Protein AF-A0A8T5LTY6-F1 (afdb_monomer_lite)

Sequence (521 aa):
MKFFPTKNRQTIFWMAFFCLLFFLTGCIKMNVLEQVNTSGLSNVTVTMDLSGLSDMSEMPDGTNSIPIPDLDPDQLCDDILNPNPTPEMSMTISMPGVQELSNVDCQATEEGVVTITGTYQYPKEAITSQEDFLGTTYSFDPTLGSLIEFPKSDTPPLELGESFASVAALKAAGFEMTYQVELPGMITNAQNGIIQNNKAEFDMVALAISSQTPLVQSTNYNLTTIGLIAGSGIVALISIIFLVRRKRKSKEHYYNAPPNKESKKSTIAREASSSLHYDPRNGPPRSGQQRTPRRLKRFERKGETSPQKEYFNDPYAELYTERDASSFGTVLHDLKKESRHGKDHATNELDTLAQNITDQTTREQKKQKELEELKTKLGRLSGEGNEETGYSSRKHGRFRDRYKKEEIIENPKPAESSDSQAQLDKLKQMEFKELLGEKKEGTEDSELGEIEELEKIEKGETPSKKEETQKCPNCQKETDQILYCHECGTGFCSSCASSFKKQDSQTYYTCPTCQTKVKEQ

Structure (mmCIF, N/CA/C/O backbone):
data_AF-A0A8T5LTY6-F1
#
_entry.id   AF-A0A8T5LTY6-F1
#
loop_
_atom_site.group_PDB
_atom_site.id
_atom_site.type_symbol
_atom_site.label_atom_id
_atom_site.label_alt_id
_atom_site.label_comp_id
_atom_site.label_asym_id
_atom_site.label_entity_id
_atom_site.label_seq_id
_atom_site.pdbx_PDB_ins_code
_atom_site.Cartn_x
_atom_site.Cartn_y
_atom_site.Cartn_z
_atom_site.occupancy
_atom_site.B_iso_or_equiv
_atom_site.auth_seq_id
_atom_site.auth_comp_id
_atom_site.auth_asym_id
_atom_site.auth_atom_id
_atom_site.pdbx_PDB_model_num
ATOM 1 N N . MET A 1 1 ? 9.529 -17.073 -60.792 1.00 44.94 1 MET A N 1
ATOM 2 C CA . MET A 1 1 ? 8.918 -16.901 -59.457 1.00 44.94 1 MET A CA 1
ATOM 3 C C . MET A 1 1 ? 8.386 -18.251 -58.995 1.00 44.94 1 MET A C 1
ATOM 5 O O . MET A 1 1 ? 7.444 -18.752 -59.593 1.00 44.94 1 MET A O 1
ATOM 9 N N . LYS A 1 2 ? 9.051 -18.901 -58.033 1.00 47.78 2 LYS A N 1
ATOM 10 C CA . LYS A 1 2 ? 8.592 -20.176 -57.457 1.00 47.78 2 LYS A CA 1
ATOM 11 C C . LYS A 1 2 ? 7.644 -19.850 -56.300 1.00 47.78 2 LYS A C 1
ATOM 13 O O . LYS A 1 2 ? 8.059 -19.199 -55.349 1.00 47.78 2 LYS A O 1
ATOM 18 N N . PHE A 1 3 ? 6.382 -20.256 -56.418 1.00 50.94 3 PHE A N 1
ATOM 19 C CA . PHE A 1 3 ? 5.380 -20.131 -55.361 1.00 50.94 3 PHE A CA 1
ATOM 20 C C . PHE A 1 3 ? 5.782 -21.016 -54.175 1.00 50.94 3 PHE A C 1
ATOM 22 O O . PHE A 1 3 ? 5.933 -22.228 -54.330 1.00 50.94 3 PHE A O 1
ATOM 29 N N . PHE A 1 4 ? 5.976 -20.412 -53.002 1.00 48.81 4 PHE A N 1
ATOM 30 C CA . PHE A 1 4 ? 6.184 -21.157 -51.764 1.00 48.81 4 PHE A CA 1
ATOM 31 C C . PHE A 1 4 ? 4.922 -21.981 -51.436 1.00 48.81 4 PHE A C 1
ATOM 33 O O . PHE A 1 4 ? 3.808 -21.465 -51.562 1.00 48.81 4 PHE A O 1
ATOM 40 N N . PRO A 1 5 ? 5.061 -23.258 -51.037 1.00 60.03 5 PRO A N 1
ATOM 41 C CA . PRO A 1 5 ? 3.928 -24.136 -50.761 1.00 60.03 5 PRO A CA 1
ATOM 42 C C . PRO A 1 5 ? 3.087 -23.617 -49.584 1.00 60.03 5 PRO A C 1
ATOM 44 O O . PRO A 1 5 ? 3.596 -23.300 -48.510 1.00 60.03 5 PRO A O 1
ATOM 47 N N . THR A 1 6 ? 1.768 -23.589 -49.776 1.00 61.88 6 THR A N 1
ATOM 48 C CA . THR A 1 6 ? 0.746 -23.055 -48.855 1.00 61.88 6 THR A CA 1
ATOM 49 C C . THR A 1 6 ? 0.679 -23.741 -47.486 1.00 61.88 6 THR A C 1
ATOM 51 O O . THR A 1 6 ? 0.058 -23.205 -46.572 1.00 61.88 6 THR A O 1
ATOM 54 N N . LYS A 1 7 ? 1.364 -24.878 -47.296 1.00 64.50 7 LYS A N 1
ATOM 55 C CA . LYS A 1 7 ? 1.431 -25.595 -46.011 1.00 64.50 7 LYS A CA 1
ATOM 56 C C . LYS A 1 7 ? 2.168 -24.822 -44.905 1.00 64.50 7 LYS A C 1
ATOM 58 O O . LYS A 1 7 ? 1.882 -25.061 -43.740 1.00 64.50 7 LYS A O 1
ATOM 63 N N . ASN A 1 8 ? 3.032 -23.861 -45.251 1.00 66.25 8 ASN A N 1
ATOM 64 C CA . ASN A 1 8 ? 3.746 -23.033 -44.265 1.00 66.25 8 ASN A CA 1
ATOM 65 C C . ASN A 1 8 ? 2.950 -21.822 -43.751 1.00 66.25 8 ASN A C 1
ATOM 67 O O . ASN A 1 8 ? 3.370 -21.187 -42.792 1.00 66.25 8 ASN A O 1
ATOM 71 N N . ARG A 1 9 ? 1.797 -21.470 -44.339 1.00 75.25 9 ARG A N 1
ATOM 72 C CA . ARG A 1 9 ? 1.042 -20.286 -43.879 1.00 75.25 9 ARG A CA 1
ATOM 73 C C . ARG A 1 9 ? 0.427 -20.475 -42.493 1.00 75.25 9 ARG A C 1
ATOM 75 O O . ARG A 1 9 ? 0.362 -19.523 -41.727 1.00 75.25 9 ARG A O 1
ATOM 82 N N . GLN A 1 10 ? -0.002 -21.693 -42.169 1.00 81.81 10 GLN A N 1
ATOM 83 C CA . GLN A 1 10 ? -0.642 -21.979 -40.887 1.00 81.81 10 GLN A CA 1
ATOM 84 C C . GLN A 1 10 ? 0.377 -22.006 -39.741 1.00 81.81 10 GLN A C 1
ATOM 86 O O . GLN A 1 10 ? 0.096 -21.479 -38.672 1.00 81.81 10 GLN A O 1
ATOM 91 N N . THR A 1 11 ? 1.579 -22.544 -39.970 1.00 83.31 11 THR A N 1
ATOM 92 C CA . THR A 1 11 ? 2.665 -22.521 -38.976 1.00 83.31 11 THR A CA 1
ATOM 93 C C . THR A 1 11 ? 3.183 -21.108 -38.733 1.00 83.31 11 THR A C 1
ATOM 95 O O . THR A 1 11 ? 3.408 -20.752 -37.584 1.00 83.31 11 THR A O 1
ATOM 98 N N . ILE A 1 12 ? 3.289 -20.280 -39.780 1.00 84.38 12 ILE A N 1
ATOM 99 C CA . ILE A 1 12 ? 3.654 -18.861 -39.642 1.00 84.38 12 ILE A CA 1
ATOM 100 C C . ILE A 1 12 ? 2.589 -18.098 -38.843 1.00 84.38 12 ILE A C 1
ATOM 102 O O . ILE A 1 12 ? 2.945 -17.308 -37.981 1.00 84.38 12 ILE A O 1
ATOM 106 N N . PHE A 1 13 ? 1.295 -18.354 -39.075 1.00 87.19 13 PHE A N 1
ATOM 107 C CA . PHE A 1 13 ? 0.223 -17.700 -38.317 1.00 87.19 13 PHE A CA 1
ATOM 108 C C . PHE A 1 13 ? 0.236 -18.091 -36.834 1.00 87.19 13 PHE A C 1
ATOM 110 O O . PHE A 1 13 ? 0.132 -17.217 -35.983 1.00 87.19 13 PHE A O 1
ATOM 117 N N . TRP A 1 14 ? 0.413 -19.377 -36.512 1.00 88.44 14 TRP A N 1
ATOM 118 C CA . TRP A 1 14 ? 0.519 -19.818 -35.118 1.00 88.44 14 TRP A CA 1
ATOM 119 C C . TRP A 1 14 ? 1.785 -19.298 -34.441 1.00 88.44 14 TRP A C 1
ATOM 121 O O . TRP A 1 14 ? 1.689 -18.835 -33.314 1.00 88.44 14 TRP A O 1
ATOM 131 N N . MET A 1 15 ? 2.943 -19.302 -35.112 1.00 83.12 15 MET A N 1
ATOM 132 C CA . MET A 1 15 ? 4.149 -18.667 -34.567 1.00 83.12 15 MET A CA 1
ATOM 133 C C . MET A 1 15 ? 3.938 -17.173 -34.333 1.00 83.12 15 MET A C 1
ATOM 135 O O . MET A 1 15 ? 4.253 -16.698 -33.255 1.00 83.12 15 MET A O 1
ATOM 139 N N . ALA A 1 16 ? 3.366 -16.444 -35.295 1.00 83.88 16 ALA A N 1
ATOM 140 C CA . ALA A 1 16 ? 3.084 -15.021 -35.132 1.00 83.88 16 ALA A CA 1
ATOM 141 C C . ALA A 1 16 ? 2.096 -14.768 -33.985 1.00 83.88 16 ALA A C 1
ATOM 143 O O . ALA A 1 16 ? 2.292 -13.836 -33.220 1.00 83.88 16 ALA A O 1
ATOM 144 N N . PHE A 1 17 ? 1.075 -15.616 -33.826 1.00 84.12 17 PHE A N 1
ATOM 145 C CA . PHE A 1 17 ? 0.115 -15.533 -32.727 1.00 84.12 17 PHE A CA 1
ATOM 146 C C . PHE A 1 17 ? 0.747 -15.859 -31.369 1.00 84.12 17 PHE A C 1
ATOM 148 O O . PHE A 1 17 ? 0.475 -15.153 -30.408 1.00 84.12 17 PHE A O 1
ATOM 155 N N . PHE A 1 18 ? 1.608 -16.879 -31.281 1.00 80.56 18 PHE A N 1
ATOM 156 C CA . PHE A 1 18 ? 2.333 -17.214 -30.051 1.00 80.56 18 PHE A CA 1
ATOM 157 C C . PHE A 1 18 ? 3.386 -16.166 -29.698 1.00 80.56 18 PHE A C 1
ATOM 159 O O . PHE A 1 18 ? 3.465 -15.787 -28.539 1.00 80.56 18 PHE A O 1
ATOM 166 N N . CYS A 1 19 ? 4.136 -15.654 -30.677 1.00 75.12 19 CYS A N 1
ATOM 167 C CA . CYS A 1 19 ? 5.020 -14.510 -30.479 1.00 75.12 19 CYS A CA 1
ATOM 168 C C . CYS A 1 19 ? 4.218 -13.306 -29.991 1.00 75.12 19 CYS A C 1
ATOM 170 O O . CYS A 1 19 ? 4.592 -12.708 -28.997 1.00 75.12 19 CYS A O 1
ATOM 172 N N . LEU A 1 20 ? 3.082 -12.989 -30.621 1.00 76.00 20 LEU A N 1
ATOM 173 C CA . LEU A 1 20 ? 2.225 -11.882 -30.198 1.00 76.00 20 LEU A CA 1
ATOM 174 C C . LEU A 1 20 ? 1.647 -12.111 -28.792 1.00 76.00 20 LEU A C 1
ATOM 176 O O . LEU A 1 20 ? 1.615 -11.175 -28.012 1.00 76.00 20 LEU A O 1
ATOM 180 N N . LEU A 1 21 ? 1.268 -13.339 -28.423 1.00 70.75 21 LEU A N 1
ATOM 181 C CA . LEU A 1 21 ? 0.858 -13.689 -27.055 1.00 70.75 21 LEU A CA 1
ATOM 182 C C . LEU A 1 21 ? 1.992 -13.521 -26.037 1.00 70.75 21 LEU A C 1
ATOM 184 O O . LEU A 1 21 ? 1.736 -13.021 -24.949 1.00 70.75 21 LEU A O 1
ATOM 188 N N . PHE A 1 22 ? 3.222 -13.901 -26.392 1.00 67.94 22 PHE A N 1
ATOM 189 C CA . PHE A 1 22 ? 4.413 -13.675 -25.566 1.00 67.94 22 PHE A CA 1
ATOM 190 C C . PHE A 1 22 ? 4.742 -12.184 -25.431 1.00 67.94 22 PHE A C 1
ATOM 192 O O . PHE A 1 22 ? 5.081 -11.734 -24.346 1.00 67.94 22 PHE A O 1
ATOM 199 N N . PHE A 1 23 ? 4.561 -11.396 -26.494 1.00 63.91 23 PHE A N 1
ATOM 200 C CA . PHE A 1 23 ? 4.691 -9.937 -26.438 1.00 63.91 23 PHE A CA 1
ATOM 201 C C . PHE A 1 23 ? 3.554 -9.262 -25.653 1.00 63.91 23 PHE A C 1
ATOM 203 O O . PHE A 1 23 ? 3.711 -8.129 -25.215 1.00 63.91 23 PHE A O 1
ATOM 210 N N . LEU A 1 24 ? 2.412 -9.935 -25.470 1.00 60.84 24 LEU A N 1
ATOM 211 C CA . LEU A 1 24 ? 1.295 -9.436 -24.661 1.00 60.84 24 LEU A CA 1
ATOM 212 C C . LEU A 1 24 ? 1.423 -9.789 -23.170 1.00 60.84 24 LEU A C 1
ATOM 214 O O . LEU A 1 24 ? 0.757 -9.159 -22.350 1.00 60.84 24 LEU A O 1
ATOM 218 N N . THR A 1 25 ? 2.242 -10.776 -22.794 1.00 63.34 25 THR A N 1
ATOM 219 C CA . THR A 1 25 ? 2.583 -11.024 -21.386 1.00 63.34 25 THR A CA 1
ATOM 220 C C . THR A 1 25 ? 3.694 -10.063 -20.989 1.00 63.34 25 THR A C 1
ATOM 222 O O . THR A 1 25 ? 4.831 -10.232 -21.409 1.00 63.34 25 THR A O 1
ATOM 225 N N . GLY A 1 26 ? 3.332 -9.025 -20.241 1.00 60.59 26 GLY A N 1
ATOM 226 C CA . GLY A 1 26 ? 4.132 -7.823 -20.052 1.00 60.59 26 GLY A CA 1
ATOM 227 C C . GLY A 1 26 ? 5.611 -7.996 -19.721 1.00 60.59 26 GLY A C 1
ATOM 228 O O . GLY A 1 26 ? 5.969 -8.739 -18.811 1.00 60.59 26 GLY A O 1
ATOM 229 N N . CYS A 1 27 ? 6.455 -7.274 -20.465 1.00 78.88 27 CYS A N 1
ATOM 230 C CA . CYS A 1 27 ? 7.915 -7.371 -20.394 1.00 78.88 27 CYS A CA 1
ATOM 231 C C . CYS A 1 27 ? 8.527 -6.620 -19.206 1.00 78.88 27 CYS A C 1
ATOM 233 O O . CYS A 1 27 ? 9.685 -6.860 -18.881 1.00 78.88 27 CYS A O 1
ATOM 235 N N . ILE A 1 28 ? 7.787 -5.688 -18.597 1.00 87.00 28 ILE A N 1
ATOM 236 C CA . ILE A 1 28 ? 8.305 -4.832 -17.530 1.00 87.00 28 ILE A CA 1
ATOM 237 C C . ILE A 1 28 ? 7.261 -4.731 -16.428 1.00 87.00 28 ILE A C 1
ATOM 239 O O . ILE A 1 28 ? 6.155 -4.224 -16.646 1.00 87.00 28 ILE A O 1
ATOM 243 N N . LYS A 1 29 ? 7.638 -5.184 -15.232 1.00 92.12 29 LYS A N 1
ATOM 244 C CA . LYS A 1 29 ? 6.814 -5.045 -14.031 1.00 92.12 29 LYS A CA 1
ATOM 245 C C . LYS A 1 29 ? 7.508 -4.136 -13.042 1.00 92.12 29 LYS A C 1
ATOM 247 O O . LYS A 1 29 ? 8.650 -4.364 -12.660 1.00 92.12 29 LYS A O 1
ATOM 252 N N . MET A 1 30 ? 6.794 -3.117 -12.604 1.00 92.69 30 MET A N 1
ATOM 253 C CA . MET A 1 30 ? 7.229 -2.207 -11.564 1.00 92.69 30 MET A CA 1
ATOM 254 C C . MET A 1 30 ? 6.305 -2.356 -10.364 1.00 92.69 30 MET A C 1
ATOM 256 O O . MET A 1 30 ? 5.095 -2.167 -10.472 1.00 92.69 30 MET A O 1
ATOM 260 N N . ASN A 1 31 ? 6.880 -2.669 -9.210 1.00 94.94 31 ASN A N 1
ATOM 261 C CA . ASN A 1 31 ? 6.172 -2.706 -7.943 1.00 94.94 31 ASN A CA 1
ATOM 262 C C . ASN A 1 31 ? 6.785 -1.685 -6.990 1.00 94.94 31 ASN A C 1
ATOM 264 O O . ASN A 1 31 ? 7.963 -1.768 -6.657 1.00 94.94 31 ASN A O 1
ATOM 268 N N . VAL A 1 32 ? 5.987 -0.724 -6.549 1.00 94.44 32 VAL A N 1
ATOM 269 C CA . VAL A 1 32 ? 6.388 0.276 -5.563 1.00 94.44 32 VAL A CA 1
ATOM 270 C C . VAL A 1 32 ? 5.691 -0.072 -4.258 1.00 94.44 32 VAL A C 1
ATOM 272 O O . VAL A 1 32 ? 4.489 0.136 -4.127 1.00 94.44 32 VAL A O 1
ATOM 275 N N . LEU A 1 33 ? 6.434 -0.619 -3.301 1.00 96.00 33 LEU A N 1
ATOM 276 C CA . LEU A 1 33 ? 5.960 -0.871 -1.947 1.00 96.00 33 LEU A CA 1
ATOM 277 C C . LEU A 1 33 ? 6.357 0.288 -1.043 1.00 96.00 33 LEU A C 1
ATOM 279 O O . LEU A 1 33 ? 7.530 0.630 -0.919 1.00 96.00 33 LEU A O 1
ATOM 283 N N . GLU A 1 34 ? 5.376 0.838 -0.352 1.00 95.75 34 GLU A N 1
ATOM 284 C CA . GLU A 1 34 ? 5.551 1.980 0.514 1.00 95.75 34 GLU A CA 1
ATOM 285 C C . GLU A 1 34 ? 5.015 1.706 1.918 1.00 95.75 34 GLU A C 1
ATOM 287 O O . GLU A 1 34 ? 3.856 1.334 2.094 1.00 95.75 34 GLU A O 1
ATOM 292 N N . GLN A 1 35 ? 5.861 1.890 2.931 1.00 97.06 35 GLN A N 1
ATOM 293 C CA . GLN A 1 35 ? 5.510 1.707 4.337 1.00 97.06 35 GLN A CA 1
ATOM 294 C C . GLN A 1 35 ? 5.556 3.041 5.066 1.00 97.06 35 GLN A C 1
ATOM 296 O O . GLN A 1 35 ? 6.622 3.514 5.463 1.00 97.06 35 GLN A O 1
ATOM 301 N N . VAL A 1 36 ? 4.384 3.628 5.276 1.00 96.06 36 VAL A N 1
ATOM 302 C CA . VAL A 1 36 ? 4.239 4.935 5.910 1.00 96.06 36 VAL A CA 1
ATOM 303 C C . VAL A 1 36 ? 4.067 4.752 7.412 1.00 96.06 36 VAL A C 1
ATOM 305 O O . VAL A 1 36 ? 3.256 3.947 7.869 1.00 96.06 36 VAL A O 1
ATOM 308 N N . ASN A 1 37 ? 4.810 5.513 8.211 1.00 96.50 37 ASN A N 1
ATOM 309 C CA . ASN A 1 37 ? 4.673 5.503 9.663 1.00 96.50 37 ASN A CA 1
ATOM 310 C C . ASN A 1 37 ? 3.759 6.638 10.174 1.00 96.50 37 ASN A C 1
ATOM 312 O O . ASN A 1 37 ? 3.280 7.491 9.430 1.00 96.50 37 ASN A O 1
ATOM 316 N N . THR A 1 38 ? 3.536 6.695 11.489 1.00 94.12 38 THR A N 1
ATOM 317 C CA . THR A 1 38 ? 2.670 7.716 12.108 1.00 94.12 38 THR A CA 1
ATOM 318 C C . THR A 1 38 ? 3.221 9.145 12.046 1.00 94.12 38 THR A C 1
ATOM 320 O O . THR A 1 38 ? 2.470 10.080 12.312 1.00 94.12 38 THR A O 1
ATOM 323 N N . SER A 1 39 ? 4.515 9.335 11.765 1.00 93.50 39 SER A N 1
ATOM 324 C CA . SER A 1 39 ? 5.142 10.657 11.598 1.00 93.50 39 SER A CA 1
ATOM 325 C C . SER A 1 39 ? 5.226 11.102 10.135 1.00 93.50 39 SER A C 1
ATOM 327 O O . SER A 1 39 ? 5.775 12.167 9.858 1.00 93.50 39 SER A O 1
ATOM 329 N N . GLY A 1 40 ? 4.730 10.285 9.205 1.00 92.56 40 GLY A N 1
ATOM 330 C CA . GLY A 1 40 ? 4.852 10.508 7.768 1.00 92.56 40 GLY A CA 1
ATOM 331 C C . GLY A 1 40 ? 6.228 10.267 7.174 1.00 92.56 40 GLY A C 1
ATOM 332 O O . GLY A 1 40 ? 6.467 10.648 6.033 1.00 92.56 40 GLY A O 1
ATOM 333 N N . LEU A 1 41 ? 7.113 9.616 7.927 1.00 95.31 41 LEU A N 1
ATOM 334 C CA . LEU A 1 41 ? 8.302 9.017 7.345 1.00 95.31 41 LEU A CA 1
ATOM 335 C C . LEU A 1 41 ? 7.882 7.704 6.684 1.00 95.31 41 LEU A C 1
ATOM 337 O O . LEU A 1 41 ? 7.181 6.884 7.284 1.00 95.31 41 LEU A O 1
ATOM 341 N N . SER A 1 42 ? 8.316 7.533 5.452 1.00 95.62 42 SER A N 1
ATOM 342 C CA . SER A 1 42 ? 7.952 6.437 4.581 1.00 95.62 42 SER A CA 1
ATOM 343 C C . SER A 1 42 ? 9.194 5.660 4.176 1.00 95.62 42 SER A C 1
ATOM 345 O O . SER A 1 42 ? 10.174 6.260 3.737 1.00 95.62 42 SER A O 1
ATOM 347 N N . ASN A 1 43 ? 9.165 4.338 4.329 1.00 96.62 43 ASN A N 1
ATOM 348 C CA . ASN A 1 43 ? 10.170 3.459 3.739 1.00 96.62 43 ASN A CA 1
ATOM 349 C C . ASN A 1 43 ? 9.645 3.004 2.379 1.00 96.62 43 ASN A C 1
ATOM 351 O O . ASN A 1 43 ? 8.614 2.332 2.301 1.00 96.62 43 ASN A O 1
ATOM 355 N N . VAL A 1 44 ? 10.354 3.370 1.321 1.00 95.88 44 VAL A N 1
ATOM 356 C CA . VAL A 1 44 ? 9.974 3.082 -0.060 1.00 95.88 44 VAL A CA 1
ATOM 357 C C . VAL A 1 44 ? 10.868 1.966 -0.582 1.00 95.88 44 VAL A C 1
ATOM 359 O O . VAL A 1 44 ? 12.079 1.979 -0.375 1.00 95.88 44 VAL A O 1
ATOM 362 N N . THR A 1 45 ? 10.268 0.978 -1.236 1.00 96.19 45 THR A N 1
ATOM 363 C CA . THR A 1 45 ? 10.946 -0.102 -1.955 1.00 96.19 45 THR A CA 1
ATOM 364 C C . THR A 1 45 ? 10.372 -0.171 -3.359 1.00 96.19 45 THR A C 1
ATOM 366 O O . THR A 1 45 ? 9.209 -0.516 -3.547 1.00 96.19 45 THR A O 1
ATOM 369 N N . VAL A 1 46 ? 11.182 0.172 -4.347 1.00 94.56 46 VAL A N 1
ATOM 370 C CA . VAL A 1 46 ? 10.839 0.105 -5.762 1.00 94.56 46 VAL A CA 1
ATOM 371 C C . VAL A 1 46 ? 11.513 -1.123 -6.351 1.00 94.56 46 VAL A C 1
ATOM 373 O O . VAL A 1 46 ? 12.735 -1.195 -6.382 1.00 94.56 46 VAL A O 1
ATOM 376 N N . THR A 1 47 ? 10.728 -2.076 -6.833 1.00 95.56 47 THR A N 1
ATOM 377 C CA . THR A 1 47 ? 11.217 -3.258 -7.542 1.00 95.56 47 THR A CA 1
ATOM 378 C C . THR A 1 47 ? 10.850 -3.143 -9.015 1.00 95.56 47 THR A C 1
ATOM 380 O O . THR A 1 47 ? 9.672 -3.053 -9.359 1.00 95.56 47 THR A O 1
ATOM 383 N N . MET A 1 48 ? 11.856 -3.141 -9.880 1.00 93.38 48 MET A N 1
ATOM 384 C CA . MET A 1 48 ? 11.739 -3.184 -11.333 1.00 93.38 48 MET A CA 1
ATOM 385 C C . MET A 1 48 ? 12.188 -4.553 -11.813 1.00 93.38 48 MET A C 1
ATOM 387 O O . MET A 1 48 ? 13.344 -4.917 -11.641 1.00 93.38 48 MET A O 1
ATOM 391 N N . ASP A 1 49 ? 11.281 -5.306 -12.411 1.00 93.25 49 ASP A N 1
ATOM 392 C CA . ASP A 1 49 ? 11.582 -6.571 -13.061 1.00 93.25 49 ASP A CA 1
ATOM 393 C C . ASP A 1 49 ? 11.764 -6.319 -14.562 1.00 93.25 49 ASP A C 1
ATOM 395 O O . ASP A 1 49 ? 10.792 -6.051 -15.280 1.00 93.25 49 ASP A O 1
ATOM 399 N N . LEU A 1 50 ? 13.025 -6.344 -15.002 1.00 89.12 50 LEU A N 1
ATOM 400 C CA . LEU A 1 50 ? 13.437 -6.193 -16.399 1.00 89.12 50 LEU A CA 1
ATOM 401 C C . LEU A 1 50 ? 13.794 -7.543 -17.038 1.00 89.12 50 LEU A C 1
ATOM 403 O O . LEU A 1 50 ? 14.285 -7.563 -18.168 1.00 89.12 50 LEU A O 1
ATOM 407 N N . SER A 1 51 ? 13.547 -8.665 -16.352 1.00 87.88 51 SER A N 1
ATOM 408 C CA . SER A 1 51 ? 13.883 -10.007 -16.850 1.00 87.88 51 SER A CA 1
ATOM 409 C C . SER A 1 51 ? 13.286 -10.271 -18.237 1.00 87.88 51 SER A C 1
ATOM 411 O O . SER A 1 51 ? 13.966 -10.793 -19.119 1.00 87.88 51 SER A O 1
ATOM 413 N N . GLY A 1 52 ? 12.067 -9.783 -18.493 1.00 82.19 52 GLY A N 1
ATOM 414 C CA . GLY A 1 52 ? 11.399 -9.901 -19.790 1.00 82.19 52 GLY A CA 1
ATOM 415 C C . GLY A 1 52 ? 12.098 -9.176 -20.949 1.00 82.19 52 GLY A C 1
ATOM 416 O O . GLY A 1 52 ? 11.862 -9.524 -22.106 1.00 82.19 52 GLY A O 1
ATOM 417 N N . LEU A 1 53 ? 12.967 -8.194 -20.676 1.00 78.94 53 LEU A N 1
ATOM 418 C CA . LEU A 1 53 ? 13.794 -7.541 -21.700 1.00 78.94 53 LEU A CA 1
ATOM 419 C C . LEU A 1 53 ? 15.053 -8.350 -22.029 1.00 78.94 53 LEU A C 1
ATOM 421 O O . LEU A 1 53 ? 15.518 -8.301 -23.169 1.00 78.94 53 LEU A O 1
ATOM 425 N N . SER A 1 54 ? 15.589 -9.102 -21.063 1.00 75.81 54 SER A N 1
ATOM 426 C CA . SER A 1 54 ? 16.774 -9.940 -21.284 1.00 75.81 54 SER A CA 1
ATOM 427 C C . SER A 1 54 ? 16.498 -11.028 -22.329 1.00 75.81 54 SER A C 1
ATOM 429 O O . SER A 1 54 ? 17.272 -11.178 -23.272 1.00 75.81 54 SER A O 1
ATOM 431 N N . ASP A 1 55 ? 15.318 -11.649 -22.291 1.00 73.00 55 ASP A N 1
ATOM 432 C CA . ASP A 1 55 ? 14.888 -12.645 -23.282 1.00 73.00 55 ASP A CA 1
ATOM 433 C C . ASP A 1 55 ? 14.760 -12.066 -24.707 1.00 73.00 55 ASP A C 1
ATOM 435 O O . ASP A 1 55 ? 14.900 -12.784 -25.701 1.00 73.00 55 ASP A O 1
ATOM 439 N N . MET A 1 56 ? 14.511 -10.756 -24.842 1.00 68.44 56 MET A N 1
ATOM 440 C CA . MET A 1 56 ? 14.458 -10.083 -26.148 1.00 68.44 56 MET A CA 1
ATOM 441 C C . MET A 1 56 ? 15.850 -9.828 -26.737 1.00 68.44 56 MET A C 1
ATOM 443 O O . MET A 1 56 ? 15.973 -9.672 -27.955 1.00 68.44 56 MET A O 1
ATOM 447 N N . SER A 1 57 ? 16.887 -9.798 -25.895 1.00 67.81 57 SER A N 1
ATOM 448 C CA . SER A 1 57 ? 18.270 -9.570 -26.322 1.00 67.81 57 SER A CA 1
ATOM 449 C C . SER A 1 57 ? 18.882 -10.773 -27.047 1.00 67.81 57 SER A C 1
ATOM 451 O O . SER A 1 57 ? 19.740 -10.596 -27.908 1.00 67.81 57 SER A O 1
ATOM 453 N N . GLU A 1 58 ? 18.388 -11.987 -26.782 1.00 66.75 58 GLU A N 1
ATOM 454 C CA . GLU A 1 58 ? 18.943 -13.235 -27.322 1.00 66.75 58 GLU A CA 1
ATOM 455 C C . GLU A 1 58 ? 18.439 -13.603 -28.735 1.00 66.75 58 GLU A C 1
ATOM 457 O O . GLU A 1 58 ? 18.702 -14.704 -29.233 1.00 66.75 58 GLU A O 1
ATOM 462 N N . MET A 1 59 ? 17.708 -12.717 -29.429 1.00 65.19 59 MET A N 1
ATOM 463 C CA . MET A 1 59 ? 17.241 -13.019 -30.787 1.00 65.19 59 MET A CA 1
ATOM 464 C C . MET A 1 59 ? 18.424 -13.171 -31.768 1.00 65.19 59 MET A C 1
ATOM 466 O O . MET A 1 59 ? 19.207 -12.238 -31.937 1.00 65.19 59 MET A O 1
ATOM 470 N N . PRO A 1 60 ? 18.549 -14.321 -32.467 1.00 62.00 60 PRO A N 1
ATOM 471 C CA . PRO A 1 60 ? 19.745 -14.669 -33.225 1.00 62.00 60 PRO A CA 1
ATOM 472 C C . PRO A 1 60 ? 20.020 -13.708 -34.389 1.00 62.00 60 PRO A C 1
ATOM 474 O O . PRO A 1 60 ? 19.173 -13.486 -35.257 1.00 62.00 60 PRO A O 1
ATOM 477 N N . ASP A 1 61 ? 21.256 -13.208 -34.397 1.00 57.16 61 ASP A N 1
ATOM 478 C CA . ASP A 1 61 ? 21.879 -12.250 -35.313 1.00 57.16 61 ASP A CA 1
ATOM 479 C C . ASP A 1 61 ? 21.550 -12.477 -36.800 1.00 57.16 61 ASP A C 1
ATOM 481 O O . ASP A 1 61 ? 22.251 -13.174 -37.538 1.00 57.16 61 ASP A O 1
ATOM 485 N N . GLY A 1 62 ? 20.476 -11.848 -37.274 1.00 60.88 62 GLY A N 1
ATOM 486 C CA . GLY A 1 62 ? 20.173 -11.719 -38.703 1.00 60.88 62 GLY A CA 1
ATOM 487 C C . GLY A 1 62 ? 20.306 -10.291 -39.236 1.00 60.88 62 GLY A C 1
ATOM 488 O O . GLY A 1 62 ? 20.372 -10.087 -40.448 1.00 60.88 62 GLY A O 1
ATOM 489 N N . THR A 1 63 ? 20.334 -9.294 -38.352 1.00 56.19 63 THR A N 1
ATOM 490 C CA . THR A 1 63 ? 20.193 -7.876 -38.704 1.00 56.19 63 THR A CA 1
ATOM 491 C C . THR A 1 63 ? 20.937 -7.014 -37.693 1.00 56.19 63 THR A C 1
ATOM 493 O O . THR A 1 63 ? 20.352 -6.741 -36.659 1.00 56.19 63 THR A O 1
ATOM 496 N N . ASN A 1 64 ? 22.182 -6.598 -37.985 1.00 57.78 64 ASN A N 1
ATOM 497 C CA . ASN A 1 64 ? 22.964 -5.564 -37.271 1.00 57.78 64 ASN A CA 1
ATOM 498 C C . ASN A 1 64 ? 22.498 -5.287 -35.828 1.00 57.78 64 ASN A C 1
ATOM 500 O O . ASN A 1 64 ? 22.083 -4.170 -35.510 1.00 57.78 64 ASN A O 1
ATOM 504 N N . SER A 1 65 ? 22.500 -6.324 -34.994 1.00 51.72 65 SER A N 1
ATOM 505 C CA . SER A 1 65 ? 22.069 -6.260 -33.607 1.00 51.72 65 SER A CA 1
ATOM 506 C C . SER A 1 65 ? 23.061 -5.349 -32.909 1.00 51.72 65 SER A C 1
ATOM 508 O O . SER A 1 65 ? 24.267 -5.598 -32.921 1.00 51.72 65 SER A O 1
ATOM 510 N N . ILE A 1 66 ? 22.562 -4.238 -32.378 1.00 55.03 66 ILE A N 1
ATOM 511 C CA . ILE A 1 66 ? 23.329 -3.413 -31.455 1.00 55.03 66 ILE A CA 1
ATOM 512 C C . ILE A 1 66 ? 23.643 -4.351 -30.285 1.00 55.03 66 ILE A C 1
ATOM 514 O O . ILE A 1 66 ? 22.688 -4.860 -29.697 1.00 55.03 66 ILE A O 1
ATOM 518 N N . PRO A 1 67 ? 24.921 -4.664 -30.002 1.00 57.38 67 PRO A N 1
ATOM 519 C CA . PRO A 1 67 ? 25.256 -5.525 -28.880 1.00 57.38 67 PRO A CA 1
ATOM 520 C C . PRO A 1 67 ? 24.680 -4.866 -27.634 1.00 57.38 67 PRO A C 1
ATOM 522 O O . PRO A 1 67 ? 25.067 -3.745 -27.297 1.00 57.38 67 PRO A O 1
ATOM 525 N N . ILE A 1 68 ? 23.703 -5.523 -27.012 1.00 59.69 68 ILE A N 1
ATOM 526 C CA . ILE A 1 68 ? 23.211 -5.095 -25.712 1.00 59.69 68 ILE A CA 1
ATOM 527 C C . ILE A 1 68 ? 24.382 -5.368 -24.766 1.00 59.69 68 ILE A C 1
ATOM 529 O O . ILE A 1 68 ? 24.838 -6.512 -24.710 1.00 59.69 68 ILE A O 1
ATOM 533 N N . PRO A 1 69 ? 24.968 -4.328 -24.149 1.00 62.34 69 PRO A N 1
ATOM 534 C CA . PRO A 1 69 ? 26.092 -4.515 -23.246 1.00 62.34 69 PRO A CA 1
ATOM 535 C C . PRO A 1 69 ? 25.666 -5.478 -22.137 1.00 62.34 69 PRO A C 1
ATOM 537 O O . PRO A 1 69 ? 24.531 -5.388 -21.666 1.00 62.34 69 PRO A O 1
ATOM 540 N N . ASP A 1 70 ? 26.558 -6.399 -21.755 1.00 74.94 70 ASP A N 1
ATOM 541 C CA . ASP A 1 70 ? 26.371 -7.234 -20.567 1.00 74.94 70 ASP A CA 1
ATOM 542 C C . ASP A 1 70 ? 25.923 -6.310 -19.427 1.00 74.94 70 ASP A C 1
ATOM 544 O O . ASP A 1 70 ? 26.646 -5.372 -19.076 1.00 74.94 70 ASP A O 1
ATOM 548 N N . LEU A 1 71 ? 24.700 -6.512 -18.923 1.00 73.69 71 LEU A N 1
ATOM 549 C CA . LEU A 1 71 ? 24.150 -5.702 -17.843 1.00 73.69 71 LEU A CA 1
ATOM 550 C C . LEU A 1 71 ? 24.938 -6.020 -16.575 1.00 73.69 71 LEU A C 1
ATOM 552 O O . LEU A 1 71 ? 24.622 -6.962 -15.855 1.00 73.69 71 LEU A O 1
ATOM 556 N N . ASP A 1 72 ? 25.987 -5.245 -16.328 1.00 87.06 72 ASP A N 1
ATOM 557 C CA . ASP A 1 72 ? 26.689 -5.229 -15.055 1.00 87.06 72 ASP A CA 1
ATOM 558 C C . ASP A 1 72 ? 25.713 -4.689 -13.989 1.00 87.06 72 ASP A C 1
ATOM 560 O O . ASP A 1 72 ? 25.313 -3.521 -14.083 1.00 87.06 72 ASP A O 1
ATOM 564 N N . PRO A 1 73 ? 25.270 -5.512 -13.014 1.00 87.50 73 PRO A N 1
ATOM 565 C CA . PRO A 1 73 ? 24.259 -5.113 -12.033 1.00 87.50 73 PRO A CA 1
ATOM 566 C C . PRO A 1 73 ? 24.648 -3.836 -11.277 1.00 87.50 73 PRO A C 1
ATOM 568 O O . PRO A 1 73 ? 23.790 -3.001 -10.981 1.00 87.50 73 PRO A O 1
ATOM 571 N N . ASP A 1 74 ? 25.946 -3.652 -11.023 1.00 86.56 74 ASP A N 1
ATOM 572 C CA . ASP A 1 74 ? 26.468 -2.480 -10.323 1.00 86.56 74 ASP A CA 1
ATOM 573 C C . ASP A 1 74 ? 26.334 -1.209 -11.185 1.00 86.56 74 ASP A C 1
ATOM 575 O O . ASP A 1 74 ? 25.897 -0.167 -10.692 1.00 86.56 74 ASP A O 1
ATOM 579 N N . GLN A 1 75 ? 26.610 -1.299 -12.495 1.00 88.25 75 GLN A N 1
ATOM 580 C CA . GLN A 1 75 ? 26.436 -0.169 -13.422 1.00 88.25 75 GLN A CA 1
ATOM 581 C C . GLN A 1 75 ? 24.965 0.202 -13.602 1.00 88.25 75 GLN A C 1
ATOM 583 O O . GLN A 1 75 ? 24.639 1.383 -13.682 1.00 88.25 75 GLN A O 1
ATOM 588 N N . LEU A 1 76 ? 24.065 -0.787 -13.612 1.00 86.38 76 LEU A N 1
ATOM 589 C CA . LEU A 1 76 ? 22.630 -0.539 -13.745 1.00 86.38 76 LEU A CA 1
ATOM 590 C C . LEU A 1 76 ? 22.094 0.310 -12.583 1.00 86.38 76 LEU A C 1
ATOM 592 O O . LEU A 1 76 ? 21.293 1.222 -12.793 1.00 86.38 76 LEU A O 1
ATOM 596 N N . CYS A 1 77 ? 22.555 0.042 -11.360 1.00 90.50 77 CYS A N 1
ATOM 597 C CA . CYS A 1 77 ? 22.214 0.858 -10.199 1.00 90.50 77 CYS A CA 1
ATOM 598 C C . CYS A 1 77 ? 22.792 2.275 -10.292 1.00 90.50 77 CYS A C 1
ATOM 600 O O . CYS A 1 77 ? 22.072 3.240 -10.022 1.00 90.50 77 CYS A O 1
ATOM 602 N N . ASP A 1 78 ? 24.052 2.417 -10.709 1.00 89.44 78 ASP A N 1
ATOM 603 C CA . ASP A 1 78 ? 24.679 3.729 -10.894 1.00 89.44 78 ASP A CA 1
ATOM 604 C C . ASP A 1 78 ? 23.959 4.566 -11.962 1.00 89.44 78 ASP A C 1
ATOM 606 O O . ASP A 1 78 ? 23.714 5.753 -11.735 1.00 89.44 78 ASP A O 1
ATOM 610 N N . ASP A 1 79 ? 23.553 3.954 -13.075 1.00 85.56 79 ASP A N 1
ATOM 611 C CA . ASP A 1 79 ? 22.839 4.621 -14.169 1.00 85.56 79 ASP A CA 1
ATOM 612 C C . ASP A 1 79 ? 21.430 5.077 -13.760 1.00 85.56 79 ASP A C 1
ATOM 614 O O . ASP A 1 79 ? 20.981 6.157 -14.158 1.00 85.56 79 ASP A O 1
ATOM 618 N N . ILE A 1 80 ? 20.725 4.282 -12.945 1.00 84.75 80 ILE A N 1
ATOM 619 C CA . ILE A 1 80 ? 19.386 4.634 -12.450 1.00 84.75 80 ILE A CA 1
ATOM 620 C C . ILE A 1 80 ? 19.461 5.737 -11.387 1.00 84.75 80 ILE A C 1
ATOM 622 O O . ILE A 1 80 ? 18.647 6.666 -11.399 1.00 84.75 80 ILE A O 1
ATOM 626 N N . LEU A 1 81 ? 20.417 5.646 -10.458 1.00 87.69 81 LEU A N 1
ATOM 627 C CA . LEU A 1 81 ? 20.557 6.612 -9.366 1.00 87.69 81 LEU A CA 1
ATOM 628 C C . LEU A 1 81 ? 21.182 7.931 -9.826 1.00 87.69 81 LEU A C 1
ATOM 630 O O . LEU A 1 81 ? 20.791 8.998 -9.347 1.00 87.69 81 LEU A O 1
ATOM 634 N N . ASN A 1 82 ? 22.126 7.869 -10.763 1.00 85.50 82 ASN A N 1
ATOM 635 C CA . ASN A 1 82 ? 22.839 9.019 -11.302 1.00 85.50 82 ASN A CA 1
ATOM 636 C C . ASN A 1 82 ? 22.642 9.076 -12.819 1.00 85.50 82 ASN A C 1
ATOM 638 O O . ASN A 1 82 ? 23.597 8.830 -13.561 1.00 85.50 82 ASN A O 1
ATOM 642 N N . PRO A 1 83 ? 21.434 9.430 -13.300 1.00 74.62 83 PRO A N 1
ATOM 643 C CA . PRO A 1 83 ? 21.179 9.539 -14.725 1.00 74.62 83 PRO A CA 1
ATOM 644 C C . PRO A 1 83 ? 22.066 10.646 -15.293 1.00 74.62 83 PRO A C 1
ATOM 646 O O . PRO A 1 83 ? 21.733 11.831 -15.237 1.00 74.62 83 PRO A O 1
ATOM 649 N N . ASN A 1 84 ? 23.228 10.272 -15.825 1.00 71.12 84 ASN A N 1
ATOM 650 C CA . ASN A 1 84 ? 24.056 11.185 -16.584 1.00 71.12 84 ASN A CA 1
ATOM 651 C C . ASN A 1 84 ? 23.293 11.458 -17.879 1.00 71.12 84 ASN A C 1
ATOM 653 O O . ASN A 1 84 ? 23.062 10.517 -18.645 1.00 71.12 84 ASN A O 1
ATOM 657 N N . PRO A 1 85 ? 22.888 12.709 -18.156 1.00 58.91 85 PRO A N 1
ATOM 658 C CA . PRO A 1 85 ? 22.225 13.036 -19.405 1.00 58.91 85 PRO A CA 1
ATOM 659 C C . PRO A 1 85 ? 23.259 12.923 -20.527 1.00 58.91 85 PRO A C 1
ATOM 661 O O . PRO A 1 85 ? 23.908 13.898 -20.907 1.00 58.91 85 PRO A O 1
ATOM 664 N N . THR A 1 86 ? 23.472 11.712 -21.037 1.00 58.03 86 THR A N 1
ATOM 665 C CA . THR A 1 86 ? 24.253 11.516 -22.249 1.00 58.03 86 THR A CA 1
ATOM 666 C C . THR A 1 86 ? 23.354 11.886 -23.431 1.00 58.03 86 THR A C 1
ATOM 668 O O . THR A 1 86 ? 22.245 11.370 -23.554 1.00 58.03 86 THR A O 1
ATOM 671 N N . PRO A 1 87 ? 23.782 12.810 -24.306 1.00 58.41 87 PRO A N 1
ATOM 672 C CA 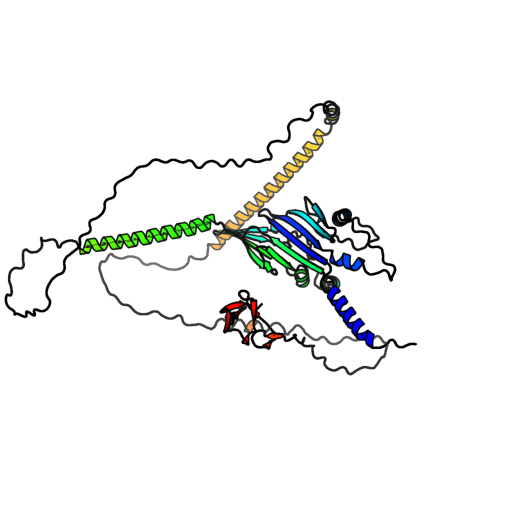. PRO A 1 87 ? 22.934 13.341 -25.374 1.00 58.41 87 PRO A CA 1
ATOM 673 C C . PRO A 1 87 ? 22.591 12.328 -26.484 1.00 58.41 87 PRO A C 1
ATOM 675 O O . PRO A 1 87 ? 21.850 12.678 -27.398 1.00 58.41 87 PRO A O 1
ATOM 678 N N . GLU A 1 88 ? 23.106 11.094 -26.429 1.00 51.16 88 GLU A N 1
ATOM 679 C CA . GLU A 1 88 ? 23.002 10.109 -27.518 1.00 51.16 88 GLU A CA 1
ATOM 680 C C . GLU A 1 88 ? 22.140 8.873 -27.195 1.00 51.16 88 GLU A C 1
ATOM 682 O O . GLU A 1 88 ? 21.826 8.113 -28.108 1.00 51.16 88 GLU A O 1
ATOM 687 N N . MET A 1 89 ? 21.677 8.689 -25.951 1.00 43.84 89 MET A N 1
ATOM 688 C CA . MET A 1 89 ? 20.756 7.601 -25.583 1.00 43.84 89 MET A CA 1
ATOM 689 C C . MET A 1 89 ? 19.485 8.173 -24.945 1.00 43.84 89 MET A C 1
ATOM 691 O O . MET A 1 89 ? 19.402 8.423 -23.747 1.00 43.84 89 MET A O 1
ATOM 695 N N . SER A 1 90 ? 18.472 8.419 -25.779 1.00 39.50 90 SER A N 1
ATOM 696 C CA . SER A 1 90 ? 17.240 9.150 -25.443 1.00 39.50 90 SER A CA 1
ATOM 697 C C . SER A 1 90 ? 16.197 8.351 -24.642 1.00 39.50 90 SER A C 1
ATOM 699 O O . SER A 1 90 ? 15.004 8.628 -24.747 1.00 39.50 90 SER A O 1
ATOM 701 N N . MET A 1 91 ? 16.611 7.359 -23.856 1.00 44.22 91 MET A N 1
ATOM 702 C CA . MET A 1 91 ? 15.742 6.666 -22.898 1.00 44.22 91 MET A CA 1
ATOM 703 C C . MET A 1 91 ? 16.445 6.588 -21.547 1.00 44.22 91 MET A C 1
ATOM 705 O O . MET A 1 91 ? 16.790 5.521 -21.055 1.00 44.22 91 MET A O 1
ATOM 709 N N . THR A 1 92 ? 16.682 7.745 -20.936 1.00 47.06 92 THR A N 1
ATOM 710 C CA . THR A 1 92 ? 16.984 7.789 -19.505 1.00 47.06 92 THR A CA 1
ATOM 711 C C . THR A 1 92 ? 15.683 7.481 -18.771 1.00 47.06 92 THR A C 1
ATOM 713 O O . THR A 1 92 ? 14.745 8.280 -18.804 1.00 47.06 92 THR A O 1
ATOM 716 N N . ILE A 1 93 ? 15.598 6.310 -18.137 1.00 52.16 93 ILE A N 1
ATOM 717 C CA . ILE A 1 93 ? 14.495 5.963 -17.232 1.00 52.16 93 ILE A CA 1
ATOM 718 C C . ILE A 1 93 ? 14.730 6.751 -15.940 1.00 52.16 93 ILE A C 1
ATOM 720 O O . ILE A 1 93 ? 15.209 6.232 -14.938 1.00 52.16 93 ILE A O 1
ATOM 724 N N . SER A 1 94 ? 14.469 8.057 -15.985 1.00 51.94 94 SER A N 1
ATOM 725 C CA . SER A 1 94 ? 14.450 8.869 -14.778 1.00 51.94 94 SER A CA 1
ATOM 726 C C . SER A 1 94 ? 13.139 8.583 -14.066 1.00 51.94 94 SER A C 1
ATOM 728 O O . SER A 1 94 ? 12.063 8.922 -14.557 1.00 51.94 94 SER A O 1
ATOM 730 N N . MET A 1 95 ? 13.228 7.910 -12.924 1.00 62.16 95 MET A N 1
ATOM 731 C CA . MET A 1 95 ? 12.090 7.769 -12.037 1.00 62.16 95 MET A CA 1
ATOM 732 C C . MET A 1 95 ? 11.884 9.085 -11.285 1.00 62.16 95 MET A C 1
ATOM 734 O O . MET A 1 95 ? 12.749 9.448 -10.477 1.00 62.16 95 MET A O 1
ATOM 738 N N . PRO A 1 96 ? 10.772 9.808 -11.516 1.00 60.56 96 PRO A N 1
ATOM 739 C CA . PRO A 1 96 ? 10.460 10.971 -10.701 1.00 60.56 96 PRO A CA 1
ATOM 740 C C . PRO A 1 96 ? 10.428 10.562 -9.220 1.00 60.56 96 PRO A C 1
ATOM 742 O O . PRO A 1 96 ? 10.053 9.439 -8.874 1.00 60.56 96 PRO A O 1
ATOM 745 N N . GLY A 1 97 ? 10.928 11.448 -8.358 1.00 66.88 97 GLY A N 1
ATOM 746 C CA . GLY A 1 97 ? 10.930 11.272 -6.905 1.00 66.88 97 GLY A CA 1
ATOM 747 C C . GLY A 1 97 ? 12.056 10.419 -6.314 1.00 66.88 97 GLY A C 1
ATOM 748 O O . GLY A 1 97 ? 12.351 10.587 -5.134 1.00 66.88 97 GLY A O 1
ATOM 749 N N . VAL A 1 98 ? 12.741 9.552 -7.076 1.00 74.56 98 VAL A N 1
ATOM 750 C CA . VAL A 1 98 ? 13.831 8.715 -6.511 1.00 74.56 98 VAL A CA 1
ATOM 751 C C . VAL A 1 98 ? 14.975 9.571 -5.958 1.00 74.56 98 VAL A C 1
ATOM 753 O O . VAL A 1 98 ? 15.552 9.234 -4.930 1.00 74.56 98 VAL A O 1
ATOM 756 N N . GLN A 1 99 ? 15.248 10.725 -6.571 1.00 75.81 99 GLN A N 1
ATOM 757 C CA . GLN A 1 99 ? 16.255 11.683 -6.089 1.00 75.81 99 GLN A CA 1
ATOM 758 C C . GLN A 1 99 ? 15.880 12.349 -4.757 1.00 75.81 99 GLN A C 1
ATOM 760 O O . GLN A 1 99 ? 16.745 12.899 -4.079 1.00 75.81 99 GLN A O 1
ATOM 765 N N . GLU A 1 100 ? 14.601 12.320 -4.380 1.00 85.88 100 GLU A N 1
ATOM 766 C CA . GLU A 1 100 ? 14.128 12.865 -3.107 1.00 85.88 100 GLU A CA 1
ATOM 767 C C . GLU A 1 100 ? 14.221 11.840 -1.968 1.00 85.88 100 GLU A C 1
ATOM 769 O O . GLU A 1 100 ? 14.021 12.185 -0.799 1.00 85.88 100 GLU A O 1
ATOM 774 N N . LEU A 1 101 ? 14.537 10.580 -2.288 1.00 89.94 101 LEU A N 1
ATOM 775 C CA . LEU A 1 101 ? 14.791 9.564 -1.282 1.00 89.94 101 LEU A CA 1
ATOM 776 C C . LEU A 1 101 ? 16.094 9.874 -0.541 1.00 89.94 101 LEU A C 1
ATOM 778 O O . LEU A 1 101 ? 17.137 10.191 -1.109 1.00 89.94 101 LEU A O 1
ATOM 782 N N . SER A 1 102 ? 16.034 9.726 0.773 1.00 93.94 102 SER A N 1
ATOM 783 C CA . SER A 1 102 ? 17.199 9.706 1.651 1.00 93.94 102 SER A CA 1
ATOM 784 C C . SER A 1 102 ? 17.612 8.260 1.925 1.00 93.94 102 SER A C 1
ATOM 786 O O . SER A 1 102 ? 16.778 7.362 1.871 1.00 93.94 102 SER A O 1
ATOM 788 N N . ASN A 1 103 ? 18.890 8.030 2.244 1.00 94.88 103 ASN A N 1
ATOM 789 C CA . ASN A 1 103 ? 19.426 6.695 2.557 1.00 94.88 103 ASN A CA 1
ATOM 790 C C . ASN A 1 103 ? 19.148 5.657 1.457 1.00 94.88 103 ASN A C 1
ATOM 792 O O . ASN A 1 103 ? 18.677 4.559 1.745 1.00 94.88 103 ASN A O 1
ATOM 796 N N . VAL A 1 104 ? 19.391 6.040 0.203 1.00 95.50 104 VAL A N 1
ATOM 797 C CA . VAL A 1 104 ? 19.108 5.183 -0.949 1.00 95.50 104 VAL A CA 1
ATOM 798 C C . VAL A 1 104 ? 20.092 4.019 -1.004 1.00 95.50 104 VAL A C 1
ATOM 800 O O . VAL A 1 104 ? 21.301 4.233 -0.941 1.00 95.50 104 VAL A O 1
ATOM 803 N N . ASP A 1 105 ? 19.563 2.808 -1.142 1.00 96.31 105 ASP A N 1
ATOM 804 C CA . ASP A 1 105 ? 20.308 1.584 -1.439 1.00 96.31 105 ASP A CA 1
ATOM 805 C C . ASP A 1 105 ? 19.716 0.949 -2.699 1.00 96.31 105 ASP A C 1
ATOM 807 O O . ASP A 1 105 ? 18.495 0.830 -2.818 1.00 96.31 105 ASP A O 1
ATOM 811 N N . CYS A 1 106 ? 20.567 0.563 -3.646 1.00 96.12 106 CYS A N 1
ATOM 812 C CA . CYS A 1 106 ? 20.155 -0.076 -4.891 1.00 96.12 106 CYS A CA 1
ATOM 813 C C . CYS A 1 106 ? 20.848 -1.425 -5.021 1.00 96.12 106 CYS A C 1
ATOM 815 O O . CYS A 1 106 ? 22.061 -1.529 -4.862 1.00 96.12 106 CYS A O 1
ATOM 817 N N . GLN A 1 107 ? 20.060 -2.452 -5.318 1.00 96.31 107 GLN A N 1
ATOM 818 C CA . GLN A 1 107 ? 20.531 -3.810 -5.536 1.00 96.31 107 GLN A CA 1
ATOM 819 C C . GLN A 1 107 ? 19.946 -4.320 -6.846 1.00 96.31 107 GLN A C 1
ATOM 821 O O . GLN A 1 107 ? 18.726 -4.383 -6.998 1.00 96.31 107 GLN A O 1
ATOM 826 N N . ALA A 1 108 ? 20.803 -4.701 -7.784 1.00 95.12 108 ALA A N 1
ATOM 827 C CA . ALA A 1 108 ? 20.402 -5.379 -9.005 1.00 95.12 108 ALA A CA 1
ATOM 828 C C . ALA A 1 108 ? 20.801 -6.857 -8.939 1.00 95.12 108 ALA A C 1
ATOM 830 O O . ALA A 1 108 ? 21.815 -7.228 -8.348 1.00 95.12 108 ALA A O 1
ATOM 831 N N . THR A 1 109 ? 19.972 -7.712 -9.523 1.00 93.75 109 THR A N 1
ATOM 832 C CA . THR A 1 109 ? 20.219 -9.154 -9.639 1.00 93.75 109 THR A CA 1
ATOM 833 C C . THR A 1 109 ? 20.653 -9.501 -11.059 1.00 93.75 109 THR A C 1
ATOM 835 O O . THR A 1 109 ? 20.316 -8.790 -12.004 1.00 93.75 109 THR A O 1
ATOM 838 N N . GLU A 1 110 ? 21.348 -10.630 -11.226 1.00 89.50 110 GLU A N 1
ATOM 839 C CA . GLU A 1 110 ? 21.714 -11.164 -12.551 1.00 89.50 110 GLU A CA 1
ATOM 840 C C . GLU A 1 110 ? 20.482 -11.460 -13.429 1.00 89.50 110 GLU A C 1
ATOM 842 O O . GLU A 1 110 ? 20.575 -11.452 -14.650 1.00 89.50 110 GLU A O 1
ATOM 847 N N . GLU A 1 111 ? 19.312 -11.671 -12.817 1.00 89.56 111 GLU A N 1
ATOM 848 C CA . GLU A 1 111 ? 18.036 -11.897 -13.510 1.00 89.56 111 GLU A CA 1
ATOM 849 C C . GLU A 1 111 ? 17.400 -10.595 -14.038 1.00 89.56 111 GLU A C 1
ATOM 851 O O . GLU A 1 111 ? 16.303 -10.619 -14.590 1.00 89.56 111 GLU A O 1
ATOM 856 N N . GLY A 1 112 ? 18.052 -9.440 -13.867 1.00 88.19 112 GLY A N 1
ATOM 857 C CA . GLY A 1 112 ? 17.525 -8.148 -14.313 1.00 88.19 112 GLY A CA 1
ATOM 858 C C . GLY A 1 112 ? 16.453 -7.560 -13.390 1.00 88.19 112 GLY A C 1
ATOM 859 O O . GLY A 1 112 ? 15.739 -6.638 -13.784 1.00 88.19 112 GLY A O 1
ATOM 860 N N . VAL A 1 113 ? 16.325 -8.060 -12.157 1.00 93.81 113 VAL A N 1
ATOM 861 C CA . VAL A 1 113 ? 15.480 -7.428 -11.133 1.00 93.81 113 VAL A CA 1
ATOM 862 C C . VAL A 1 113 ? 16.297 -6.386 -10.379 1.00 93.81 113 VAL A C 1
ATOM 864 O O . VAL A 1 113 ? 17.294 -6.732 -9.743 1.00 93.81 113 VAL A O 1
ATOM 867 N N . VAL A 1 114 ? 15.856 -5.131 -10.418 1.00 94.31 114 VAL A N 1
ATOM 868 C CA . VAL A 1 114 ? 16.445 -4.000 -9.690 1.00 94.31 114 VAL A CA 1
ATOM 869 C C . VAL A 1 114 ? 15.549 -3.630 -8.518 1.00 94.31 114 VAL A C 1
ATOM 871 O O . VAL A 1 114 ? 14.356 -3.397 -8.690 1.00 94.31 114 VAL A O 1
ATOM 874 N N . THR A 1 115 ? 16.117 -3.550 -7.320 1.00 96.38 115 THR A N 1
ATOM 875 C CA . THR A 1 115 ? 15.430 -3.116 -6.104 1.00 96.38 115 THR A CA 1
ATOM 876 C C . THR A 1 115 ? 16.099 -1.868 -5.553 1.00 96.38 115 THR A C 1
ATOM 878 O O . THR A 1 115 ? 17.264 -1.901 -5.175 1.00 96.38 115 THR A O 1
ATOM 881 N N . ILE A 1 116 ? 15.347 -0.775 -5.479 1.00 95.19 116 ILE A N 1
ATOM 882 C CA . ILE A 1 116 ? 15.774 0.490 -4.886 1.00 95.19 116 ILE A CA 1
ATOM 883 C C . ILE A 1 116 ? 15.017 0.658 -3.579 1.00 95.19 116 ILE A C 1
ATOM 885 O O . ILE A 1 116 ? 13.788 0.648 -3.565 1.00 95.19 116 ILE A O 1
ATOM 889 N N . THR A 1 117 ? 15.735 0.829 -2.481 1.00 96.44 117 THR A N 1
ATOM 890 C CA . THR A 1 117 ? 15.151 1.143 -1.179 1.00 96.44 117 THR A CA 1
ATOM 891 C C . THR A 1 117 ? 15.598 2.520 -0.727 1.00 96.44 117 THR A C 1
ATOM 893 O O . THR A 1 117 ? 16.692 2.966 -1.054 1.00 96.44 117 THR A O 1
ATOM 896 N N . GLY A 1 118 ? 14.745 3.220 0.006 1.00 95.88 118 GLY A N 1
ATOM 897 C CA . GLY A 1 118 ? 15.076 4.527 0.552 1.00 95.88 118 GLY A CA 1
ATOM 898 C C . GLY A 1 118 ? 13.999 5.031 1.496 1.00 95.88 118 GLY A C 1
ATOM 899 O O . GLY A 1 118 ? 12.968 4.388 1.702 1.00 95.88 118 GLY A O 1
ATOM 900 N N . THR A 1 119 ? 14.240 6.196 2.082 1.00 95.62 119 THR A N 1
ATOM 901 C CA . THR A 1 119 ? 13.310 6.845 3.004 1.00 95.62 119 THR A CA 1
ATOM 902 C C . THR A 1 119 ? 12.831 8.184 2.463 1.00 95.62 119 THR A C 1
ATOM 904 O O . THR A 1 119 ? 13.640 9.024 2.071 1.00 95.62 119 THR A O 1
ATOM 907 N N . TYR A 1 120 ? 11.522 8.411 2.493 1.00 93.81 120 TYR A N 1
ATOM 908 C CA . TYR A 1 120 ? 10.884 9.660 2.087 1.00 93.81 120 TYR A CA 1
ATOM 909 C C . TYR A 1 120 ? 10.130 10.283 3.256 1.00 93.81 120 TYR A C 1
ATOM 911 O O . TYR A 1 120 ? 9.478 9.578 4.022 1.00 93.81 120 TYR A O 1
ATOM 919 N N . GLN A 1 121 ? 10.197 11.602 3.413 1.00 94.38 121 GLN A N 1
ATOM 920 C CA . GLN A 1 121 ? 9.444 12.306 4.449 1.00 94.38 121 GLN A CA 1
ATOM 921 C C . GLN A 1 121 ? 8.318 13.099 3.795 1.00 94.38 121 GLN A C 1
ATOM 923 O O . GLN A 1 121 ? 8.558 14.160 3.222 1.00 94.38 121 GLN A O 1
ATOM 928 N N . TYR A 1 122 ? 7.085 12.617 3.944 1.00 90.88 122 TYR A N 1
ATOM 929 C CA . TYR A 1 122 ? 5.926 13.328 3.422 1.00 90.88 122 TYR A CA 1
ATOM 930 C C . TYR A 1 122 ? 5.698 14.658 4.146 1.00 90.88 122 TYR A C 1
ATOM 932 O O . TYR A 1 122 ? 5.972 14.772 5.356 1.00 90.88 122 TYR A O 1
ATOM 940 N N . PRO A 1 123 ? 5.128 15.651 3.438 1.00 90.50 123 PRO A N 1
ATOM 941 C CA . PRO A 1 123 ? 4.564 16.824 4.077 1.00 90.50 123 PRO A CA 1
ATOM 942 C C . PRO A 1 123 ? 3.419 16.404 5.012 1.00 90.50 123 PRO A C 1
ATOM 944 O O . PRO A 1 123 ? 2.746 15.391 4.809 1.00 90.50 123 PRO A O 1
ATOM 947 N N . LYS A 1 124 ? 3.188 17.185 6.072 1.00 89.56 124 LYS A N 1
ATOM 948 C CA . LYS A 1 124 ? 2.205 16.840 7.118 1.00 89.56 124 LYS A CA 1
ATOM 949 C C . LYS A 1 124 ? 0.775 16.769 6.582 1.00 89.56 124 LYS A C 1
ATOM 951 O O . LYS A 1 124 ? -0.075 16.140 7.195 1.00 89.56 124 LYS A O 1
ATOM 956 N N . GLU A 1 125 ? 0.511 17.426 5.464 1.00 92.06 125 GLU A N 1
ATOM 957 C CA . GLU A 1 125 ? -0.777 17.475 4.787 1.00 92.06 125 GLU A CA 1
ATOM 958 C C . GLU A 1 125 ? -1.129 16.150 4.095 1.00 92.06 125 GLU A C 1
ATOM 960 O O . GLU A 1 125 ? -2.311 15.849 3.952 1.00 92.06 125 GLU A O 1
ATOM 965 N N . ALA A 1 126 ? -0.128 15.347 3.713 1.00 91.38 126 ALA A N 1
ATOM 966 C CA . ALA A 1 126 ? -0.336 14.056 3.055 1.00 91.38 126 ALA A CA 1
ATOM 967 C C . ALA A 1 126 ? -0.991 13.028 3.979 1.00 91.38 126 ALA A C 1
ATOM 969 O O . ALA A 1 126 ? -1.692 12.126 3.525 1.00 91.38 126 ALA A O 1
ATOM 970 N N . ILE A 1 127 ? -0.744 13.153 5.287 1.00 93.69 127 ILE A N 1
ATOM 971 C CA . ILE A 1 127 ? -1.206 12.214 6.306 1.00 93.69 127 ILE A CA 1
ATOM 972 C C . ILE A 1 127 ? -1.979 12.991 7.350 1.00 93.69 127 ILE A C 1
ATOM 974 O O . ILE A 1 127 ? -1.419 13.654 8.223 1.00 93.69 127 ILE A O 1
ATOM 978 N N . THR A 1 128 ? -3.294 12.858 7.291 1.00 95.81 128 THR A N 1
ATOM 979 C CA . THR A 1 128 ? -4.175 13.413 8.312 1.00 95.81 128 THR A CA 1
ATOM 980 C C . THR A 1 128 ? -4.525 12.328 9.316 1.00 95.81 128 THR A C 1
ATOM 982 O O . THR A 1 128 ? -4.785 11.182 8.952 1.00 95.81 128 THR A O 1
ATOM 985 N N . SER A 1 129 ? -4.505 12.671 10.601 1.00 96.06 129 SER A N 1
ATOM 986 C CA . SER A 1 129 ? -4.943 11.781 11.669 1.00 96.06 129 SER A CA 1
ATOM 987 C C . SER A 1 129 ? -6.152 12.373 12.383 1.00 96.06 129 SER A C 1
ATOM 989 O O . SER A 1 129 ? -6.211 13.567 12.679 1.00 96.06 129 SER A O 1
ATOM 991 N N . GLN A 1 130 ? -7.131 11.521 12.659 1.00 96.81 130 GLN A N 1
ATOM 992 C CA . GLN A 1 130 ? -8.302 11.842 13.457 1.00 96.81 130 GLN A CA 1
ATOM 993 C C . GLN A 1 130 ? -8.357 10.877 14.640 1.00 96.81 130 GLN A C 1
ATOM 995 O O . GLN A 1 130 ? -8.487 9.665 14.469 1.00 96.81 130 GLN A O 1
ATOM 1000 N N . GLU A 1 131 ? -8.229 11.416 15.849 1.00 95.75 131 GLU A N 1
ATOM 1001 C CA . GLU A 1 131 ? -8.375 10.645 17.081 1.00 95.75 131 GLU A CA 1
ATOM 1002 C C . GLU A 1 131 ? -9.846 10.566 17.488 1.00 95.75 131 GLU A C 1
ATOM 1004 O O . GLU A 1 131 ? -10.490 11.585 17.734 1.00 95.75 131 GLU A O 1
ATOM 1009 N N . ASP A 1 132 ? -10.348 9.343 17.625 1.00 93.19 132 ASP A N 1
ATOM 1010 C CA . ASP A 1 132 ? -11.661 9.046 18.178 1.00 93.19 132 ASP A CA 1
ATOM 1011 C C . ASP A 1 132 ? -11.519 8.191 19.447 1.00 93.19 132 ASP A C 1
ATOM 1013 O O . ASP A 1 132 ? -10.475 7.613 19.754 1.00 93.19 132 ASP A O 1
ATOM 1017 N N . PHE A 1 133 ? -12.614 8.035 20.194 1.00 91.06 133 PHE A N 1
ATOM 1018 C CA . PHE A 1 133 ? -12.625 7.227 21.420 1.00 91.06 133 PHE A CA 1
ATOM 1019 C C . PHE A 1 133 ? -12.210 5.756 21.203 1.00 91.06 133 PHE A C 1
ATOM 1021 O O . PHE A 1 133 ? -11.746 5.097 22.134 1.00 91.06 133 PHE A O 1
ATOM 1028 N N . LEU A 1 134 ? -12.379 5.226 19.988 1.00 90.25 134 LEU A N 1
ATOM 1029 C CA . LEU A 1 134 ? -12.056 3.835 19.651 1.00 90.25 134 LEU A CA 1
ATOM 1030 C C . LEU A 1 134 ? -10.620 3.646 19.128 1.00 90.25 134 LEU A C 1
ATOM 1032 O O . LEU A 1 134 ? -10.126 2.515 19.119 1.00 90.25 134 LEU A O 1
ATOM 1036 N N . GLY A 1 135 ? -9.937 4.716 18.718 1.00 94.44 135 GLY A N 1
ATOM 1037 C CA . GLY A 1 135 ? -8.621 4.639 18.088 1.00 94.44 135 GLY A CA 1
ATOM 1038 C C . GLY A 1 135 ? -8.292 5.867 17.244 1.00 94.44 135 GLY A C 1
ATOM 1039 O O . GLY A 1 135 ? -9.033 6.846 17.240 1.00 94.44 135 GLY A O 1
ATOM 1040 N N . THR A 1 136 ? -7.185 5.795 16.514 1.00 96.25 136 THR A N 1
ATOM 1041 C CA . THR A 1 136 ? -6.751 6.851 15.592 1.00 96.25 136 THR A CA 1
ATOM 1042 C C . THR A 1 136 ? -6.978 6.388 14.162 1.00 96.25 136 THR A C 1
ATOM 1044 O O . THR A 1 136 ? -6.486 5.327 13.773 1.00 96.25 136 THR A O 1
ATOM 1047 N N . THR A 1 137 ? -7.720 7.169 13.386 1.00 97.25 137 THR A N 1
ATOM 1048 C CA . THR A 1 137 ? -7.887 6.960 11.947 1.00 97.25 137 THR A CA 1
ATOM 1049 C C . THR A 1 137 ? -6.862 7.807 11.208 1.00 97.25 137 THR A C 1
ATOM 1051 O O . THR A 1 137 ? -6.794 9.012 11.432 1.00 97.25 137 THR A O 1
ATOM 1054 N N . TYR A 1 138 ? -6.064 7.188 10.347 1.00 96.81 138 TYR A N 1
ATOM 1055 C CA . TYR A 1 138 ? -5.136 7.858 9.447 1.00 96.81 138 TYR A CA 1
ATOM 1056 C C . TYR A 1 138 ? -5.744 7.874 8.050 1.00 96.81 138 TYR A C 1
ATOM 1058 O O . TYR A 1 138 ? -6.265 6.858 7.595 1.00 96.81 138 TYR A O 1
ATOM 1066 N N . SER A 1 139 ? -5.678 9.015 7.378 1.00 96.50 139 SER A N 1
ATOM 1067 C CA . SER A 1 139 ? -6.017 9.156 5.967 1.00 96.50 139 SER A CA 1
ATOM 1068 C C . SER A 1 139 ? -4.775 9.636 5.235 1.00 96.50 139 SER A C 1
ATOM 1070 O O . SER A 1 139 ? -4.212 10.672 5.593 1.00 96.50 139 SER A O 1
ATOM 1072 N N . PHE A 1 140 ? -4.361 8.868 4.237 1.00 95.56 140 PHE A N 1
ATOM 1073 C CA . PHE A 1 140 ? -3.177 9.116 3.433 1.00 95.56 140 PHE A CA 1
ATOM 1074 C C . PHE A 1 140 ? -3.570 9.385 1.986 1.00 95.56 140 PHE A C 1
ATOM 1076 O O . PHE A 1 140 ? -4.267 8.575 1.363 1.00 95.56 140 PHE A O 1
ATOM 1083 N N . ASP A 1 141 ? -3.112 10.523 1.482 1.00 93.69 141 ASP A N 1
ATOM 1084 C CA . ASP A 1 141 ? -3.206 10.915 0.083 1.00 93.69 141 ASP A CA 1
ATOM 1085 C C . ASP A 1 141 ? -1.782 11.003 -0.490 1.00 93.69 141 ASP A C 1
ATOM 1087 O O . ASP A 1 141 ? -1.082 11.991 -0.242 1.00 93.69 141 ASP A O 1
ATOM 1091 N N . PRO A 1 142 ? -1.327 9.990 -1.248 1.00 85.94 142 PRO A N 1
ATOM 1092 C CA . PRO A 1 142 ? 0.020 9.980 -1.800 1.00 85.94 142 PRO A CA 1
ATOM 1093 C C . PRO A 1 142 ? 0.211 11.043 -2.885 1.00 85.94 142 PRO A C 1
ATOM 1095 O O . PRO A 1 142 ? 1.345 11.281 -3.274 1.00 85.94 142 PRO A O 1
ATOM 1098 N N . THR A 1 143 ? -0.846 11.705 -3.380 1.00 85.88 143 THR A N 1
ATOM 1099 C CA . THR A 1 143 ? -0.726 12.781 -4.385 1.00 85.88 143 THR A CA 1
ATOM 1100 C C . THR A 1 143 ? -0.256 14.114 -3.786 1.00 85.88 143 THR A C 1
ATOM 1102 O O . THR A 1 143 ? 0.177 15.024 -4.509 1.00 85.88 143 THR A O 1
ATOM 1105 N N . LEU A 1 144 ? -0.322 14.246 -2.458 1.00 80.88 144 LEU A N 1
ATOM 1106 C CA . LEU A 1 144 ? 0.155 15.403 -1.707 1.00 80.88 144 LEU A CA 1
ATOM 1107 C C . LEU A 1 144 ? 1.619 15.182 -1.301 1.00 80.88 144 LEU A C 1
ATOM 1109 O O . LEU A 1 144 ? 1.914 14.764 -0.189 1.00 80.88 144 LEU A O 1
ATOM 1113 N N . GLY A 1 145 ? 2.548 15.476 -2.211 1.00 65.25 145 GLY A N 1
ATOM 1114 C CA . GLY A 1 145 ? 3.985 15.236 -2.002 1.00 65.25 145 GLY A CA 1
ATOM 1115 C C . GLY A 1 145 ? 4.454 13.906 -2.583 1.00 65.25 145 GLY A C 1
ATOM 1116 O O . GLY A 1 145 ? 5.300 13.242 -2.004 1.00 65.25 145 GLY A O 1
ATOM 1117 N N . SER A 1 146 ? 3.847 13.487 -3.692 1.00 60.09 146 SER A N 1
ATOM 1118 C CA . SER A 1 146 ? 4.151 12.226 -4.354 1.00 60.09 146 SER A CA 1
ATOM 1119 C C . SER A 1 146 ? 5.593 12.179 -4.859 1.00 60.09 146 SER A C 1
ATOM 1121 O O . SER A 1 146 ? 5.986 13.053 -5.631 1.00 60.09 146 SER A O 1
ATOM 1123 N N . LEU A 1 147 ? 6.300 11.075 -4.587 1.00 60.53 147 LEU A N 1
ATOM 1124 C CA . LEU A 1 147 ? 7.422 10.638 -5.430 1.00 60.53 147 LEU A CA 1
ATOM 1125 C C . LEU A 1 147 ? 6.997 10.523 -6.906 1.00 60.53 147 LEU A C 1
ATOM 1127 O O . LEU A 1 147 ? 7.763 10.802 -7.817 1.00 60.53 147 LEU A O 1
ATOM 1131 N N . ILE A 1 148 ? 5.752 10.111 -7.140 1.00 64.69 148 ILE A N 1
ATOM 1132 C CA . ILE A 1 148 ? 5.195 9.885 -8.470 1.00 64.69 148 ILE A CA 1
ATOM 1133 C C . ILE A 1 148 ? 4.334 11.090 -8.829 1.00 64.69 148 ILE A C 1
ATOM 1135 O O . ILE A 1 148 ? 3.158 11.128 -8.471 1.00 64.69 148 ILE A O 1
ATOM 1139 N N . GLU A 1 149 ? 4.905 12.080 -9.516 1.00 61.12 149 GLU A N 1
ATOM 1140 C CA . GLU A 1 149 ? 4.118 13.200 -10.035 1.00 61.12 149 GLU A CA 1
ATOM 1141 C C . GLU A 1 149 ? 3.026 12.675 -10.975 1.00 61.12 149 GLU A C 1
ATOM 1143 O O . GLU A 1 149 ? 3.260 12.341 -12.137 1.00 61.12 149 GLU A O 1
ATOM 1148 N N . PHE A 1 150 ? 1.798 12.607 -10.467 1.00 58.22 150 PHE A N 1
ATOM 1149 C CA . PHE A 1 150 ? 0.636 12.477 -11.325 1.00 58.22 150 PHE A CA 1
ATOM 1150 C C . PHE A 1 150 ? 0.507 13.793 -12.091 1.00 58.22 150 PHE A C 1
ATOM 1152 O O . PHE A 1 150 ? 0.483 14.848 -11.448 1.00 58.22 150 PHE A O 1
ATOM 1159 N N . PRO A 1 151 ? 0.413 13.777 -13.430 1.00 53.50 151 PRO A N 1
ATOM 1160 C CA . PRO A 1 151 ? 0.217 14.997 -14.194 1.00 53.50 151 PRO A CA 1
ATOM 1161 C C . PRO A 1 151 ? -1.089 15.657 -13.737 1.00 53.50 151 PRO A C 1
ATOM 1163 O O . PRO A 1 151 ? -2.188 15.215 -14.075 1.00 53.50 151 PRO A O 1
ATOM 1166 N N . LYS A 1 152 ? -0.971 16.707 -12.915 1.00 53.09 152 LYS A N 1
ATOM 1167 C CA . LYS A 1 152 ? -2.102 17.528 -12.484 1.00 53.09 152 LYS A CA 1
ATOM 1168 C C . LYS A 1 152 ? -2.558 18.314 -13.707 1.00 53.09 152 LYS A C 1
ATOM 1170 O O . LYS A 1 152 ? -1.915 19.275 -14.119 1.00 53.09 152 LYS A O 1
ATOM 1175 N N . SER A 1 153 ? -3.634 17.848 -14.334 1.00 44.94 153 SER A N 1
ATOM 1176 C CA . SER A 1 153 ? -4.267 18.486 -15.491 1.00 44.94 153 SER A CA 1
ATOM 1177 C C . SER A 1 153 ? -4.991 19.771 -15.066 1.00 44.94 153 SER A C 1
ATOM 1179 O O . SER A 1 153 ? -6.216 19.842 -15.112 1.00 44.94 153 SER A O 1
ATOM 1181 N N . ASP A 1 154 ? -4.247 20.796 -14.651 1.00 46.97 154 ASP A N 1
ATOM 1182 C CA . ASP A 1 154 ? -4.802 22.144 -14.452 1.00 46.97 154 ASP A CA 1
ATOM 1183 C C . ASP A 1 154 ? -5.033 22.863 -15.798 1.00 46.97 154 ASP A C 1
ATOM 1185 O O . ASP A 1 154 ? -5.734 23.875 -15.871 1.00 46.97 154 ASP A O 1
ATOM 1189 N N . THR A 1 155 ? -4.489 22.322 -16.894 1.00 46.91 155 THR A N 1
ATOM 1190 C CA . THR A 1 155 ? -4.861 22.697 -18.257 1.00 46.91 155 THR A CA 1
ATOM 1191 C C . THR A 1 155 ? -6.189 22.032 -18.646 1.00 46.91 155 THR A C 1
ATOM 1193 O O . THR A 1 155 ? -6.384 20.841 -18.390 1.00 46.91 155 THR A O 1
ATOM 1196 N N . PRO A 1 156 ? -7.135 22.771 -19.263 1.00 47.84 156 PRO A N 1
ATOM 1197 C CA . PRO A 1 156 ? -8.370 22.181 -19.770 1.00 47.84 156 PRO A CA 1
ATOM 1198 C C . PRO A 1 156 ? -8.040 21.042 -20.754 1.00 47.84 156 PRO A C 1
ATOM 1200 O O . PRO A 1 156 ? -7.041 21.147 -21.461 1.00 47.84 156 PRO A O 1
ATOM 1203 N N . PRO A 1 157 ? -8.866 19.981 -20.839 1.00 45.66 157 PRO A N 1
ATOM 1204 C CA . PRO A 1 157 ? -8.569 18.707 -21.520 1.00 45.66 157 PRO A CA 1
ATOM 1205 C C . PRO A 1 157 ? -8.436 18.773 -23.058 1.00 45.66 157 PRO A C 1
ATOM 1207 O O . PRO A 1 157 ? -8.594 17.768 -23.749 1.00 45.66 157 PRO A O 1
ATOM 1210 N N . LEU A 1 158 ? -8.149 19.940 -23.627 1.00 38.88 158 LEU A N 1
ATOM 1211 C CA . LEU A 1 158 ? -7.867 20.111 -25.043 1.00 38.88 158 LEU A CA 1
ATOM 1212 C C . LEU A 1 158 ? -6.359 19.917 -25.273 1.00 38.88 158 LEU A C 1
ATOM 1214 O O . LEU A 1 158 ? -5.552 20.697 -24.787 1.00 38.88 158 LEU A O 1
ATOM 1218 N N . GLU A 1 159 ? -6.028 18.855 -26.015 1.00 44.44 159 GLU A N 1
ATOM 1219 C CA . GLU A 1 159 ? -4.685 18.385 -26.424 1.00 44.44 159 GLU A CA 1
ATOM 1220 C C . GLU A 1 159 ? -3.936 17.422 -25.475 1.00 44.44 159 GLU A C 1
ATOM 1222 O O . GLU A 1 159 ? -2.766 17.128 -25.686 1.00 44.44 159 GLU A O 1
ATOM 1227 N N . LEU A 1 160 ? -4.626 16.766 -24.531 1.00 42.19 160 LEU A N 1
ATOM 1228 C CA . LEU A 1 160 ? -4.097 15.594 -23.793 1.00 42.19 160 LEU A CA 1
ATOM 1229 C C . LEU A 1 160 ? -4.045 14.284 -24.624 1.00 42.19 160 LEU A C 1
ATOM 1231 O O . LEU A 1 160 ? -3.953 13.183 -24.078 1.00 42.19 160 LEU A O 1
ATOM 1235 N N . GLY A 1 161 ? -4.109 14.376 -25.955 1.00 48.69 161 GLY A N 1
ATOM 1236 C CA . GLY A 1 161 ? -4.102 13.207 -26.840 1.00 48.69 161 GLY A CA 1
ATOM 1237 C C . GLY A 1 161 ? -2.810 12.390 -26.752 1.00 48.69 161 GLY A C 1
ATOM 1238 O O . GLY A 1 161 ? -2.863 11.167 -26.838 1.00 48.69 161 GLY A O 1
ATOM 1239 N N . GLU A 1 162 ? -1.666 13.038 -26.523 1.00 53.78 162 GLU A N 1
ATOM 1240 C CA . GLU A 1 162 ? -0.361 12.364 -26.535 1.00 53.78 162 GLU A CA 1
ATOM 1241 C C . GLU A 1 162 ? -0.043 11.646 -25.214 1.00 53.78 162 GLU A C 1
ATOM 1243 O O . GLU A 1 162 ? 0.479 10.530 -25.232 1.00 53.78 162 GLU A O 1
ATOM 1248 N N . SER A 1 163 ? -0.427 12.209 -24.062 1.00 57.44 163 SER A N 1
ATOM 1249 C CA . SER A 1 163 ? -0.141 11.595 -22.758 1.00 57.44 163 SER A CA 1
ATOM 1250 C C . SER A 1 163 ? -1.028 10.377 -22.486 1.00 57.44 163 SER A C 1
ATOM 1252 O O . SER A 1 163 ? -0.514 9.328 -22.101 1.00 57.44 163 SER A O 1
ATOM 1254 N N . PHE A 1 164 ? -2.332 10.430 -22.776 1.00 57.97 164 PHE A N 1
ATOM 1255 C CA . PHE A 1 164 ? -3.191 9.247 -22.630 1.00 57.97 164 PHE A CA 1
ATOM 1256 C C . PHE A 1 164 ? -2.874 8.160 -23.658 1.00 57.97 164 PHE A C 1
ATOM 1258 O O . PHE A 1 164 ? -2.901 6.977 -23.310 1.00 57.97 164 PHE A O 1
ATOM 1265 N N . ALA A 1 165 ? -2.531 8.539 -24.897 1.00 63.12 165 ALA A N 1
ATOM 1266 C CA . ALA A 1 165 ? -2.049 7.578 -25.884 1.00 63.12 165 ALA A CA 1
ATOM 1267 C C . ALA A 1 165 ? -0.776 6.882 -25.391 1.00 63.12 165 ALA A C 1
ATOM 1269 O O . ALA A 1 165 ? -0.662 5.671 -25.560 1.00 63.12 165 ALA A O 1
ATOM 1270 N N . SER A 1 166 ? 0.127 7.602 -24.714 1.00 70.25 166 SER A N 1
ATOM 1271 C CA . SER A 1 166 ? 1.334 7.006 -24.135 1.00 70.25 166 SER A CA 1
ATOM 1272 C C . SER A 1 166 ? 1.026 6.016 -23.007 1.00 70.25 166 SER A C 1
ATOM 1274 O O . SER A 1 166 ? 1.560 4.914 -23.022 1.00 70.25 166 SER A O 1
ATOM 1276 N N . VAL A 1 167 ? 0.098 6.319 -22.090 1.00 73.25 167 VAL A N 1
ATOM 1277 C CA . VAL A 1 167 ? -0.261 5.402 -20.987 1.00 73.25 167 VAL A CA 1
ATOM 1278 C C . VAL A 1 167 ? -0.984 4.156 -21.508 1.00 73.25 167 VAL A C 1
ATOM 1280 O O . VAL A 1 167 ? -0.693 3.036 -21.084 1.00 73.25 167 VAL A O 1
ATOM 1283 N N . ALA A 1 168 ? -1.894 4.319 -22.473 1.00 76.62 168 ALA A N 1
ATOM 1284 C CA . ALA A 1 168 ? -2.547 3.192 -23.132 1.00 76.62 168 ALA A CA 1
ATOM 1285 C C . ALA A 1 168 ? -1.551 2.355 -23.954 1.00 76.62 168 ALA A C 1
ATOM 1287 O O . ALA A 1 168 ? -1.647 1.128 -23.951 1.00 76.62 168 ALA A O 1
ATOM 1288 N N . ALA A 1 169 ? -0.582 2.996 -24.615 1.00 77.44 169 ALA A N 1
ATOM 1289 C CA . ALA A 1 169 ? 0.489 2.318 -25.338 1.00 77.44 169 ALA A CA 1
ATOM 1290 C C . ALA A 1 169 ? 1.434 1.569 -24.390 1.00 77.44 169 ALA A C 1
ATOM 1292 O O . ALA A 1 169 ? 1.795 0.441 -24.699 1.00 77.44 169 ALA A O 1
ATOM 1293 N N . LEU A 1 170 ? 1.769 2.131 -23.224 1.00 79.50 170 LEU A N 1
ATOM 1294 C CA . LEU A 1 170 ? 2.544 1.453 -22.180 1.00 79.50 170 LEU A CA 1
ATOM 1295 C C . LEU A 1 170 ? 1.804 0.210 -21.679 1.00 79.50 170 LEU A C 1
ATOM 1297 O O . LEU A 1 170 ? 2.386 -0.871 -21.636 1.00 79.50 170 LEU A O 1
ATOM 1301 N N . LYS A 1 171 ? 0.498 0.319 -21.400 1.00 83.25 171 LYS A N 1
ATOM 1302 C CA . LYS A 1 171 ? -0.322 -0.846 -21.032 1.00 83.25 171 LYS A CA 1
ATOM 1303 C C . LYS A 1 171 ? -0.380 -1.886 -22.153 1.00 83.25 171 LYS A C 1
ATOM 1305 O O . LYS A 1 171 ? -0.310 -3.080 -21.885 1.00 83.25 171 LYS A O 1
ATOM 1310 N N . ALA A 1 172 ? -0.494 -1.445 -23.407 1.00 80.88 172 ALA A N 1
ATOM 1311 C CA . ALA A 1 172 ? -0.491 -2.325 -24.576 1.00 80.88 172 ALA A CA 1
ATOM 1312 C C . ALA A 1 172 ? 0.882 -2.971 -24.836 1.00 80.88 172 ALA A C 1
ATOM 1314 O O . ALA A 1 172 ? 0.933 -4.079 -25.360 1.00 80.88 172 ALA A O 1
ATOM 1315 N N . ALA A 1 173 ? 1.969 -2.309 -24.433 1.00 78.75 173 ALA A N 1
ATOM 1316 C CA . ALA A 1 173 ? 3.325 -2.852 -24.393 1.00 78.75 173 ALA A CA 1
ATOM 1317 C C . ALA A 1 173 ? 3.557 -3.768 -23.175 1.00 78.75 173 ALA A C 1
ATOM 1319 O O . ALA A 1 173 ? 4.662 -4.267 -22.977 1.00 78.75 173 ALA A O 1
ATOM 1320 N N . GLY A 1 174 ? 2.523 -3.980 -22.354 1.00 83.00 174 GLY A N 1
ATOM 1321 C CA . GLY A 1 174 ? 2.572 -4.842 -21.185 1.00 83.00 174 GLY A CA 1
ATOM 1322 C C . GLY A 1 174 ? 3.383 -4.262 -20.025 1.00 83.00 174 GLY A C 1
ATOM 1323 O O . GLY A 1 174 ? 3.937 -5.002 -19.221 1.00 83.00 174 GLY A O 1
ATOM 1324 N N . PHE A 1 175 ? 3.466 -2.939 -19.922 1.00 85.00 175 PHE A N 1
ATOM 1325 C CA . PHE A 1 175 ? 3.978 -2.292 -18.723 1.00 85.00 175 PHE A CA 1
ATOM 1326 C C . PHE A 1 175 ? 2.943 -2.409 -17.597 1.00 85.00 175 PHE A C 1
ATOM 1328 O O . PHE A 1 175 ? 1.818 -1.911 -17.718 1.00 85.00 175 PHE A O 1
ATOM 1335 N N . GLU A 1 176 ? 3.326 -3.054 -16.499 1.00 90.81 176 GLU A N 1
ATOM 1336 C CA . GLU A 1 176 ? 2.502 -3.171 -15.296 1.00 90.81 176 GLU A CA 1
ATOM 1337 C C . GLU A 1 176 ? 3.149 -2.374 -14.164 1.00 90.81 176 GLU A C 1
ATOM 1339 O O . GLU A 1 176 ? 4.267 -2.672 -13.750 1.00 90.81 176 GLU A O 1
ATOM 1344 N N . MET A 1 177 ? 2.442 -1.369 -13.642 1.00 91.25 177 MET A N 1
ATOM 1345 C CA . MET A 1 177 ? 2.897 -0.580 -12.499 1.00 91.25 177 MET A CA 1
ATOM 1346 C C . MET A 1 177 ? 1.923 -0.731 -11.339 1.00 91.25 177 MET A C 1
ATOM 1348 O O . MET A 1 177 ? 0.804 -0.213 -11.371 1.00 91.25 177 MET A O 1
ATOM 1352 N N . THR A 1 178 ? 2.376 -1.436 -10.312 1.00 94.31 178 THR A N 1
ATOM 1353 C CA . THR A 1 178 ? 1.629 -1.674 -9.081 1.00 94.31 178 THR A CA 1
ATOM 1354 C C . THR A 1 178 ? 2.195 -0.798 -7.975 1.00 94.31 178 THR A C 1
ATOM 1356 O O . THR A 1 178 ? 3.405 -0.762 -7.761 1.00 94.31 178 THR A O 1
ATOM 1359 N N . TYR A 1 179 ? 1.324 -0.093 -7.265 1.00 94.62 179 TYR A N 1
ATOM 1360 C CA . TYR A 1 179 ? 1.682 0.692 -6.090 1.00 94.62 179 TYR A CA 1
ATOM 1361 C C . TYR A 1 179 ? 0.987 0.109 -4.865 1.00 94.62 179 TYR A C 1
ATOM 1363 O O . TYR A 1 179 ? -0.233 -0.049 -4.849 1.00 94.62 179 TYR A O 1
ATOM 1371 N N . GLN A 1 180 ? 1.764 -0.256 -3.853 1.00 96.50 180 GLN A N 1
ATOM 1372 C CA . GLN A 1 180 ? 1.297 -0.875 -2.622 1.00 96.50 180 GLN A CA 1
ATOM 1373 C C . GLN A 1 180 ? 1.626 0.024 -1.439 1.00 96.50 180 GLN A C 1
ATOM 1375 O O . GLN A 1 180 ? 2.786 0.345 -1.216 1.00 96.50 180 GLN A O 1
ATOM 1380 N N . VAL A 1 181 ? 0.622 0.366 -0.637 1.00 96.69 181 VAL A N 1
ATOM 1381 C CA . VAL A 1 181 ? 0.792 1.188 0.564 1.00 96.69 181 VAL A CA 1
ATOM 1382 C C . VAL A 1 181 ? 0.428 0.399 1.807 1.00 96.69 181 VAL A C 1
ATOM 1384 O O . VAL A 1 181 ? -0.651 -0.191 1.902 1.00 96.69 181 VAL A O 1
ATOM 1387 N N . GLU A 1 182 ? 1.312 0.445 2.792 1.00 97.44 182 GLU A N 1
ATOM 1388 C CA . GLU A 1 182 ? 1.101 -0.034 4.147 1.00 97.44 182 GLU A CA 1
ATOM 1389 C C . GLU A 1 182 ? 1.050 1.170 5.097 1.00 97.44 182 GLU A C 1
ATOM 1391 O O . GLU A 1 182 ? 1.977 1.978 5.162 1.00 97.44 182 GLU A O 1
ATOM 1396 N N . LEU A 1 183 ? -0.063 1.300 5.820 1.00 97.44 183 LEU A N 1
ATOM 1397 C CA . LEU A 1 183 ? -0.305 2.369 6.790 1.00 97.44 183 LEU A CA 1
ATOM 1398 C C . LEU A 1 183 ? -0.299 1.822 8.224 1.00 97.44 183 LEU A C 1
ATOM 1400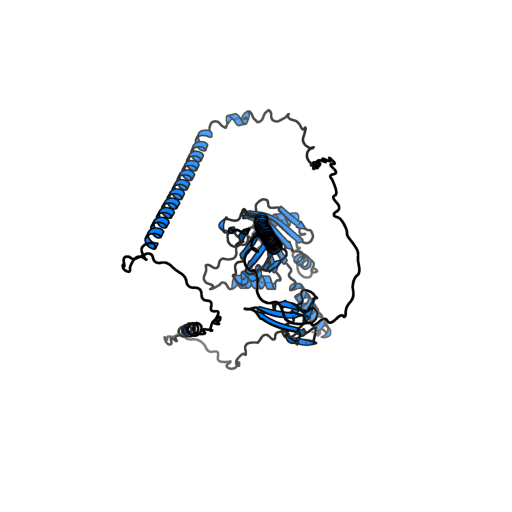 O O . LEU A 1 183 ? -0.576 0.637 8.434 1.00 97.44 183 LEU A O 1
ATOM 1404 N N . PRO A 1 184 ? -0.082 2.670 9.248 1.00 96.00 184 PRO A N 1
ATOM 1405 C CA . PRO A 1 184 ? -0.194 2.236 10.632 1.00 96.00 184 PRO A CA 1
ATOM 1406 C C . PRO A 1 184 ? -1.641 1.838 10.960 1.00 96.00 184 PRO A C 1
ATOM 1408 O O . PRO A 1 184 ? -2.584 2.596 10.732 1.00 96.00 184 PRO A O 1
ATOM 1411 N N . GLY A 1 185 ? -1.818 0.660 11.556 1.00 95.50 185 GLY A N 1
ATOM 1412 C CA . GLY A 1 185 ? -3.133 0.117 11.908 1.00 95.50 185 GLY A CA 1
ATOM 1413 C C . GLY A 1 185 ? -3.720 -0.792 10.826 1.00 95.50 185 GLY A C 1
ATOM 1414 O O . GLY A 1 185 ? -3.001 -1.316 9.981 1.00 95.50 185 GLY A O 1
ATOM 1415 N N . MET A 1 186 ? -5.032 -1.026 10.892 1.00 96.81 186 MET A N 1
ATOM 1416 C CA . MET A 1 186 ? -5.753 -1.852 9.921 1.00 96.81 186 MET A CA 1
ATOM 1417 C C . MET A 1 186 ? -6.308 -0.969 8.803 1.00 96.81 186 MET A C 1
ATOM 1419 O O . MET A 1 186 ? -7.072 -0.053 9.100 1.00 96.81 186 MET A O 1
ATOM 1423 N N . ILE A 1 187 ? -5.966 -1.231 7.542 1.00 97.62 187 ILE A N 1
ATOM 1424 C CA . ILE A 1 187 ? -6.544 -0.514 6.397 1.00 97.62 187 ILE A CA 1
ATOM 1425 C C . ILE A 1 187 ? -8.033 -0.860 6.300 1.00 97.62 187 ILE A C 1
ATOM 1427 O O . ILE A 1 187 ? -8.407 -2.021 6.131 1.00 97.62 187 ILE A O 1
ATOM 1431 N N . THR A 1 188 ? -8.886 0.153 6.436 1.00 97.25 188 THR A N 1
ATOM 1432 C CA . THR A 1 188 ? -10.350 0.017 6.421 1.00 97.25 188 THR A CA 1
ATOM 1433 C C . THR A 1 188 ? -10.955 0.438 5.088 1.00 97.25 188 THR A C 1
ATOM 1435 O O . THR A 1 188 ? -12.029 -0.049 4.734 1.00 97.25 188 THR A O 1
ATOM 1438 N N . ASN A 1 189 ? -10.276 1.313 4.340 1.00 97.75 189 ASN A N 1
ATOM 1439 C CA . ASN A 1 189 ? -10.732 1.801 3.043 1.00 97.75 189 ASN A CA 1
ATOM 1440 C C . ASN A 1 189 ? -9.540 2.098 2.118 1.00 97.75 189 ASN A C 1
ATOM 1442 O O . ASN A 1 189 ? -8.533 2.647 2.558 1.00 97.75 189 ASN A O 1
ATOM 1446 N N . ALA A 1 190 ? -9.674 1.759 0.838 1.00 97.62 190 ALA A N 1
ATOM 1447 C CA . ALA A 1 190 ? -8.734 2.101 -0.224 1.00 97.62 190 ALA A CA 1
ATOM 1448 C C . ALA A 1 190 ? -9.546 2.528 -1.452 1.00 97.62 190 ALA A C 1
ATOM 1450 O O . ALA A 1 190 ? -10.096 1.697 -2.177 1.00 97.62 190 ALA A O 1
ATOM 1451 N N . GLN A 1 191 ? -9.687 3.834 -1.657 1.00 96.31 191 GLN A N 1
ATOM 1452 C CA . GLN A 1 191 ? -10.453 4.373 -2.772 1.00 96.31 191 GLN A CA 1
ATOM 1453 C C . GLN A 1 191 ? -9.693 4.122 -4.074 1.00 96.31 191 GLN A C 1
ATOM 1455 O O . GLN A 1 191 ? -8.569 4.589 -4.222 1.00 96.31 191 GLN A O 1
ATOM 1460 N N . ASN A 1 192 ? -10.323 3.411 -5.014 1.00 95.00 192 ASN A N 1
ATOM 1461 C CA . ASN A 1 192 ? -9.739 3.015 -6.303 1.00 95.00 192 ASN A CA 1
ATOM 1462 C C . ASN A 1 192 ? -8.581 2.000 -6.185 1.00 95.00 192 ASN A C 1
ATOM 1464 O O . ASN A 1 192 ? -7.804 1.845 -7.123 1.00 95.00 192 ASN A O 1
ATOM 1468 N N . GLY A 1 193 ? -8.484 1.298 -5.050 1.00 95.94 193 GLY A N 1
ATOM 1469 C CA . GLY A 1 193 ? -7.507 0.235 -4.809 1.00 95.94 193 GLY A CA 1
ATOM 1470 C C . GLY A 1 193 ? -8.140 -1.034 -4.238 1.00 95.94 193 GLY A C 1
ATOM 1471 O O . GLY A 1 193 ? -9.326 -1.071 -3.895 1.00 95.94 193 GLY A O 1
ATOM 1472 N N . ILE A 1 194 ? -7.337 -2.089 -4.127 1.00 97.38 194 ILE A N 1
ATOM 1473 C CA . ILE A 1 194 ? -7.722 -3.379 -3.545 1.00 97.38 194 ILE A CA 1
ATOM 1474 C C . ILE A 1 194 ? -6.969 -3.552 -2.226 1.00 97.38 194 ILE A C 1
ATOM 1476 O O . ILE A 1 194 ? -5.764 -3.343 -2.160 1.00 97.38 194 ILE A O 1
ATOM 1480 N N . ILE A 1 195 ? -7.666 -3.942 -1.156 1.00 98.00 195 ILE A N 1
ATOM 1481 C CA . ILE A 1 195 ? -7.027 -4.212 0.138 1.00 98.00 195 ILE A CA 1
ATOM 1482 C C . ILE A 1 195 ? -6.640 -5.694 0.201 1.00 98.00 195 ILE A C 1
ATOM 1484 O O . ILE A 1 195 ? -7.519 -6.559 0.212 1.00 98.00 195 ILE A O 1
ATOM 1488 N N . GLN A 1 196 ? -5.342 -5.992 0.293 1.00 96.81 196 GLN A N 1
ATOM 1489 C CA . GLN A 1 196 ? -4.804 -7.346 0.462 1.00 96.81 196 GLN A CA 1
ATOM 1490 C C . GLN A 1 196 ? -3.768 -7.372 1.588 1.00 96.81 196 GLN A C 1
ATOM 1492 O O . GLN A 1 196 ? -2.839 -6.577 1.593 1.00 96.81 196 GLN A O 1
ATOM 1497 N N . ASN A 1 197 ? -3.893 -8.295 2.548 1.00 96.12 197 ASN A N 1
ATOM 1498 C CA . ASN A 1 197 ? -2.913 -8.474 3.635 1.00 96.12 197 ASN A CA 1
ATOM 1499 C C . ASN A 1 197 ? -2.545 -7.176 4.382 1.00 96.12 197 ASN A C 1
ATOM 1501 O O . ASN A 1 197 ? -1.383 -6.959 4.711 1.00 96.12 197 ASN A O 1
ATOM 1505 N N . ASN A 1 198 ? -3.536 -6.318 4.649 1.00 96.81 198 ASN A N 1
ATOM 1506 C CA . ASN A 1 198 ? -3.334 -5.000 5.263 1.00 96.81 198 ASN A CA 1
ATOM 1507 C C . ASN A 1 198 ? -2.480 -4.019 4.434 1.00 96.81 198 ASN A C 1
ATOM 1509 O O . ASN A 1 198 ? -1.915 -3.076 4.981 1.00 96.81 198 ASN A O 1
ATOM 1513 N N . LYS A 1 199 ? -2.414 -4.227 3.119 1.00 97.94 199 LYS A N 1
ATOM 1514 C CA . LYS A 1 199 ? -1.830 -3.311 2.141 1.00 97.94 199 LYS A CA 1
ATOM 1515 C C . LYS A 1 199 ? -2.910 -2.865 1.165 1.00 97.94 199 LYS A C 1
ATOM 1517 O O . LYS A 1 199 ? -3.783 -3.658 0.808 1.00 97.94 199 LYS A O 1
ATOM 1522 N N . ALA A 1 200 ? -2.875 -1.602 0.766 1.00 97.50 200 ALA A N 1
ATOM 1523 C CA . ALA A 1 200 ? -3.707 -1.077 -0.306 1.00 97.50 200 ALA A CA 1
ATOM 1524 C C . ALA A 1 200 ? -2.912 -1.141 -1.611 1.00 97.50 200 ALA A C 1
ATOM 1526 O O . ALA A 1 200 ? -1.838 -0.559 -1.695 1.00 97.50 200 ALA A O 1
ATOM 1527 N N . GLU A 1 201 ? -3.424 -1.866 -2.595 1.00 97.56 201 GLU A N 1
ATOM 1528 C CA . GLU A 1 201 ? -2.799 -2.091 -3.894 1.00 97.56 201 GLU A CA 1
ATOM 1529 C C . GLU A 1 201 ? -3.533 -1.305 -4.985 1.00 97.56 201 GLU A C 1
ATOM 1531 O O . GLU A 1 201 ? -4.765 -1.333 -5.066 1.00 97.56 201 GLU A O 1
ATOM 1536 N N . PHE A 1 202 ? -2.770 -0.619 -5.827 1.00 95.38 202 PHE A N 1
ATOM 1537 C CA . PHE A 1 202 ? -3.252 0.268 -6.874 1.00 95.38 202 PHE A CA 1
ATOM 1538 C C . PHE A 1 202 ? -2.588 -0.067 -8.213 1.00 95.38 202 PHE A C 1
ATOM 1540 O O . PHE A 1 202 ? -1.363 -0.145 -8.295 1.00 95.38 202 PHE A O 1
ATOM 1547 N N . ASP A 1 203 ? -3.389 -0.207 -9.274 1.00 94.44 203 ASP A N 1
ATOM 1548 C CA . ASP A 1 203 ? -2.896 -0.203 -10.658 1.00 94.44 203 ASP A CA 1
ATOM 1549 C C . ASP A 1 203 ? -2.706 1.261 -11.080 1.00 94.44 203 ASP A C 1
ATOM 1551 O O . ASP A 1 203 ? -3.667 1.976 -11.386 1.00 94.44 203 ASP A O 1
ATOM 1555 N N . MET A 1 204 ? -1.455 1.719 -11.067 1.00 89.62 204 MET A N 1
ATOM 1556 C CA . MET A 1 204 ? -1.106 3.117 -11.339 1.00 89.62 204 MET A CA 1
ATOM 1557 C C . MET A 1 204 ? -1.430 3.519 -12.777 1.00 89.62 204 MET A C 1
ATOM 1559 O O . MET A 1 204 ? -1.803 4.663 -13.035 1.00 89.62 204 MET A O 1
ATOM 1563 N N . VAL A 1 205 ? -1.361 2.567 -13.708 1.00 88.75 205 VAL A N 1
ATOM 1564 C CA . VAL A 1 205 ? -1.714 2.781 -15.113 1.00 88.75 205 VAL A CA 1
ATOM 1565 C C . VAL A 1 205 ? -3.224 3.009 -15.233 1.00 88.75 205 VAL A C 1
ATOM 1567 O O . VAL A 1 205 ? -3.665 3.922 -15.933 1.00 88.75 205 VAL A O 1
ATOM 1570 N N . ALA A 1 206 ? -4.038 2.232 -14.511 1.00 89.88 206 ALA A N 1
ATOM 1571 C CA . ALA A 1 206 ? -5.488 2.433 -14.467 1.00 89.88 206 ALA A CA 1
ATOM 1572 C C . ALA A 1 206 ? -5.891 3.753 -13.780 1.00 89.88 206 ALA A C 1
ATOM 1574 O O . ALA A 1 206 ? -6.804 4.443 -14.254 1.00 89.88 206 ALA A O 1
ATOM 1575 N N . LEU A 1 207 ? -5.207 4.136 -12.697 1.00 88.25 207 LEU A N 1
ATOM 1576 C CA . LEU A 1 207 ? -5.433 5.419 -12.020 1.00 88.25 207 LEU A CA 1
ATOM 1577 C C . LEU A 1 207 ? -5.091 6.607 -12.924 1.00 88.25 207 LEU A C 1
ATOM 1579 O O . LEU A 1 207 ? -5.890 7.538 -13.032 1.00 88.25 207 LEU A O 1
ATOM 1583 N N . ALA A 1 208 ? -3.965 6.538 -13.640 1.00 84.31 208 ALA A N 1
ATOM 1584 C CA . ALA A 1 208 ? -3.569 7.561 -14.604 1.00 84.31 208 ALA A CA 1
ATOM 1585 C C . ALA A 1 208 ? -4.620 7.733 -15.715 1.00 84.31 208 ALA A C 1
ATOM 1587 O O . ALA A 1 208 ? -5.020 8.857 -16.013 1.00 84.31 208 ALA A O 1
ATOM 1588 N N . ILE A 1 209 ? -5.141 6.629 -16.270 1.00 83.44 209 ILE A N 1
ATOM 1589 C CA . ILE A 1 209 ? -6.183 6.661 -17.3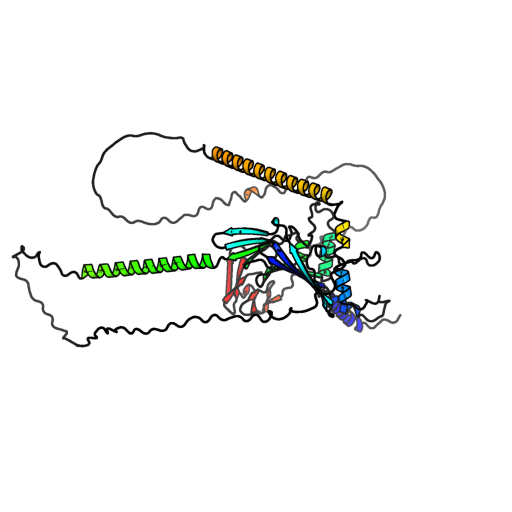15 1.00 83.44 209 ILE A CA 1
ATOM 1590 C C . ILE A 1 209 ? -7.494 7.267 -16.794 1.00 83.44 209 ILE A C 1
ATOM 1592 O O . ILE A 1 209 ? -8.164 8.008 -17.511 1.00 83.44 209 ILE A O 1
ATOM 1596 N N . SER A 1 210 ? -7.877 6.954 -15.557 1.00 85.88 210 SER A N 1
ATOM 1597 C CA . SER A 1 210 ? -9.136 7.429 -14.970 1.00 85.88 210 SER A CA 1
ATOM 1598 C C . SER A 1 210 ? -9.042 8.821 -14.339 1.00 85.88 210 SER A C 1
ATOM 1600 O O . SER A 1 210 ? -10.078 9.376 -13.967 1.00 85.88 210 SER A O 1
ATOM 1602 N N . SER A 1 211 ? -7.834 9.393 -14.230 1.00 84.06 211 SER A N 1
ATOM 1603 C CA . SER A 1 211 ? -7.569 10.654 -13.516 1.00 84.06 211 SER A CA 1
ATOM 1604 C C . SER A 1 211 ? -8.101 10.643 -12.077 1.00 84.06 211 SER A C 1
ATOM 1606 O O . SER A 1 211 ? -8.553 11.661 -11.553 1.00 84.06 211 SER A O 1
ATOM 1608 N N . GLN A 1 212 ? 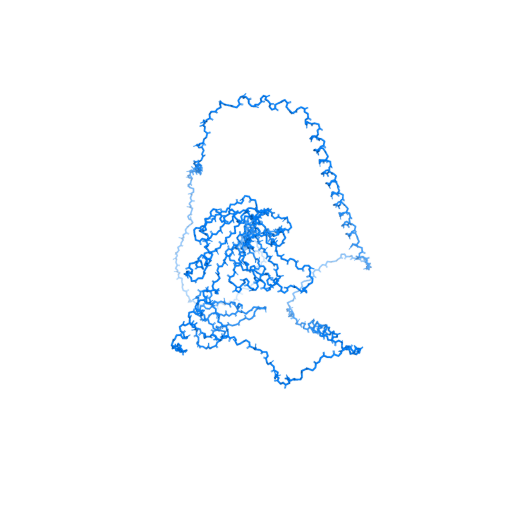-8.096 9.470 -11.445 1.00 87.12 212 GLN A N 1
ATOM 1609 C CA . GLN A 1 212 ? -8.548 9.298 -10.072 1.00 87.12 212 GLN A CA 1
ATOM 1610 C C . GLN A 1 212 ? -7.360 9.339 -9.121 1.00 87.12 212 GLN A C 1
ATOM 1612 O O . GLN A 1 212 ? -6.307 8.771 -9.402 1.00 87.12 212 GLN A O 1
ATOM 1617 N N . THR A 1 213 ? -7.543 9.980 -7.969 1.00 86.75 213 THR A N 1
ATOM 1618 C CA . THR A 1 213 ? -6.532 9.977 -6.916 1.00 86.75 213 THR A CA 1
ATOM 1619 C C . THR A 1 213 ? -6.708 8.744 -6.024 1.00 86.75 213 THR A C 1
ATOM 1621 O O . THR A 1 213 ? -7.841 8.379 -5.680 1.00 86.75 213 THR A O 1
ATOM 1624 N N . PRO A 1 214 ? -5.617 8.052 -5.665 1.00 92.50 214 PRO A N 1
ATOM 1625 C CA . PRO A 1 214 ? -5.661 7.027 -4.630 1.00 92.50 214 PRO A CA 1
ATOM 1626 C C . PRO A 1 214 ? -5.852 7.689 -3.255 1.00 92.50 214 PRO A C 1
ATOM 1628 O O . PRO A 1 214 ? -5.225 8.699 -2.951 1.00 92.50 214 PRO A O 1
ATOM 1631 N N . LEU A 1 215 ? -6.710 7.117 -2.411 1.00 94.88 215 LEU A N 1
ATOM 1632 C CA . LEU A 1 215 ? -6.888 7.547 -1.020 1.00 94.88 215 LEU A CA 1
ATOM 1633 C C . LEU A 1 215 ? -6.950 6.311 -0.127 1.00 94.88 215 LEU A C 1
ATOM 1635 O O . LEU A 1 215 ? -7.786 5.431 -0.346 1.00 94.88 215 LEU A O 1
ATOM 1639 N N . VAL A 1 216 ? -6.097 6.246 0.893 1.00 97.00 216 VAL A N 1
ATOM 1640 C CA . VAL A 1 216 ? -6.048 5.110 1.824 1.00 97.00 216 VAL A CA 1
ATOM 1641 C C . VAL A 1 216 ? -6.436 5.576 3.218 1.00 97.00 216 VAL A C 1
ATOM 1643 O O . VAL A 1 216 ? -5.927 6.582 3.705 1.00 97.00 216 VAL A O 1
ATOM 1646 N N . GLN A 1 217 ? -7.314 4.828 3.884 1.00 97.75 217 GLN A N 1
ATOM 1647 C CA . GLN A 1 217 ? -7.649 5.045 5.287 1.00 97.75 217 GLN A CA 1
ATOM 1648 C C . GLN A 1 217 ? -7.310 3.809 6.111 1.00 97.75 217 GLN A C 1
ATOM 1650 O O . GLN A 1 217 ? -7.703 2.689 5.770 1.00 97.75 217 GLN A O 1
ATOM 1655 N N . SER A 1 218 ? -6.616 4.017 7.225 1.00 97.81 218 SER A N 1
ATOM 1656 C CA . SER A 1 218 ? -6.341 2.984 8.218 1.00 97.81 218 SER A CA 1
ATOM 1657 C C . SER A 1 218 ? -6.828 3.398 9.596 1.00 97.81 218 SER A C 1
ATOM 1659 O O . SER A 1 218 ? -6.888 4.576 9.933 1.00 97.81 218 SER A O 1
ATOM 1661 N N . THR A 1 219 ? -7.184 2.422 10.423 1.00 97.12 219 THR A N 1
ATOM 1662 C CA . THR A 1 219 ? -7.595 2.650 11.806 1.00 97.12 219 THR A CA 1
ATOM 1663 C C . THR A 1 219 ? -6.698 1.849 12.735 1.00 97.12 219 THR A C 1
ATOM 1665 O O . THR A 1 219 ? -6.631 0.619 12.669 1.00 97.12 219 THR A O 1
ATOM 1668 N N . ASN A 1 220 ? -6.012 2.545 13.635 1.00 96.19 220 ASN A N 1
ATOM 1669 C CA . ASN A 1 220 ? -5.262 1.932 14.718 1.00 96.19 220 ASN A CA 1
ATOM 1670 C C . ASN A 1 220 ? -6.135 1.898 15.976 1.00 96.19 220 ASN A C 1
ATOM 1672 O O . ASN A 1 220 ? -6.350 2.915 16.641 1.00 96.19 220 ASN A O 1
ATOM 1676 N N . TYR A 1 221 ? -6.683 0.722 16.277 1.00 93.69 221 TYR A N 1
ATOM 1677 C CA . TYR A 1 221 ? -7.540 0.531 17.438 1.00 93.69 221 TYR A CA 1
ATOM 1678 C C . TYR A 1 221 ? -6.731 0.555 18.725 1.00 93.69 221 TYR A C 1
ATOM 1680 O O . TYR A 1 221 ? -5.801 -0.233 18.917 1.00 93.69 221 TYR A O 1
ATOM 1688 N N . ASN A 1 222 ? -7.164 1.377 19.676 1.00 91.25 222 ASN A N 1
ATOM 1689 C CA . ASN A 1 222 ? -6.593 1.324 21.007 1.00 91.25 222 ASN A CA 1
ATOM 1690 C C . ASN A 1 222 ? -7.187 0.127 21.766 1.00 91.25 222 ASN A C 1
ATOM 1692 O O . ASN A 1 222 ? -8.209 0.235 22.453 1.00 91.25 222 ASN A O 1
ATOM 1696 N N . LEU A 1 223 ? -6.532 -1.033 21.644 1.00 89.50 223 LEU A N 1
ATOM 1697 C CA . LEU A 1 223 ? -6.936 -2.273 22.315 1.00 89.50 223 LEU A CA 1
ATOM 1698 C C . LEU A 1 223 ? -7.078 -2.097 23.833 1.00 89.50 223 LEU A C 1
ATOM 1700 O O . LEU A 1 223 ? -7.897 -2.782 24.448 1.00 89.50 223 LEU A O 1
ATOM 1704 N N . THR A 1 224 ? -6.338 -1.163 24.442 1.00 89.12 224 THR A N 1
ATOM 1705 C CA . THR A 1 224 ? -6.475 -0.877 25.877 1.00 89.12 224 THR A CA 1
ATOM 1706 C C . THR A 1 224 ? -7.820 -0.222 26.188 1.00 89.12 224 THR A C 1
ATOM 1708 O O . THR A 1 224 ? -8.515 -0.665 27.103 1.00 89.12 224 THR A O 1
ATOM 1711 N N . THR A 1 225 ? -8.252 0.751 25.382 1.00 87.62 225 THR A N 1
ATOM 1712 C CA . THR A 1 225 ? -9.553 1.415 25.538 1.00 87.62 225 THR A CA 1
ATOM 1713 C C . THR A 1 225 ? -10.700 0.445 25.276 1.00 87.62 225 THR A C 1
ATOM 1715 O O . THR A 1 225 ? -11.622 0.348 26.089 1.00 87.62 225 THR A O 1
ATOM 1718 N N . ILE A 1 226 ? -10.613 -0.349 24.203 1.00 89.69 226 ILE A N 1
ATOM 1719 C CA . ILE A 1 226 ? -11.602 -1.397 23.896 1.00 89.69 226 ILE A CA 1
ATOM 1720 C C . ILE A 1 226 ? -11.677 -2.414 25.043 1.00 89.69 226 ILE A C 1
ATOM 1722 O O . ILE A 1 226 ? -12.771 -2.762 25.496 1.00 89.69 226 ILE A O 1
ATOM 1726 N N . GLY A 1 227 ? -10.525 -2.836 25.568 1.00 92.81 227 GLY A N 1
ATOM 1727 C CA . GLY A 1 227 ? -10.432 -3.736 26.714 1.00 92.81 227 GLY A CA 1
ATOM 1728 C C . GLY A 1 227 ? -11.076 -3.167 27.981 1.00 92.81 227 GLY A C 1
ATOM 1729 O O . GLY A 1 227 ? -11.778 -3.891 28.688 1.00 92.81 227 GLY A O 1
ATOM 1730 N N . LEU A 1 228 ? -10.915 -1.869 28.254 1.00 93.75 228 LEU A N 1
ATOM 1731 C CA . LEU A 1 228 ? -11.538 -1.198 29.401 1.00 93.75 228 LEU A CA 1
ATOM 1732 C C . LEU A 1 228 ? -13.060 -1.066 29.255 1.00 93.75 228 LEU A C 1
ATOM 1734 O O . LEU A 1 228 ? -13.792 -1.291 30.224 1.00 93.75 228 LEU A O 1
ATOM 1738 N N . ILE A 1 229 ? -13.562 -0.749 28.060 1.00 92.69 229 ILE A N 1
ATOM 1739 C CA . ILE A 1 229 ? -15.008 -0.671 27.792 1.00 92.69 229 ILE A CA 1
ATOM 1740 C C . ILE A 1 229 ? -15.638 -2.059 27.928 1.00 92.69 229 ILE A C 1
ATOM 1742 O O . ILE A 1 229 ? -16.611 -2.232 28.664 1.00 92.69 229 ILE A O 1
ATOM 1746 N N . ALA A 1 230 ? -15.053 -3.070 27.281 1.00 94.06 230 ALA A N 1
ATOM 1747 C CA . ALA A 1 230 ? -15.529 -4.446 27.376 1.00 94.06 230 ALA A CA 1
ATOM 1748 C C . ALA A 1 230 ? -15.455 -4.961 28.824 1.00 94.06 230 ALA A C 1
ATOM 1750 O O . ALA A 1 230 ? -16.420 -5.527 29.343 1.00 94.06 230 ALA A O 1
ATOM 1751 N N . GLY A 1 231 ? -14.341 -4.698 29.512 1.00 95.94 231 GLY A N 1
ATOM 1752 C CA . GLY A 1 231 ? -14.129 -5.081 30.905 1.00 95.94 231 GLY A CA 1
ATOM 1753 C C . GLY A 1 231 ? -15.132 -4.430 31.859 1.00 95.94 231 GLY A C 1
ATOM 1754 O O . GLY A 1 231 ? -15.757 -5.122 32.666 1.00 95.94 231 GLY A O 1
ATOM 1755 N N . SER A 1 232 ? -15.352 -3.119 31.745 1.00 95.62 232 SER A N 1
ATOM 1756 C CA . SER A 1 232 ? -16.335 -2.402 32.570 1.00 95.62 232 SER A CA 1
ATOM 1757 C C . SER A 1 232 ? -17.769 -2.870 32.299 1.00 95.62 232 SER A C 1
ATOM 1759 O O . SER A 1 232 ? -18.535 -3.055 33.249 1.00 95.62 232 SER A O 1
ATOM 1761 N N . GLY A 1 233 ? -18.110 -3.173 31.041 1.00 96.44 233 GLY A N 1
ATOM 1762 C CA . GLY A 1 233 ? -19.386 -3.785 30.667 1.00 96.44 233 GLY A CA 1
ATOM 1763 C C . GLY A 1 233 ? -19.608 -5.148 31.332 1.00 96.44 233 GLY A C 1
ATOM 1764 O O . GLY A 1 233 ? -20.668 -5.393 31.916 1.00 96.44 233 GLY A O 1
ATOM 1765 N N . ILE A 1 234 ? -18.589 -6.015 31.334 1.00 97.38 234 ILE A N 1
ATOM 1766 C CA . ILE A 1 234 ? -18.640 -7.326 32.002 1.00 97.38 234 ILE A CA 1
ATOM 1767 C C . ILE A 1 234 ? -18.813 -7.159 33.520 1.00 97.38 234 ILE A C 1
ATOM 1769 O O . ILE A 1 234 ? -19.663 -7.822 34.122 1.00 97.38 234 ILE A O 1
ATOM 1773 N N . VAL A 1 235 ? -18.068 -6.247 34.152 1.00 97.50 235 VAL A N 1
ATOM 1774 C CA . VAL A 1 235 ? -18.172 -5.980 35.599 1.00 97.50 235 VAL A CA 1
ATOM 1775 C C . VAL A 1 235 ? -19.555 -5.435 35.974 1.00 97.50 235 VAL A C 1
ATOM 1777 O O . VAL A 1 235 ? -20.142 -5.869 36.976 1.00 97.50 235 VAL A O 1
ATOM 1780 N N . ALA A 1 236 ? -20.119 -4.533 35.168 1.00 97.81 236 ALA A N 1
ATOM 1781 C CA . ALA A 1 236 ? -21.470 -4.014 35.365 1.00 97.81 236 ALA A CA 1
ATOM 1782 C C . ALA A 1 236 ? -22.521 -5.131 35.249 1.00 97.81 236 ALA A C 1
ATOM 1784 O O . ALA A 1 236 ? -23.396 -5.257 36.111 1.00 97.81 236 ALA A O 1
ATOM 1785 N N . LEU A 1 237 ? -22.394 -6.002 34.245 1.00 97.75 237 LEU A N 1
ATOM 1786 C CA . LEU A 1 237 ? -23.302 -7.128 34.028 1.00 97.75 237 LEU A CA 1
ATOM 1787 C C . LEU A 1 237 ? -23.237 -8.145 35.182 1.00 97.75 237 LEU A C 1
ATOM 1789 O O . LEU A 1 237 ? -24.279 -8.562 35.700 1.00 97.75 237 LEU A O 1
ATOM 1793 N N . ILE A 1 238 ? -22.036 -8.475 35.669 1.00 97.75 238 ILE A N 1
ATOM 1794 C CA . ILE A 1 238 ? -21.842 -9.322 36.860 1.00 97.75 238 ILE A CA 1
ATOM 1795 C C . ILE A 1 238 ? -22.485 -8.680 38.096 1.00 97.75 238 ILE A C 1
ATOM 1797 O O . ILE A 1 238 ? -23.173 -9.363 38.865 1.00 97.75 238 ILE A O 1
ATOM 1801 N N . SER A 1 239 ? -22.321 -7.368 38.271 1.00 97.19 239 SER A N 1
ATOM 1802 C CA . SER A 1 239 ? -22.904 -6.619 39.389 1.00 97.19 239 SER A CA 1
ATOM 1803 C C . SER A 1 239 ? -24.435 -6.644 39.353 1.00 97.19 239 SER A C 1
ATOM 1805 O O . SER A 1 239 ? -25.073 -6.902 40.379 1.00 97.19 239 SER A O 1
ATOM 1807 N N . ILE A 1 240 ? -25.043 -6.477 38.175 1.00 97.69 240 ILE A N 1
ATOM 1808 C CA . ILE A 1 240 ? -26.497 -6.583 37.983 1.00 97.69 240 ILE A CA 1
ATOM 1809 C C . ILE A 1 240 ? -26.982 -7.998 38.320 1.00 97.69 240 ILE A C 1
ATOM 1811 O O . ILE A 1 240 ? -27.927 -8.150 39.101 1.00 97.69 240 ILE A O 1
ATOM 1815 N N . ILE A 1 241 ? -26.317 -9.044 37.815 1.00 97.25 241 ILE A N 1
ATOM 1816 C CA . ILE A 1 241 ? -26.660 -10.441 38.133 1.00 97.25 241 ILE A CA 1
ATOM 1817 C C . ILE A 1 241 ? -26.582 -10.686 39.645 1.00 97.25 241 ILE A C 1
ATOM 1819 O O . ILE A 1 241 ? -27.469 -11.330 40.223 1.00 97.25 241 ILE A O 1
ATOM 1823 N N . PHE A 1 242 ? -25.552 -10.160 40.308 1.00 97.12 242 PHE A N 1
ATOM 1824 C CA . PHE A 1 242 ? -25.381 -10.289 41.752 1.00 97.12 242 PHE A CA 1
ATOM 1825 C C . PHE A 1 242 ? -26.499 -9.579 42.529 1.00 97.12 242 PHE A C 1
ATOM 1827 O O . PHE A 1 242 ? -27.082 -10.167 43.446 1.00 97.12 242 PHE A O 1
ATOM 1834 N N . LEU A 1 243 ? -26.873 -8.360 42.129 1.00 96.50 243 LEU A N 1
ATOM 1835 C CA . LEU A 1 243 ? -27.980 -7.609 42.732 1.00 96.50 243 LEU A CA 1
ATOM 1836 C C . LEU A 1 243 ? -29.335 -8.306 42.530 1.00 96.50 243 LEU A C 1
ATOM 1838 O O . LEU A 1 243 ? -30.130 -8.393 43.473 1.00 96.50 243 LEU A O 1
ATOM 1842 N N . VAL A 1 244 ? -29.589 -8.868 41.345 1.00 96.00 244 VAL A N 1
ATOM 1843 C CA . VAL A 1 244 ? -30.807 -9.644 41.055 1.00 96.00 244 VAL A CA 1
ATOM 1844 C C . VAL A 1 244 ? -30.861 -10.913 41.912 1.00 96.00 244 VAL A C 1
ATOM 1846 O O . VAL A 1 244 ? -31.892 -11.198 42.533 1.00 96.00 244 VAL A O 1
ATOM 1849 N N . ARG A 1 245 ? -29.747 -11.650 42.028 1.00 94.69 245 ARG A N 1
ATOM 1850 C CA . ARG A 1 245 ? -29.651 -12.831 42.907 1.00 94.69 245 ARG A CA 1
ATOM 1851 C C . ARG A 1 245 ? -29.851 -12.468 44.379 1.00 94.69 245 ARG A C 1
ATOM 1853 O O . ARG A 1 245 ? -30.552 -13.192 45.090 1.00 94.69 245 ARG A O 1
ATOM 1860 N N . ARG A 1 246 ? -29.305 -11.336 44.834 1.00 94.44 246 ARG A N 1
ATOM 1861 C CA . ARG A 1 246 ? -29.484 -10.844 46.209 1.00 94.44 246 ARG A CA 1
ATOM 1862 C C . ARG A 1 246 ? -30.946 -10.496 46.502 1.00 94.44 246 ARG A C 1
ATOM 1864 O O . ARG A 1 246 ? -31.461 -10.902 47.543 1.00 94.44 246 ARG A O 1
ATOM 1871 N N . LYS A 1 247 ? -31.644 -9.826 45.575 1.00 92.44 247 LYS A N 1
ATOM 1872 C CA . LYS A 1 247 ? -33.083 -9.530 45.718 1.00 92.44 247 LYS A CA 1
ATOM 1873 C C . LYS A 1 247 ? -33.943 -10.797 45.783 1.00 92.44 247 LYS A C 1
ATOM 1875 O O . LYS A 1 247 ? -34.905 -10.814 46.547 1.00 92.44 247 LYS A O 1
ATOM 1880 N N . ARG A 1 248 ? -33.601 -11.862 45.043 1.00 89.00 248 ARG A N 1
ATOM 1881 C CA . ARG A 1 248 ? -34.329 -13.147 45.120 1.00 89.00 248 ARG A CA 1
ATOM 1882 C C . ARG A 1 248 ? -34.220 -13.793 46.506 1.00 89.00 248 ARG A C 1
ATOM 1884 O O . ARG A 1 248 ? -35.251 -14.110 47.089 1.00 89.00 248 ARG A O 1
ATOM 1891 N N . LYS A 1 249 ? -33.013 -13.870 47.083 1.00 85.50 249 LYS A N 1
ATOM 1892 C CA . LYS A 1 249 ? -32.809 -14.435 48.436 1.00 85.50 249 LYS A CA 1
ATOM 1893 C C . LYS A 1 249 ? -33.560 -13.669 49.534 1.00 85.50 249 LYS A C 1
ATOM 1895 O O . LYS A 1 249 ? -34.027 -14.266 50.496 1.00 85.50 249 LYS A O 1
ATOM 1900 N N . SER A 1 250 ? -33.724 -12.351 49.388 1.00 80.06 250 SER A N 1
ATOM 1901 C CA . SER A 1 250 ? -34.475 -11.551 50.367 1.00 80.06 250 SER A CA 1
ATOM 1902 C C . SER A 1 250 ? -35.980 -11.847 50.373 1.00 80.06 250 SER A C 1
ATOM 1904 O O . SER A 1 250 ? -36.614 -11.673 51.411 1.00 80.06 250 SER A O 1
ATOM 1906 N N . LYS A 1 251 ? -36.568 -12.280 49.247 1.00 78.19 251 LYS A N 1
ATOM 1907 C CA . LYS A 1 251 ? -38.003 -12.607 49.182 1.00 78.19 251 LYS A CA 1
ATOM 1908 C C . LYS A 1 251 ? -38.321 -13.946 49.854 1.00 78.19 251 LYS A C 1
ATOM 1910 O O . LYS A 1 251 ? -39.367 -14.062 50.482 1.00 78.19 251 LYS A O 1
ATOM 1915 N N . GLU A 1 252 ? -37.411 -14.918 49.804 1.00 75.81 252 GLU A N 1
ATOM 1916 C CA . GLU A 1 252 ? -37.593 -16.219 50.473 1.00 75.81 252 GLU A CA 1
ATOM 1917 C C . GLU A 1 252 ? -37.623 -16.104 52.006 1.00 75.81 252 GLU A C 1
ATOM 1919 O O . GLU A 1 252 ? -38.348 -16.848 52.666 1.00 75.81 252 GLU A O 1
ATOM 1924 N N . HIS A 1 253 ? -36.907 -15.137 52.588 1.00 68.25 253 HIS A N 1
ATOM 1925 C CA . HIS A 1 253 ? -36.962 -14.894 54.033 1.00 68.25 253 HIS A CA 1
ATOM 1926 C C . HIS A 1 253 ? -38.261 -14.226 54.501 1.00 68.25 253 HIS A C 1
ATOM 1928 O O . HIS A 1 253 ? -38.643 -14.412 55.653 1.00 68.25 253 HIS A O 1
ATOM 1934 N N . TYR A 1 254 ? -38.965 -13.493 53.633 1.00 67.75 254 TYR A N 1
ATOM 1935 C CA . TYR A 1 254 ? -40.224 -12.839 54.006 1.00 67.75 254 TYR A CA 1
ATOM 1936 C C . TYR A 1 254 ? -41.415 -13.812 54.004 1.00 67.75 254 TYR A C 1
ATOM 1938 O O . TYR A 1 254 ? -42.319 -13.669 54.819 1.00 67.75 254 TYR A O 1
ATOM 1946 N N . TYR A 1 255 ? -41.399 -14.836 53.141 1.00 65.62 255 TYR A N 1
ATOM 1947 C CA . TYR A 1 255 ? -42.457 -15.858 53.095 1.00 65.62 255 TYR A CA 1
ATOM 1948 C C . TYR A 1 255 ? -42.303 -16.966 54.146 1.00 65.62 255 TYR A C 1
ATOM 1950 O O . TYR A 1 255 ? -43.291 -17.597 54.505 1.00 65.62 255 TYR A O 1
ATOM 1958 N N . ASN A 1 256 ? -41.094 -17.182 54.671 1.00 67.50 256 ASN A N 1
ATOM 1959 C CA . ASN A 1 256 ? -40.833 -18.184 55.711 1.00 67.50 256 ASN A CA 1
ATOM 1960 C C . ASN A 1 256 ? -40.773 -17.596 57.131 1.00 67.50 256 ASN A C 1
ATOM 1962 O O . ASN A 1 256 ? -40.381 -18.297 58.065 1.00 67.50 256 ASN A O 1
ATOM 1966 N N . ALA A 1 257 ? -41.141 -16.324 57.319 1.00 63.09 257 ALA A N 1
ATOM 1967 C CA . ALA A 1 257 ? -41.287 -15.764 58.655 1.00 63.09 257 ALA A CA 1
ATOM 1968 C C . ALA A 1 257 ? -42.457 -16.481 59.360 1.00 63.09 257 ALA A C 1
ATOM 1970 O O . ALA A 1 257 ? -43.586 -16.422 58.864 1.00 63.09 257 ALA A O 1
ATOM 1971 N N . PRO A 1 258 ? -42.219 -17.192 60.480 1.00 66.06 258 PRO A N 1
ATOM 1972 C CA . PRO A 1 258 ? -43.284 -17.886 61.186 1.00 66.06 258 PRO A CA 1
ATOM 1973 C C . PRO A 1 258 ? -44.359 -16.868 61.591 1.00 66.06 258 PRO A C 1
ATOM 1975 O O . PRO A 1 258 ? -44.010 -15.795 62.093 1.00 66.06 258 PRO A O 1
ATOM 1978 N N . PRO A 1 259 ? -45.654 -17.165 61.378 1.00 65.12 259 PRO A N 1
ATOM 1979 C CA . PRO A 1 259 ? -46.727 -16.255 61.745 1.00 65.12 259 PRO A CA 1
ATOM 1980 C C . PRO A 1 259 ? -46.608 -15.924 63.232 1.00 65.12 259 PRO A C 1
ATOM 1982 O O . PRO A 1 259 ? -46.579 -16.817 64.084 1.00 65.12 259 PRO A O 1
ATOM 1985 N N . ASN A 1 260 ? -46.495 -14.629 63.524 1.00 58.25 260 ASN A N 1
ATOM 1986 C CA . ASN A 1 260 ? -46.396 -14.116 64.879 1.00 58.25 260 ASN A CA 1
ATOM 1987 C C . ASN A 1 260 ? -47.620 -14.597 65.682 1.00 58.25 260 ASN A C 1
ATOM 1989 O O . ASN A 1 260 ? -48.766 -14.335 65.311 1.00 58.25 260 ASN A O 1
ATOM 1993 N N . LYS A 1 261 ? -47.379 -15.359 66.755 1.00 57.78 261 LYS A N 1
ATOM 1994 C CA . LYS A 1 261 ? -48.410 -16.066 67.536 1.00 57.78 261 LYS A CA 1
ATOM 1995 C C . LYS A 1 261 ? -49.260 -15.147 68.429 1.00 57.78 261 LYS A C 1
ATOM 1997 O O . LYS A 1 261 ? -50.116 -15.651 69.149 1.00 57.78 261 LYS A O 1
ATOM 2002 N N . GLU A 1 262 ? -49.084 -13.829 68.384 1.00 54.62 262 GLU A N 1
ATOM 2003 C CA . GLU A 1 262 ? -49.719 -12.922 69.352 1.00 54.62 262 GLU A CA 1
ATOM 2004 C C . GLU A 1 262 ? -51.094 -12.351 68.960 1.00 54.62 262 GLU A C 1
ATOM 2006 O O . GLU A 1 262 ? -51.749 -11.761 69.814 1.00 54.62 262 GLU A O 1
ATOM 2011 N N . SER A 1 263 ? -51.633 -12.583 67.753 1.00 49.47 263 SER A N 1
ATOM 2012 C CA . SER A 1 263 ? -52.954 -12.029 67.369 1.00 49.47 263 SER A CA 1
ATOM 2013 C C . SER A 1 263 ? -54.142 -13.008 67.450 1.00 49.47 263 SER A C 1
ATOM 2015 O O . SER A 1 263 ? -55.151 -12.816 66.771 1.00 49.47 263 SER A O 1
ATOM 2017 N N . LYS A 1 264 ? -54.070 -14.064 68.272 1.00 47.12 264 LYS A N 1
ATOM 2018 C CA . LYS A 1 264 ? -55.215 -14.962 68.545 1.00 47.12 264 LYS A CA 1
ATOM 2019 C C . LYS A 1 264 ? -55.654 -14.905 70.010 1.00 47.12 264 LYS A C 1
ATOM 2021 O O . LYS A 1 264 ? -55.642 -15.900 70.725 1.00 47.12 264 LYS A O 1
ATOM 2026 N N . LYS A 1 265 ? -56.095 -13.726 70.446 1.00 50.50 265 LYS A N 1
ATOM 2027 C CA . LYS A 1 265 ? -56.989 -13.553 71.601 1.00 50.50 265 LYS A CA 1
ATOM 2028 C C . LYS A 1 265 ? -58.069 -12.537 71.233 1.00 50.50 265 LYS A C 1
ATOM 2030 O O . LYS A 1 265 ? -57.892 -11.356 71.489 1.00 50.50 265 LYS A O 1
ATOM 2035 N N . SER A 1 266 ? -59.139 -12.994 70.581 1.00 51.41 266 SER A N 1
ATOM 2036 C CA . SER A 1 266 ? -60.506 -12.417 70.619 1.00 51.41 266 SER A CA 1
ATOM 2037 C C . SER A 1 266 ? -61.317 -12.769 69.367 1.00 51.41 266 SER A C 1
ATOM 2039 O O . SER A 1 266 ? -61.822 -11.914 68.652 1.00 51.41 266 SER A O 1
ATOM 2041 N N . THR A 1 267 ? -61.499 -14.057 69.087 1.00 47.97 267 THR A N 1
ATOM 2042 C CA . THR A 1 267 ? -62.715 -14.487 68.376 1.00 47.97 267 THR A CA 1
ATOM 2043 C C . THR A 1 267 ? -63.023 -15.908 68.814 1.00 47.97 267 THR A C 1
ATOM 2045 O O . THR A 1 267 ? -62.636 -16.894 68.197 1.00 47.97 267 THR A O 1
ATOM 2048 N N . ILE A 1 268 ? -63.611 -15.986 70.006 1.00 49.09 268 ILE A N 1
ATOM 2049 C CA . ILE A 1 268 ? -64.243 -17.184 70.543 1.00 49.09 268 ILE A CA 1
ATOM 2050 C C . ILE A 1 268 ? -65.661 -17.241 69.967 1.00 49.09 268 ILE A C 1
ATOM 2052 O O . ILE A 1 268 ? -66.343 -16.222 69.919 1.00 49.09 268 ILE A O 1
ATOM 2056 N N . ALA A 1 269 ? -66.079 -18.459 69.620 1.00 51.06 269 ALA A N 1
ATOM 2057 C CA . ALA A 1 269 ? -67.456 -18.914 69.446 1.00 51.06 269 ALA A CA 1
ATOM 2058 C C . ALA A 1 269 ? -68.251 -18.373 68.246 1.00 51.06 269 ALA A C 1
ATOM 2060 O O . ALA A 1 269 ? -69.007 -17.414 68.362 1.00 51.06 269 ALA A O 1
ATOM 2061 N N . ARG A 1 270 ? -68.262 -19.153 67.161 1.00 44.72 270 ARG A N 1
ATOM 2062 C CA . ARG A 1 270 ? -69.513 -19.771 66.700 1.00 44.72 270 ARG A CA 1
ATOM 2063 C C . ARG A 1 270 ? -69.240 -20.914 65.726 1.00 44.72 270 ARG A C 1
ATOM 2065 O O . ARG A 1 270 ? -68.283 -20.868 64.968 1.00 44.72 270 ARG A O 1
ATOM 2072 N N . GLU A 1 271 ? -70.136 -21.891 65.792 1.00 41.88 271 GLU A N 1
ATOM 2073 C CA . GLU A 1 271 ? -70.405 -22.919 64.782 1.00 41.88 271 GLU A CA 1
ATOM 2074 C C . GLU A 1 271 ? -69.479 -24.138 64.776 1.00 41.88 271 GLU A C 1
ATOM 2076 O O . GLU A 1 271 ? -68.630 -24.379 63.925 1.00 41.88 271 GLU A O 1
ATOM 2081 N N . ALA A 1 272 ? -69.773 -24.984 65.765 1.00 43.91 272 ALA A N 1
ATOM 2082 C CA . ALA A 1 272 ? -69.871 -26.415 65.543 1.00 43.91 272 ALA A CA 1
ATOM 2083 C C . ALA A 1 272 ? -70.887 -26.742 64.428 1.00 43.91 272 ALA A C 1
ATOM 2085 O O . ALA A 1 272 ? -71.821 -25.979 64.187 1.00 43.91 272 ALA A O 1
ATOM 2086 N N . SER A 1 273 ? -70.743 -27.954 63.886 1.00 48.03 273 SER A N 1
ATOM 2087 C CA . SER A 1 273 ? -71.644 -28.709 62.998 1.00 48.03 273 SER A CA 1
ATOM 2088 C C . SER A 1 273 ? -71.548 -28.447 61.490 1.00 48.03 273 SER A C 1
ATOM 2090 O O . SER A 1 273 ? -72.257 -27.621 60.941 1.00 48.03 273 SER A O 1
ATOM 2092 N N . SER A 1 274 ? -70.745 -29.266 60.796 1.00 39.31 274 SER A N 1
ATOM 2093 C CA . SER A 1 274 ? -71.211 -29.990 59.603 1.00 39.31 274 SER A CA 1
ATOM 2094 C C . SER A 1 274 ? -70.179 -31.024 59.120 1.00 39.31 274 SER A C 1
ATOM 2096 O O . SER A 1 274 ? -69.088 -30.684 58.684 1.00 39.31 274 SER A O 1
ATOM 2098 N N . SER A 1 275 ? -70.579 -32.288 59.260 1.00 40.41 275 SER A N 1
ATOM 2099 C CA . SER A 1 275 ? -70.391 -33.441 58.363 1.00 40.41 275 SER A CA 1
ATOM 2100 C C . SER A 1 275 ? -69.038 -33.742 57.677 1.00 40.41 275 SER A C 1
ATOM 2102 O O . SER A 1 275 ? -68.599 -33.104 56.731 1.00 40.41 275 SER A O 1
ATOM 2104 N N . LEU A 1 276 ? -68.441 -34.852 58.133 1.00 47.06 276 LEU A N 1
ATOM 2105 C CA . LEU A 1 276 ? -68.166 -36.075 57.356 1.00 47.06 276 LEU A CA 1
ATOM 2106 C C . LEU A 1 276 ? -68.029 -35.943 55.824 1.00 47.06 276 LEU A C 1
ATOM 2108 O O . LEU A 1 276 ? -69.039 -35.921 55.132 1.00 47.06 276 LEU A O 1
ATOM 2112 N N . HIS A 1 277 ? -66.814 -36.142 55.305 1.00 42.50 277 HIS A N 1
ATOM 2113 C CA . HIS A 1 277 ? -66.544 -37.207 54.326 1.00 42.50 277 HIS A CA 1
ATOM 2114 C C . HIS A 1 277 ? -65.055 -37.587 54.342 1.00 42.50 277 HIS A C 1
ATOM 2116 O O . HIS A 1 277 ? -64.170 -36.753 54.174 1.00 42.50 277 HIS A O 1
ATOM 2122 N N . TYR A 1 278 ? -64.810 -38.865 54.627 1.00 41.56 278 TYR A N 1
ATOM 2123 C CA . TYR A 1 278 ? -63.512 -39.517 54.755 1.00 41.56 278 TYR A CA 1
ATOM 2124 C C . TYR A 1 278 ? -63.394 -40.485 53.578 1.00 41.56 278 TYR A C 1
ATOM 2126 O O . TYR A 1 278 ? -64.201 -41.409 53.490 1.00 41.56 278 TYR A O 1
ATOM 2134 N N . ASP A 1 279 ? -62.428 -40.274 52.685 1.00 44.88 279 ASP A N 1
ATOM 2135 C CA . ASP A 1 279 ? -62.089 -41.231 51.627 1.00 44.88 279 ASP A CA 1
ATOM 2136 C C . ASP A 1 279 ? -60.649 -41.743 51.848 1.00 44.88 279 ASP A C 1
ATOM 2138 O O . ASP A 1 279 ? -59.704 -40.946 51.804 1.00 44.88 279 ASP A O 1
ATOM 2142 N N . PRO A 1 280 ? -60.444 -43.039 52.165 1.00 57.25 280 PRO A N 1
ATOM 2143 C CA . PRO A 1 280 ? -59.148 -43.583 52.534 1.00 57.25 280 PRO A CA 1
ATOM 2144 C C . PRO A 1 280 ? -58.550 -44.422 51.403 1.00 57.25 280 PRO A C 1
ATOM 2146 O O . PRO A 1 280 ? -58.678 -45.644 51.403 1.00 57.25 280 PRO A O 1
ATOM 2149 N N . ARG A 1 281 ? -57.816 -43.807 50.472 1.00 43.94 281 ARG A N 1
ATOM 2150 C CA . ARG A 1 281 ? -56.870 -44.535 49.606 1.00 43.94 281 ARG A CA 1
ATOM 2151 C C . ARG A 1 281 ? -55.666 -43.666 49.265 1.00 43.94 281 ARG A C 1
ATOM 2153 O O . ARG A 1 281 ? -55.700 -42.915 48.302 1.00 43.94 281 ARG A O 1
ATOM 2160 N N . ASN A 1 282 ? -54.612 -43.771 50.075 1.00 46.06 282 ASN A N 1
ATOM 2161 C CA . ASN A 1 282 ? -53.235 -44.050 49.635 1.00 46.06 282 ASN A CA 1
ATOM 2162 C C . ASN A 1 282 ? -52.275 -43.932 50.828 1.00 46.06 282 ASN A C 1
ATOM 2164 O O . ASN A 1 282 ? -52.220 -42.914 51.514 1.00 46.06 282 ASN A O 1
ATOM 2168 N N . GLY A 1 283 ? -51.582 -45.037 51.107 1.00 40.16 283 GLY A N 1
ATOM 2169 C CA . GLY A 1 283 ? -50.788 -45.253 52.313 1.00 40.16 283 GLY A CA 1
ATOM 2170 C C . GLY A 1 283 ? -49.407 -44.573 52.342 1.00 40.16 283 GLY A C 1
ATOM 2171 O O . GLY A 1 283 ? -48.997 -43.928 51.377 1.00 40.16 283 GLY A O 1
ATOM 2172 N N . PRO A 1 284 ? -48.683 -44.729 53.468 1.00 51.09 284 PRO A N 1
ATOM 2173 C CA . PRO A 1 284 ? -47.378 -44.122 53.746 1.00 51.09 284 PRO A CA 1
ATOM 2174 C C . PRO A 1 284 ? -46.224 -45.111 53.424 1.00 51.09 284 PRO A C 1
ATOM 2176 O O . PRO A 1 284 ? -46.459 -46.161 52.831 1.00 51.09 284 PRO A O 1
ATOM 2179 N N . PRO A 1 285 ? -44.987 -44.894 53.906 1.00 57.50 285 PRO A N 1
ATOM 2180 C CA . PRO A 1 285 ? -44.005 -43.901 53.478 1.00 57.50 285 PRO A CA 1
ATOM 2181 C C . PRO A 1 285 ? -42.710 -44.592 52.979 1.00 57.50 285 PRO A C 1
ATOM 2183 O O . PRO A 1 285 ? -42.484 -45.774 53.238 1.00 57.50 285 PRO A O 1
ATOM 2186 N N . ARG A 1 286 ? -41.778 -43.859 52.352 1.00 41.03 286 ARG A N 1
ATOM 2187 C CA . ARG A 1 286 ? -40.370 -44.298 52.313 1.00 41.03 286 ARG A CA 1
ATOM 2188 C C . ARG A 1 286 ? -39.403 -43.195 52.726 1.00 41.03 286 ARG A C 1
ATOM 2190 O O . ARG A 1 286 ? -39.344 -42.109 52.166 1.00 41.03 286 ARG A O 1
ATOM 2197 N N . SER A 1 287 ? -38.677 -43.564 53.768 1.00 47.47 287 SER A N 1
ATOM 2198 C CA . SER A 1 287 ? -37.557 -42.942 54.447 1.00 47.47 287 SER A CA 1
ATOM 2199 C C . SER A 1 287 ? -36.300 -42.811 53.587 1.00 47.47 287 SER A C 1
ATOM 2201 O O . SER A 1 287 ? -35.979 -43.719 52.825 1.00 47.47 287 SER A O 1
ATOM 2203 N N . GLY A 1 288 ? -35.498 -41.792 53.908 1.00 41.19 288 GLY A N 1
ATOM 2204 C CA . GLY A 1 288 ? -34.040 -41.917 53.941 1.00 41.19 288 GLY A CA 1
ATOM 2205 C C . GLY A 1 288 ? -33.282 -41.156 52.857 1.00 41.19 288 GLY A C 1
ATOM 2206 O O . GLY A 1 288 ? -33.120 -41.647 51.753 1.00 41.19 288 GLY A O 1
ATOM 2207 N N . GLN A 1 289 ? -32.697 -40.012 53.213 1.00 39.84 289 GLN A N 1
ATOM 2208 C CA . GLN A 1 289 ? -31.257 -39.923 53.494 1.00 39.84 289 GLN A CA 1
ATOM 2209 C C . GLN A 1 289 ? -30.866 -38.469 53.773 1.00 39.84 289 GLN A C 1
ATOM 2211 O O . GLN A 1 289 ? -30.862 -37.605 52.902 1.00 39.84 289 GLN A O 1
ATOM 2216 N N . GLN A 1 290 ? -30.493 -38.229 55.027 1.00 47.78 290 GLN A N 1
ATOM 2217 C CA . GLN A 1 290 ? -29.689 -37.089 55.434 1.00 47.78 290 GLN A CA 1
ATOM 2218 C C . GLN A 1 290 ? -28.303 -37.195 54.783 1.00 47.78 290 GLN A C 1
ATOM 2220 O O . GLN A 1 290 ? -27.638 -38.225 54.904 1.00 47.78 290 GLN A O 1
ATOM 2225 N N . ARG A 1 291 ? -27.821 -36.110 54.172 1.00 41.59 291 ARG A N 1
ATOM 2226 C CA . ARG A 1 291 ? -26.382 -35.854 54.040 1.00 41.59 291 ARG A CA 1
ATOM 2227 C C . ARG A 1 291 ? -26.075 -34.457 54.565 1.00 41.59 291 ARG A C 1
ATOM 2229 O O . ARG A 1 291 ? -26.678 -33.466 54.171 1.00 41.59 291 ARG A O 1
ATOM 2236 N N . THR A 1 292 ? -25.172 -34.451 55.531 1.00 48.62 292 THR A N 1
ATOM 2237 C CA . THR A 1 292 ? -24.657 -33.331 56.315 1.00 48.62 292 THR A CA 1
ATOM 2238 C C . THR A 1 292 ? -23.699 -32.441 55.509 1.00 48.62 292 THR A C 1
ATOM 2240 O O . THR A 1 292 ? -23.143 -32.881 54.500 1.00 48.62 292 THR A O 1
ATOM 2243 N N . PRO A 1 293 ? -23.445 -31.197 55.960 1.00 51.62 2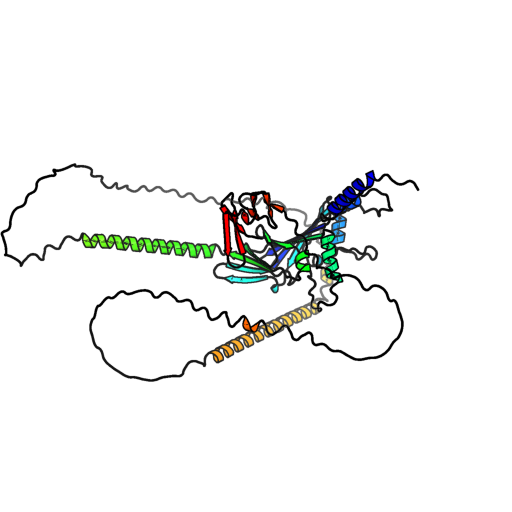93 PRO A N 1
ATOM 2244 C CA . PRO A 1 293 ? -22.498 -30.299 55.312 1.00 51.62 293 PRO A CA 1
ATOM 2245 C C . PRO A 1 293 ? -21.057 -30.631 55.727 1.00 51.62 293 PRO A C 1
ATOM 2247 O O . PRO A 1 293 ? -20.697 -30.570 56.906 1.00 51.62 293 PRO A O 1
ATOM 2250 N N . ARG A 1 294 ? -20.193 -30.943 54.754 1.00 47.88 294 ARG A N 1
ATOM 2251 C CA . ARG A 1 294 ? -18.744 -31.042 54.982 1.00 47.88 294 ARG A CA 1
ATOM 2252 C C . ARG A 1 294 ? -18.137 -29.642 55.084 1.00 47.88 294 ARG A C 1
ATOM 2254 O O . ARG A 1 294 ? -17.866 -28.984 54.087 1.00 47.88 294 ARG A O 1
ATOM 2261 N N . ARG A 1 295 ? -17.875 -29.234 56.328 1.00 47.53 295 ARG A N 1
ATOM 2262 C CA . ARG A 1 295 ? -16.752 -28.361 56.697 1.00 47.53 295 ARG A CA 1
ATOM 2263 C C . ARG A 1 295 ? -15.456 -28.962 56.143 1.00 47.53 295 ARG A C 1
ATOM 2265 O O . ARG A 1 295 ? -15.129 -30.094 56.490 1.00 47.53 295 ARG A O 1
ATOM 2272 N N . LEU A 1 296 ? -14.679 -28.176 55.405 1.00 50.34 296 LEU A N 1
ATOM 2273 C CA . LEU A 1 296 ? -13.237 -28.380 55.289 1.00 50.34 296 LEU A CA 1
ATOM 2274 C C . LEU A 1 296 ? -12.522 -27.132 55.801 1.00 50.34 296 LEU A C 1
ATOM 2276 O O . LEU A 1 296 ? -12.771 -26.009 55.370 1.00 50.34 296 LEU A O 1
ATOM 2280 N N . LYS A 1 297 ? -11.692 -27.380 56.813 1.00 45.75 297 LYS A N 1
ATOM 2281 C CA . LYS A 1 297 ? -10.743 -26.459 57.423 1.00 45.75 297 LYS A CA 1
ATOM 2282 C C . LYS A 1 297 ? -9.535 -26.293 56.494 1.00 45.75 297 LYS A C 1
ATOM 2284 O O . LYS A 1 297 ? -9.037 -27.277 55.966 1.00 45.75 297 LYS A O 1
ATOM 2289 N N . ARG A 1 298 ? -9.065 -25.047 56.397 1.00 46.59 298 ARG A N 1
ATOM 2290 C CA . ARG A 1 298 ? -7.677 -24.592 56.605 1.00 46.59 298 ARG A CA 1
ATOM 2291 C C . ARG A 1 298 ? -6.561 -25.617 56.313 1.00 46.59 298 ARG A C 1
ATOM 2293 O O . ARG A 1 298 ? -6.317 -26.499 57.130 1.00 46.59 298 ARG A O 1
ATOM 2300 N N . PHE A 1 299 ? -5.802 -25.361 55.250 1.00 45.72 299 PHE A N 1
ATOM 2301 C CA . PHE A 1 299 ? -4.359 -25.599 55.206 1.00 45.72 299 PHE A CA 1
ATOM 2302 C C . PHE A 1 299 ? -3.676 -24.329 54.693 1.00 45.72 299 PHE A C 1
ATOM 2304 O O . PHE A 1 299 ? -3.924 -23.880 53.578 1.00 45.72 299 PHE A O 1
ATOM 2311 N N . GLU A 1 300 ? -2.848 -23.742 55.552 1.00 45.97 300 GLU A N 1
ATOM 2312 C CA . GLU A 1 300 ? -1.729 -22.895 55.158 1.00 45.97 300 GLU A CA 1
ATOM 2313 C C . GLU A 1 300 ? -0.698 -23.773 54.442 1.00 45.97 300 GLU A C 1
ATOM 2315 O O . GLU A 1 300 ? -0.380 -24.850 54.949 1.00 45.97 300 GLU A O 1
ATOM 2320 N N . ARG A 1 301 ? -0.118 -23.297 53.337 1.00 44.00 301 ARG A N 1
ATOM 2321 C CA . ARG A 1 301 ? 1.293 -23.540 53.008 1.00 44.00 301 ARG A CA 1
ATOM 2322 C C . ARG A 1 301 ? 1.845 -22.359 52.216 1.00 44.00 301 ARG A C 1
ATOM 2324 O O . ARG A 1 301 ? 1.303 -21.965 51.191 1.00 44.00 301 ARG A O 1
ATOM 2331 N N . LYS A 1 302 ? 2.920 -21.814 52.780 1.00 46.06 302 LYS A N 1
ATOM 2332 C CA . LYS A 1 302 ? 3.880 -20.879 52.201 1.00 46.06 302 LYS A CA 1
ATOM 2333 C C . LYS A 1 302 ? 4.487 -21.466 50.924 1.00 46.06 302 LYS A C 1
ATOM 2335 O O . LYS A 1 302 ? 4.701 -22.675 50.857 1.00 46.06 302 LYS A O 1
ATOM 2340 N N . GLY A 1 303 ? 4.805 -20.597 49.975 1.00 37.34 303 GLY A N 1
ATOM 2341 C CA . GLY A 1 303 ? 5.493 -20.936 48.735 1.00 37.34 303 GLY A CA 1
ATOM 2342 C C . GLY A 1 303 ? 5.614 -19.709 47.844 1.00 37.34 303 GLY A C 1
ATOM 2343 O O . GLY A 1 303 ? 4.963 -19.633 46.811 1.00 37.34 303 GLY A O 1
ATOM 2344 N N . GLU A 1 304 ? 6.391 -18.724 48.294 1.00 43.53 304 GLU A N 1
ATOM 2345 C CA . GLU A 1 304 ? 6.971 -17.714 47.414 1.00 43.53 304 GLU A CA 1
ATOM 2346 C C . GLU A 1 304 ? 7.922 -18.426 46.448 1.00 43.53 304 GLU A C 1
ATOM 2348 O O . GLU A 1 304 ? 8.916 -19.015 46.869 1.00 43.53 304 GLU A O 1
ATOM 2353 N N . THR A 1 305 ? 7.633 -18.360 45.153 1.00 40.59 305 THR A N 1
ATOM 2354 C CA . THR A 1 305 ? 8.650 -18.509 44.113 1.00 40.59 305 THR A CA 1
ATOM 2355 C C . THR A 1 305 ? 8.553 -17.295 43.208 1.00 40.59 305 THR A C 1
ATOM 2357 O O . THR A 1 305 ? 7.566 -17.090 42.506 1.00 40.59 305 THR A O 1
ATOM 2360 N N . SER A 1 306 ? 9.585 -16.467 43.335 1.00 41.88 306 SER A N 1
ATOM 2361 C CA . SER A 1 306 ? 9.949 -15.333 42.493 1.00 41.88 306 SER A CA 1
ATOM 2362 C C . SER A 1 306 ? 9.799 -15.660 40.997 1.00 41.88 306 SER A C 1
ATOM 2364 O O . SER A 1 306 ? 10.188 -16.757 40.592 1.00 41.88 306 SER A O 1
ATOM 2366 N N . PRO A 1 307 ? 9.306 -14.735 40.153 1.00 43.47 307 PRO A N 1
ATOM 2367 C CA . PRO A 1 307 ? 9.587 -14.818 38.733 1.00 43.47 307 PRO A CA 1
ATOM 2368 C C . PRO A 1 307 ? 11.073 -14.500 38.554 1.00 43.47 307 PRO A C 1
ATOM 2370 O O . PRO A 1 307 ? 11.524 -13.388 38.842 1.00 43.47 307 PRO A O 1
ATOM 2373 N N . GLN A 1 308 ? 11.832 -15.508 38.126 1.00 33.75 308 GLN A N 1
ATOM 2374 C CA . GLN A 1 308 ? 13.171 -15.319 37.592 1.00 33.75 308 GLN A CA 1
ATOM 2375 C C . GLN A 1 308 ? 13.110 -14.251 36.500 1.00 33.75 308 GLN A C 1
ATOM 2377 O O . GLN A 1 308 ? 12.345 -14.358 35.545 1.00 33.75 308 GLN A O 1
ATOM 2382 N N . LYS A 1 309 ? 13.924 -13.209 36.669 1.00 36.97 309 LYS A N 1
ATOM 2383 C CA . LYS A 1 309 ? 14.326 -12.337 35.574 1.00 36.97 309 LYS A CA 1
ATOM 2384 C C . LYS A 1 309 ? 15.107 -13.202 34.590 1.00 36.97 309 LYS A C 1
ATOM 2386 O O . LYS A 1 309 ? 16.232 -13.595 34.892 1.00 36.97 309 LYS A O 1
ATOM 2391 N N . GLU A 1 310 ? 14.513 -13.495 33.443 1.00 33.38 310 GLU A N 1
ATOM 2392 C CA . GLU A 1 310 ? 15.282 -13.848 32.258 1.00 33.38 310 GLU A CA 1
ATOM 2393 C C . GLU A 1 310 ? 16.126 -12.627 31.889 1.00 33.38 310 GLU A C 1
ATOM 2395 O O . GLU A 1 310 ? 15.628 -11.598 31.434 1.00 33.38 310 GLU A O 1
ATOM 2400 N N . TYR A 1 311 ? 17.419 -12.730 32.186 1.00 39.34 311 TYR A N 1
ATOM 2401 C CA . TYR A 1 311 ? 18.445 -11.938 31.535 1.00 39.34 311 TYR A CA 1
ATOM 2402 C C . TYR A 1 311 ? 18.468 -12.370 30.070 1.00 39.34 311 TYR A C 1
ATOM 2404 O O . TYR A 1 311 ? 18.925 -13.466 29.747 1.00 39.34 311 TYR A O 1
ATOM 2412 N N . PHE A 1 312 ? 17.961 -11.510 29.193 1.00 35.00 312 PHE A N 1
ATOM 2413 C CA . PHE A 1 312 ? 18.333 -11.554 27.789 1.00 35.00 312 PHE A CA 1
ATOM 2414 C C . PHE A 1 312 ? 19.817 -11.177 27.720 1.00 35.00 312 PHE A C 1
ATOM 2416 O O . PHE A 1 312 ? 20.193 -10.041 28.003 1.00 35.00 312 PHE A O 1
ATOM 2423 N N . ASN A 1 313 ? 20.658 -12.170 27.435 1.00 39.34 313 ASN A N 1
ATOM 2424 C CA . ASN A 1 313 ? 22.039 -11.952 27.036 1.00 39.34 313 ASN A CA 1
ATOM 2425 C C . ASN A 1 313 ? 22.014 -11.322 25.643 1.00 39.34 313 ASN A C 1
ATOM 2427 O O . ASN A 1 313 ? 21.635 -11.976 24.674 1.00 39.34 313 ASN A O 1
ATOM 2431 N N . ASP A 1 314 ? 22.399 -10.056 25.576 1.00 38.78 314 ASP A N 1
ATOM 2432 C CA . ASP A 1 314 ? 22.724 -9.364 24.337 1.00 38.78 314 ASP A CA 1
ATOM 2433 C C . ASP A 1 314 ? 24.135 -9.815 23.894 1.00 38.78 314 ASP A C 1
ATOM 2435 O O . ASP A 1 314 ? 25.090 -9.610 24.651 1.00 38.78 314 ASP A O 1
ATOM 2439 N N . PRO A 1 315 ? 24.311 -10.484 22.736 1.00 41.06 315 PRO A N 1
ATOM 2440 C CA . PRO A 1 315 ? 25.609 -11.006 22.311 1.00 41.06 315 PRO A CA 1
ATOM 2441 C C . PRO A 1 315 ? 26.541 -9.960 21.671 1.00 41.06 315 PRO A C 1
ATOM 2443 O O . PRO A 1 315 ? 27.578 -10.341 21.136 1.00 41.06 315 PRO A O 1
ATOM 2446 N N . TYR A 1 316 ? 26.232 -8.659 21.733 1.00 42.94 316 TYR A N 1
ATOM 2447 C CA . TYR A 1 316 ? 27.011 -7.615 21.042 1.00 42.94 316 TYR A CA 1
ATOM 2448 C C . TYR A 1 316 ? 27.837 -6.678 21.945 1.00 42.94 316 TYR A C 1
ATOM 2450 O O . TYR A 1 316 ? 28.327 -5.651 21.482 1.00 42.94 316 TYR A O 1
ATOM 2458 N N . ALA A 1 317 ? 28.055 -7.018 23.220 1.00 39.81 317 ALA A N 1
ATOM 2459 C CA . ALA A 1 317 ? 28.750 -6.131 24.166 1.00 39.81 317 ALA A CA 1
ATOM 2460 C C . ALA A 1 317 ? 30.291 -6.269 24.231 1.00 39.81 317 ALA A C 1
ATOM 2462 O O . ALA A 1 317 ? 30.921 -5.555 25.008 1.00 39.81 317 ALA A O 1
ATOM 2463 N N . GLU A 1 318 ? 30.928 -7.128 23.429 1.00 42.44 318 GLU A N 1
ATOM 2464 C CA . GLU A 1 318 ? 32.392 -7.304 23.445 1.00 42.44 318 GLU A CA 1
ATOM 2465 C C . GLU A 1 318 ? 32.997 -7.257 22.041 1.00 42.44 318 GLU A C 1
ATOM 2467 O O . GLU A 1 318 ? 33.318 -8.279 21.448 1.00 42.44 318 GLU A O 1
ATOM 2472 N N . LEU A 1 319 ? 33.182 -6.050 21.514 1.00 42.03 319 LEU A N 1
ATOM 2473 C CA . LEU A 1 319 ? 34.206 -5.738 20.515 1.00 42.03 319 LEU A CA 1
ATOM 2474 C C . LEU A 1 319 ? 34.278 -4.219 20.419 1.00 42.03 319 LEU A C 1
ATOM 2476 O O . LEU A 1 319 ? 33.427 -3.624 19.787 1.00 42.03 319 LEU A O 1
ATOM 2480 N N . TYR A 1 320 ? 35.217 -3.612 21.147 1.00 35.53 320 TYR A N 1
ATOM 2481 C CA . TYR A 1 320 ? 35.967 -2.387 20.815 1.00 35.53 320 TYR A CA 1
ATOM 2482 C C . TYR A 1 320 ? 36.645 -1.868 22.090 1.00 35.53 320 TYR A C 1
ATOM 2484 O O . TYR A 1 320 ? 36.287 -0.842 22.663 1.00 35.53 320 TYR A O 1
ATOM 2492 N N . THR A 1 321 ? 37.679 -2.583 22.524 1.00 39.91 321 THR A N 1
ATOM 2493 C CA . THR A 1 321 ? 38.762 -1.989 23.307 1.00 39.91 321 THR A CA 1
ATOM 2494 C C . THR A 1 321 ? 40.070 -2.240 22.571 1.00 39.91 321 THR A C 1
ATOM 2496 O O . THR A 1 321 ? 40.321 -3.356 22.129 1.00 39.91 321 THR A O 1
ATOM 2499 N N . GLU A 1 322 ? 40.871 -1.178 22.483 1.00 43.25 322 GLU A N 1
ATOM 2500 C CA . GLU A 1 322 ? 42.278 -1.131 22.060 1.00 43.25 322 GLU A CA 1
ATOM 2501 C C . GLU A 1 322 ? 42.570 -1.098 20.548 1.00 43.25 322 GLU A C 1
ATOM 2503 O O . GLU A 1 322 ? 42.790 -2.113 19.891 1.00 43.25 322 GLU A O 1
ATOM 2508 N N . ARG A 1 323 ? 42.714 0.131 20.021 1.00 36.34 323 ARG A N 1
ATOM 2509 C CA . ARG A 1 323 ? 43.804 0.460 19.086 1.00 36.34 323 ARG A CA 1
ATOM 2510 C C . ARG A 1 323 ? 44.181 1.948 19.131 1.00 36.34 323 ARG A C 1
ATOM 2512 O O . ARG A 1 323 ? 43.454 2.811 18.656 1.00 36.34 323 ARG A O 1
ATOM 2519 N N . ASP A 1 324 ? 45.336 2.183 19.745 1.00 35.09 324 ASP A N 1
ATOM 2520 C CA . ASP A 1 324 ? 46.375 3.169 19.428 1.00 35.09 324 ASP A CA 1
ATOM 2521 C C . ASP A 1 324 ? 46.017 4.661 19.344 1.00 35.09 324 ASP A C 1
ATOM 2523 O O . ASP A 1 324 ? 45.901 5.280 18.287 1.00 35.09 324 ASP A O 1
ATOM 2527 N N . ALA A 1 325 ? 46.032 5.287 20.522 1.00 38.59 325 ALA A N 1
ATOM 2528 C CA . ALA A 1 325 ? 46.272 6.712 20.696 1.00 38.59 325 ALA A CA 1
ATOM 2529 C C . ALA A 1 325 ? 47.778 7.035 20.569 1.00 38.59 325 ALA A C 1
ATOM 2531 O O . ALA A 1 325 ? 48.461 7.219 21.574 1.00 38.59 325 ALA A O 1
ATOM 2532 N N . SER A 1 326 ? 48.311 7.138 19.347 1.00 42.47 326 SER A N 1
ATOM 2533 C CA . SER A 1 326 ? 49.613 7.795 19.119 1.00 42.47 326 SER A CA 1
ATOM 2534 C C . SER A 1 326 ? 49.826 8.250 17.666 1.00 42.47 326 SER A C 1
ATOM 2536 O O . SER A 1 326 ? 50.732 7.771 16.991 1.00 42.47 326 SER A O 1
ATOM 2538 N N . SER A 1 327 ? 49.025 9.196 17.160 1.00 41.94 327 SER A N 1
ATOM 2539 C CA . SER A 1 327 ? 49.429 9.975 15.964 1.00 41.94 327 SER A CA 1
ATOM 2540 C C . SER A 1 327 ? 48.740 11.335 15.757 1.00 41.94 327 SER A C 1
ATOM 2542 O O . SER A 1 327 ? 49.184 12.107 14.915 1.00 41.94 327 SER A O 1
ATOM 2544 N N . PHE A 1 328 ? 47.743 11.729 16.556 1.00 38.03 328 PHE A N 1
ATOM 2545 C CA . PHE A 1 328 ? 47.004 12.994 16.356 1.00 38.03 328 PHE A CA 1
ATOM 2546 C C . PHE A 1 328 ? 47.608 14.244 17.036 1.00 38.03 328 PHE A C 1
ATOM 2548 O O . PHE A 1 328 ? 46.942 15.266 17.196 1.00 38.03 328 PHE A O 1
ATOM 2555 N N . GLY A 1 329 ? 48.879 14.189 17.442 1.00 38.19 329 GLY A N 1
ATOM 2556 C CA . GLY A 1 329 ? 49.517 15.232 18.256 1.00 38.19 329 GLY A CA 1
ATOM 2557 C C . GLY A 1 329 ? 50.009 16.479 17.511 1.00 38.19 329 GLY A C 1
ATOM 2558 O O . GLY A 1 329 ? 50.341 17.463 18.166 1.00 38.19 329 GLY A O 1
ATOM 2559 N N . THR A 1 330 ? 50.068 16.483 16.177 1.00 42.38 330 THR A N 1
ATOM 2560 C CA . THR A 1 330 ? 50.745 17.560 15.422 1.00 42.38 330 THR A CA 1
ATOM 2561 C C . THR A 1 330 ? 49.857 18.356 14.466 1.00 42.38 330 THR A C 1
ATOM 2563 O O . THR A 1 330 ? 50.296 19.393 13.988 1.00 42.38 330 THR A O 1
ATOM 2566 N N . VAL A 1 331 ? 48.593 17.976 14.248 1.00 43.41 331 VAL A N 1
ATOM 2567 C CA . VAL A 1 331 ? 47.691 18.691 13.310 1.00 43.41 331 VAL A CA 1
ATOM 2568 C C . VAL A 1 331 ? 46.829 19.761 14.009 1.00 43.41 331 VAL A C 1
ATOM 2570 O O . VAL A 1 331 ? 46.372 20.722 13.397 1.00 43.41 331 VAL A O 1
ATOM 2573 N N . LEU A 1 332 ? 46.662 19.670 15.332 1.00 44.00 332 LEU A N 1
ATOM 2574 C CA . LEU A 1 332 ? 45.803 20.576 16.112 1.00 44.00 332 LEU A CA 1
ATOM 2575 C C . LEU A 1 332 ? 46.458 21.912 16.503 1.00 44.00 332 LEU A C 1
ATOM 2577 O O . LEU A 1 332 ? 45.771 22.805 17.005 1.00 44.00 332 LEU A O 1
ATOM 2581 N N . HIS A 1 333 ? 47.765 22.078 16.276 1.00 47.47 333 HIS A N 1
ATOM 2582 C CA . HIS A 1 333 ? 48.453 23.332 16.589 1.00 47.47 333 HIS A CA 1
ATOM 2583 C C . HIS A 1 333 ? 48.408 24.348 15.432 1.00 47.47 333 HIS A C 1
ATOM 2585 O O . HIS A 1 333 ? 48.410 25.553 15.690 1.00 47.47 333 HIS A O 1
ATOM 2591 N N . ASP A 1 334 ? 48.247 23.892 14.185 1.00 47.38 334 ASP A N 1
ATOM 2592 C CA . ASP A 1 334 ? 48.227 24.785 13.017 1.00 47.38 334 ASP A CA 1
ATOM 2593 C C . ASP A 1 334 ? 46.818 25.307 12.677 1.00 47.38 334 ASP A C 1
ATOM 2595 O O . ASP A 1 334 ? 46.671 26.464 12.285 1.00 47.38 334 ASP A O 1
ATOM 2599 N N . LEU A 1 335 ? 45.750 24.566 13.000 1.00 45.00 335 LEU A N 1
ATOM 2600 C CA . LEU A 1 335 ? 44.363 25.032 12.804 1.00 45.00 335 LEU A CA 1
ATOM 2601 C C . LEU A 1 335 ? 43.914 26.119 13.799 1.00 45.00 335 LEU A C 1
ATOM 2603 O O . LEU A 1 335 ? 42.912 26.805 13.589 1.00 45.00 335 LEU A O 1
ATOM 2607 N N . LYS A 1 336 ? 44.657 26.337 14.891 1.00 44.00 336 LYS A N 1
ATOM 2608 C CA . LYS A 1 336 ? 44.287 27.339 15.907 1.00 44.00 336 LYS A CA 1
ATOM 2609 C C . LYS A 1 336 ? 44.721 28.765 15.545 1.00 44.00 336 LYS A C 1
ATOM 2611 O O . LYS A 1 336 ? 44.361 29.704 16.262 1.00 44.00 336 LYS A O 1
ATOM 2616 N N . LYS A 1 337 ? 45.475 28.944 14.453 1.00 45.66 337 LYS A N 1
ATOM 2617 C CA . LYS A 1 337 ? 45.987 30.257 14.030 1.00 45.66 337 LYS A CA 1
ATOM 2618 C C . LYS A 1 337 ? 45.117 30.959 12.978 1.00 45.66 337 LYS A C 1
ATOM 2620 O O . LYS A 1 337 ? 45.159 32.183 12.927 1.00 45.66 337 LYS A O 1
ATOM 2625 N N . GLU A 1 338 ? 44.252 30.241 12.256 1.00 43.78 338 GLU A N 1
ATOM 2626 C CA . GLU A 1 338 ? 43.321 30.836 11.271 1.00 43.78 338 GLU A CA 1
ATOM 2627 C C . GLU A 1 338 ? 41.937 31.207 11.847 1.00 43.78 338 GLU A C 1
ATOM 2629 O O . GLU A 1 338 ? 41.238 32.061 11.310 1.00 43.78 338 GLU A O 1
ATOM 2634 N N . SER A 1 339 ? 41.556 30.692 13.021 1.00 46.50 339 SER A N 1
ATOM 2635 C CA . SER A 1 339 ? 40.229 30.934 13.626 1.00 46.50 339 SER A CA 1
ATOM 2636 C C . SER A 1 339 ? 40.067 32.286 14.365 1.00 46.50 339 SER A C 1
ATOM 2638 O O . SER A 1 339 ? 39.126 32.449 15.149 1.00 46.50 339 SER A O 1
ATOM 2640 N N . ARG A 1 340 ? 40.956 33.272 14.174 1.00 48.28 340 ARG A N 1
ATOM 2641 C CA . ARG A 1 340 ? 40.849 34.590 14.849 1.00 48.28 340 ARG A CA 1
ATOM 2642 C C . ARG A 1 340 ? 40.325 35.733 13.972 1.00 48.28 340 ARG A C 1
ATOM 2644 O O . ARG A 1 340 ? 40.150 36.828 14.495 1.00 48.28 340 ARG A O 1
ATOM 2651 N N . HIS A 1 341 ? 40.015 35.491 12.697 1.00 50.09 341 HIS A N 1
ATOM 2652 C CA . HIS A 1 341 ? 39.426 36.511 11.809 1.00 50.09 341 HIS A CA 1
ATOM 2653 C C . HIS A 1 341 ? 38.031 36.177 11.248 1.00 50.09 341 HIS A C 1
ATOM 2655 O O . HIS A 1 341 ? 37.459 37.005 10.554 1.00 50.09 341 HIS A O 1
ATOM 2661 N N . GLY A 1 342 ? 37.434 35.029 11.600 1.00 46.50 342 GLY A N 1
ATOM 2662 C CA . GLY A 1 342 ? 36.088 34.639 11.136 1.00 46.50 342 GLY A CA 1
ATOM 2663 C C . GLY A 1 342 ? 34.962 34.709 12.178 1.00 46.50 342 GLY A C 1
ATOM 2664 O O . GLY A 1 342 ? 33.819 34.404 11.854 1.00 46.50 342 GLY A O 1
ATOM 2665 N N . LYS A 1 343 ? 35.252 35.069 13.437 1.00 49.38 343 LYS A N 1
ATOM 2666 C CA . LYS A 1 343 ? 34.260 34.980 14.528 1.00 49.38 343 LYS A CA 1
ATOM 2667 C C . LYS A 1 343 ? 33.218 36.097 14.543 1.00 49.38 343 LYS A C 1
ATOM 2669 O O . LYS A 1 343 ? 32.122 35.849 15.024 1.00 49.38 343 LYS A O 1
ATOM 2674 N N . ASP A 1 344 ? 33.520 37.258 13.972 1.00 50.16 344 ASP A N 1
ATOM 2675 C CA . ASP A 1 344 ? 32.622 38.417 14.064 1.00 50.16 344 ASP A CA 1
ATOM 2676 C C . ASP A 1 344 ? 31.561 38.439 12.946 1.00 50.16 344 ASP A C 1
ATOM 2678 O O . ASP A 1 344 ? 30.549 39.124 13.063 1.00 50.16 344 ASP A O 1
ATOM 2682 N N . HIS A 1 345 ? 31.750 37.657 11.873 1.00 50.66 345 HIS A N 1
ATOM 2683 C CA . HIS A 1 345 ? 30.767 37.537 10.788 1.00 50.66 345 HIS A CA 1
ATOM 2684 C C . HIS A 1 345 ? 29.717 36.450 11.060 1.00 50.66 345 HIS A C 1
ATOM 2686 O O . HIS A 1 345 ? 28.534 36.667 10.813 1.00 50.66 345 HIS A O 1
ATOM 2692 N N . ALA A 1 346 ? 30.125 35.315 11.637 1.00 54.97 346 ALA A N 1
ATOM 2693 C CA . ALA A 1 346 ? 29.223 34.191 11.897 1.00 54.97 346 ALA A CA 1
ATOM 2694 C C . ALA A 1 346 ? 28.197 34.474 13.014 1.00 54.97 346 ALA A C 1
ATOM 2696 O O . ALA A 1 346 ? 27.094 33.933 12.988 1.00 54.97 346 ALA A O 1
ATOM 2697 N N . THR A 1 347 ? 28.521 35.332 13.988 1.00 59.59 347 THR A N 1
ATOM 2698 C CA . THR A 1 347 ? 27.583 35.686 15.068 1.00 59.59 347 THR A CA 1
ATOM 2699 C C . THR A 1 347 ? 26.461 36.606 14.590 1.00 59.59 347 THR A C 1
ATOM 2701 O O . THR A 1 347 ? 25.325 36.442 15.017 1.00 59.59 347 THR A O 1
ATOM 2704 N N . ASN A 1 348 ? 26.739 37.509 13.644 1.00 64.81 348 ASN A N 1
ATOM 2705 C CA . ASN A 1 348 ? 25.727 38.434 13.123 1.00 64.81 348 ASN A CA 1
ATOM 2706 C C . ASN A 1 348 ? 24.667 37.723 12.265 1.00 64.81 348 ASN A C 1
ATOM 2708 O O . ASN A 1 348 ? 23.494 38.092 12.308 1.00 64.81 348 ASN A O 1
ATOM 2712 N N . GLU A 1 349 ? 25.044 36.687 11.512 1.00 68.88 349 GLU A N 1
ATOM 2713 C CA . GLU A 1 349 ? 24.086 35.909 10.715 1.00 68.88 349 GLU A CA 1
ATOM 2714 C C . GLU A 1 349 ? 23.170 35.050 11.598 1.00 68.88 349 GLU A C 1
ATOM 2716 O O . GLU A 1 349 ? 21.962 34.998 11.363 1.00 68.88 349 GLU A O 1
ATOM 2721 N N . LEU A 1 350 ? 23.714 34.453 12.663 1.00 70.31 350 LEU A N 1
ATOM 2722 C CA . LEU A 1 350 ? 22.938 33.681 13.640 1.00 70.31 350 LEU A CA 1
ATOM 2723 C C . LEU A 1 350 ? 21.946 34.551 14.421 1.00 70.31 350 LEU A C 1
ATOM 2725 O O . LEU A 1 350 ? 20.793 34.149 14.589 1.00 70.31 350 LEU A O 1
ATOM 2729 N N . ASP A 1 351 ? 22.351 35.753 14.833 1.00 74.56 351 ASP A N 1
ATOM 2730 C CA . ASP A 1 351 ? 21.459 36.685 15.532 1.00 74.56 351 ASP A CA 1
ATOM 2731 C C . ASP A 1 351 ? 20.339 37.195 14.608 1.00 74.56 351 ASP A C 1
ATOM 2733 O O . ASP A 1 351 ? 19.177 37.273 15.016 1.00 74.56 351 ASP A O 1
ATOM 2737 N N . THR A 1 352 ? 20.646 37.441 13.329 1.00 82.31 352 THR A N 1
ATOM 2738 C CA . THR A 1 352 ? 19.638 37.840 12.330 1.00 82.31 352 THR A CA 1
ATOM 2739 C C . THR A 1 352 ? 18.629 36.714 12.068 1.00 82.31 352 THR A C 1
ATOM 2741 O O . THR A 1 352 ? 17.426 36.962 11.943 1.00 82.31 352 THR A O 1
ATOM 2744 N N . LEU A 1 353 ? 19.089 35.458 12.034 1.00 82.19 353 LEU A N 1
ATOM 2745 C CA . LEU A 1 353 ? 18.221 34.294 11.844 1.00 82.19 353 LEU A CA 1
ATOM 2746 C C . LEU A 1 353 ? 17.312 34.058 13.062 1.00 82.19 353 LEU A C 1
ATOM 2748 O O . LEU A 1 353 ? 16.111 33.828 12.905 1.00 82.19 353 LEU A O 1
ATOM 2752 N N . ALA A 1 354 ? 17.856 34.190 14.276 1.00 82.12 354 ALA A N 1
ATOM 2753 C CA . ALA A 1 354 ? 17.088 34.089 15.515 1.00 82.12 354 ALA A CA 1
ATOM 2754 C C . ALA A 1 354 ? 16.002 35.175 15.608 1.00 82.12 354 ALA A C 1
ATOM 2756 O O . ALA A 1 354 ? 14.872 34.905 16.031 1.00 82.12 354 ALA A O 1
ATOM 2757 N N . GLN A 1 355 ? 16.310 36.393 15.158 1.00 87.31 355 GLN A N 1
ATOM 2758 C CA . GLN A 1 355 ? 15.359 37.500 15.167 1.00 87.31 355 GLN A CA 1
ATOM 2759 C C . GLN A 1 355 ? 14.223 37.295 14.150 1.00 87.31 355 GLN A C 1
ATOM 2761 O O . GLN A 1 355 ? 13.058 37.474 14.504 1.00 87.31 355 GLN A O 1
ATOM 2766 N N . ASN A 1 356 ? 14.522 36.782 12.951 1.00 87.69 356 ASN A N 1
ATOM 2767 C CA . ASN A 1 356 ? 13.498 36.429 11.958 1.00 87.69 356 ASN A CA 1
ATOM 2768 C C . ASN A 1 356 ? 12.542 35.327 12.447 1.00 87.69 356 ASN A C 1
ATOM 2770 O O . ASN A 1 356 ? 11.329 35.432 12.250 1.00 87.69 356 ASN A O 1
ATOM 2774 N N . ILE A 1 357 ? 13.055 34.299 13.133 1.00 85.06 357 ILE A N 1
ATOM 2775 C CA . ILE A 1 357 ? 12.222 33.229 13.713 1.00 85.06 357 ILE A CA 1
ATOM 2776 C C . ILE A 1 357 ? 11.301 33.794 14.810 1.00 85.06 357 ILE A C 1
ATOM 2778 O O . ILE A 1 357 ? 10.118 33.446 14.901 1.00 85.06 357 ILE A O 1
ATOM 2782 N N . THR A 1 358 ? 11.813 34.715 15.626 1.00 87.50 358 THR A N 1
ATOM 2783 C CA . THR A 1 358 ? 11.031 35.359 16.693 1.00 87.50 358 THR A CA 1
ATOM 2784 C C . THR A 1 358 ? 9.927 36.262 16.118 1.00 87.50 358 THR A C 1
ATOM 2786 O O . THR A 1 358 ? 8.783 36.251 16.582 1.00 87.50 358 THR A O 1
ATOM 2789 N N . ASP A 1 359 ? 10.216 36.986 15.039 1.00 90.00 359 ASP A N 1
ATOM 2790 C CA . ASP A 1 359 ? 9.228 37.820 14.348 1.00 90.00 359 ASP A CA 1
ATOM 2791 C C . ASP A 1 359 ? 8.153 36.987 13.629 1.00 90.00 359 ASP A C 1
ATOM 2793 O O . ASP A 1 359 ? 6.983 37.380 13.569 1.00 90.00 359 ASP A O 1
ATOM 2797 N N . GLN A 1 360 ? 8.506 35.809 13.112 1.00 86.75 360 GLN A N 1
ATOM 2798 C CA . GLN A 1 360 ? 7.542 34.908 12.481 1.00 86.75 360 GLN A CA 1
ATOM 2799 C C . GLN A 1 360 ? 6.582 34.297 13.513 1.00 86.75 360 GLN A C 1
ATOM 2801 O O . GLN A 1 360 ? 5.362 34.348 13.336 1.00 86.75 360 GLN A O 1
ATOM 2806 N N . THR A 1 361 ? 7.114 33.808 14.635 1.00 84.50 361 THR A N 1
ATOM 2807 C CA . THR A 1 361 ? 6.304 33.208 15.712 1.00 84.50 361 THR A CA 1
ATOM 2808 C C . THR A 1 361 ? 5.353 34.218 16.364 1.00 84.50 361 THR A C 1
ATOM 2810 O O . THR A 1 361 ? 4.192 33.897 16.632 1.00 84.50 361 THR A O 1
ATOM 2813 N N . THR A 1 362 ? 5.777 35.472 16.550 1.00 89.62 362 THR A N 1
ATOM 2814 C CA . THR A 1 362 ? 4.900 36.533 17.084 1.00 89.62 362 THR A CA 1
ATOM 2815 C C . THR A 1 362 ? 3.769 36.912 16.120 1.00 89.62 362 THR A C 1
ATOM 2817 O O . THR A 1 362 ? 2.642 37.167 16.561 1.00 89.62 362 THR A O 1
ATOM 2820 N N . ARG A 1 363 ? 4.011 36.895 14.800 1.00 90.75 363 ARG A N 1
ATOM 2821 C CA . ARG A 1 363 ? 2.960 37.107 13.784 1.00 90.75 363 ARG A CA 1
ATOM 2822 C C . ARG A 1 363 ? 1.919 35.988 13.790 1.00 90.75 363 ARG A C 1
ATOM 2824 O O . ARG A 1 363 ? 0.728 36.278 13.661 1.00 90.75 363 ARG A O 1
ATOM 2831 N N . GLU A 1 364 ? 2.334 34.738 13.967 1.00 88.75 364 GLU A N 1
ATOM 2832 C CA . GLU A 1 364 ? 1.414 33.594 14.040 1.00 88.75 364 GLU A CA 1
ATOM 2833 C C . GLU A 1 364 ? 0.563 33.611 15.312 1.00 88.75 364 GLU A C 1
ATOM 2835 O O . GLU A 1 364 ? -0.658 33.448 15.237 1.00 88.75 364 GLU A O 1
ATOM 2840 N N . GLN A 1 365 ? 1.165 33.921 16.464 1.00 89.44 365 GLN A N 1
ATOM 2841 C CA . GLN A 1 365 ? 0.422 34.087 17.718 1.00 89.44 365 GLN A CA 1
ATOM 2842 C C . GLN A 1 365 ? -0.620 35.210 17.626 1.00 89.44 365 GLN A C 1
ATOM 2844 O O . GLN A 1 365 ? -1.739 35.069 18.129 1.00 89.44 365 GLN A O 1
ATOM 2849 N N . LYS A 1 366 ? -0.296 36.315 16.939 1.00 95.56 366 LYS A N 1
ATOM 2850 C CA . LYS A 1 366 ? -1.251 37.406 16.710 1.00 95.56 366 LYS A CA 1
ATOM 2851 C C . LYS A 1 366 ? -2.437 36.956 15.846 1.00 95.56 366 LYS A C 1
ATOM 2853 O O . LYS A 1 366 ? -3.577 37.228 16.219 1.00 95.56 366 LYS A O 1
ATOM 2858 N N . LYS A 1 367 ? -2.189 36.214 14.758 1.00 94.19 367 LYS A N 1
ATOM 2859 C CA . LYS A 1 367 ? -3.253 35.655 13.902 1.00 94.19 367 LYS A CA 1
ATOM 2860 C C . LYS A 1 367 ? -4.162 34.684 14.663 1.00 94.19 367 LYS A C 1
ATOM 2862 O O . LYS A 1 367 ? -5.378 34.745 14.508 1.00 94.19 367 LYS A O 1
ATOM 2867 N N . GLN A 1 368 ? -3.598 33.825 15.516 1.00 89.94 368 GLN A N 1
ATOM 2868 C CA . GLN A 1 368 ? -4.394 32.908 16.343 1.00 89.94 368 GLN A CA 1
ATOM 2869 C C . GLN A 1 368 ? -5.297 33.657 17.330 1.00 89.94 368 GLN A C 1
ATOM 2871 O O . GLN A 1 368 ? -6.467 33.306 17.485 1.00 89.94 368 GLN A O 1
ATOM 2876 N N . LYS A 1 369 ? -4.790 34.727 17.951 1.00 95.62 369 LYS A N 1
ATOM 2877 C CA . LYS A 1 369 ? -5.582 35.556 18.866 1.00 95.62 369 LYS A CA 1
ATOM 2878 C C . LYS A 1 369 ? -6.729 36.285 18.152 1.00 95.62 369 LYS A C 1
ATOM 2880 O O . LYS A 1 369 ? -7.838 36.328 18.677 1.00 95.62 369 LYS A O 1
ATOM 2885 N N . GLU A 1 370 ? -6.488 36.811 16.951 1.00 96.12 370 GLU A N 1
ATOM 2886 C CA . GLU A 1 370 ? -7.533 37.438 16.125 1.00 96.12 370 GLU A CA 1
ATOM 2887 C C . GLU A 1 370 ? -8.623 36.428 15.713 1.00 96.12 370 GLU A C 1
ATOM 2889 O O . GLU A 1 370 ? -9.813 36.757 15.726 1.00 96.12 370 GLU A O 1
ATOM 2894 N N . LEU A 1 371 ? -8.244 35.178 15.422 1.00 94.56 371 LEU A N 1
ATOM 2895 C CA . LEU A 1 371 ? -9.183 34.101 15.094 1.00 94.56 371 LEU A CA 1
ATOM 2896 C C . LEU A 1 371 ? -10.082 33.722 16.287 1.00 94.56 371 LEU A C 1
ATOM 2898 O O . LEU A 1 371 ? -11.291 33.546 16.123 1.00 94.56 371 LEU A O 1
ATOM 2902 N N . GLU A 1 372 ? -9.514 33.622 17.490 1.00 92.00 372 GLU A N 1
ATOM 2903 C CA . GLU A 1 372 ? -10.258 33.361 18.733 1.00 92.00 372 GLU A CA 1
ATOM 2904 C C . GLU A 1 372 ? -11.242 34.499 19.065 1.00 92.00 372 GLU A C 1
ATOM 2906 O O . GLU A 1 372 ? -12.398 34.254 19.437 1.00 92.00 372 GLU A O 1
ATOM 2911 N N . GLU A 1 373 ? -10.841 35.758 18.859 1.00 95.19 373 GLU A N 1
ATOM 2912 C CA . GLU A 1 373 ? -11.742 36.905 19.016 1.00 95.19 373 GLU A CA 1
ATOM 2913 C C . GLU A 1 373 ? -12.901 36.877 18.007 1.00 95.19 373 GLU A C 1
ATOM 2915 O O . GLU A 1 373 ? -14.043 37.182 18.370 1.00 95.19 373 GLU A O 1
ATOM 2920 N N . LEU A 1 374 ? -12.645 36.472 16.758 1.00 92.75 374 LEU A N 1
ATOM 2921 C CA . LEU A 1 374 ? -13.684 36.311 15.735 1.00 92.75 374 LEU A CA 1
ATOM 2922 C C . LEU A 1 374 ? -14.672 35.193 16.084 1.00 92.75 374 LEU A C 1
ATOM 2924 O O . LEU A 1 374 ? -15.883 35.417 16.011 1.00 92.75 374 LEU A O 1
ATOM 2928 N N . LYS A 1 375 ? -14.187 34.029 16.536 1.00 89.75 375 LYS A N 1
ATOM 2929 C CA . LYS A 1 375 ? -15.050 32.932 17.015 1.00 89.75 375 LYS A CA 1
ATOM 2930 C C . LYS A 1 375 ? -15.937 33.380 18.176 1.00 89.75 375 LYS A C 1
ATOM 2932 O O . LYS A 1 375 ? -17.136 33.103 18.187 1.00 89.75 375 LYS A O 1
ATOM 2937 N N . THR A 1 376 ? -15.371 34.135 19.116 1.00 88.12 376 THR A N 1
ATOM 2938 C CA . THR A 1 376 ? -16.114 34.659 20.270 1.00 88.12 376 THR A CA 1
ATOM 2939 C C . THR A 1 376 ? -17.193 35.663 19.845 1.00 88.12 376 THR A C 1
ATOM 2941 O O . THR A 1 376 ? -18.297 35.657 20.396 1.00 88.12 376 THR A O 1
ATOM 2944 N N . LYS A 1 377 ? -16.919 36.509 18.842 1.00 92.25 377 LYS A N 1
ATOM 2945 C CA . LYS A 1 377 ? -17.912 37.442 18.277 1.00 92.25 377 LYS A CA 1
ATOM 2946 C C . LYS A 1 377 ? -19.038 36.713 17.537 1.00 92.25 377 LYS A C 1
ATOM 2948 O O . LYS A 1 377 ? -20.200 37.057 17.738 1.00 92.25 377 LYS A O 1
ATOM 2953 N N . LEU A 1 378 ? -18.718 35.684 16.753 1.00 86.44 378 LEU A N 1
ATOM 2954 C CA . LEU A 1 378 ? -19.706 34.841 16.063 1.00 86.44 378 LEU A CA 1
ATOM 2955 C C . LEU A 1 378 ? -20.623 34.095 17.044 1.00 86.44 378 LEU A 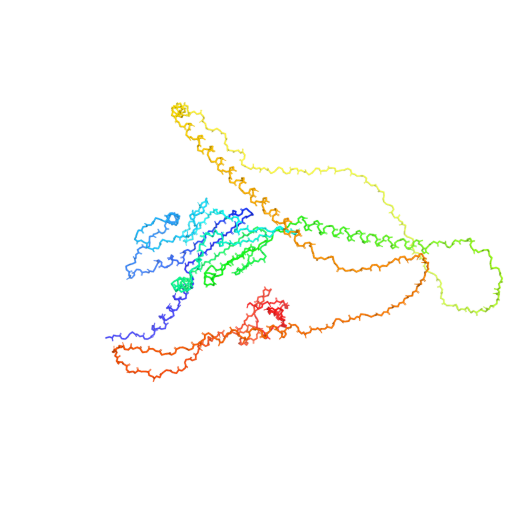C 1
ATOM 2957 O O . LEU A 1 378 ? -21.834 34.058 16.839 1.00 86.44 378 LEU A O 1
ATOM 2961 N N . GLY A 1 379 ? -20.076 33.586 18.153 1.00 83.44 379 GLY A N 1
ATOM 2962 C CA . GLY A 1 379 ? -20.867 32.932 19.200 1.00 83.44 379 GLY A CA 1
ATOM 2963 C C . GLY A 1 379 ? -21.892 33.854 19.872 1.00 83.44 379 GLY A C 1
ATOM 2964 O O . GLY A 1 379 ? -22.963 33.394 20.260 1.00 83.44 379 GLY A O 1
ATOM 2965 N N . ARG A 1 380 ? -21.611 35.162 19.969 1.00 79.50 380 ARG A N 1
ATOM 2966 C CA . ARG A 1 380 ? -22.560 36.145 20.526 1.00 79.50 380 ARG A CA 1
ATOM 2967 C C . ARG A 1 380 ? -23.690 36.490 19.559 1.00 79.50 380 ARG A C 1
ATOM 2969 O O . ARG A 1 380 ? -24.826 36.612 19.996 1.00 79.50 380 ARG A O 1
ATOM 2976 N N . LEU A 1 381 ? -23.402 36.577 18.260 1.00 76.81 381 LEU A N 1
ATOM 2977 C CA . LEU A 1 381 ? -24.418 36.863 17.237 1.00 76.81 381 LEU A CA 1
ATOM 2978 C C . LEU A 1 381 ? -25.386 35.690 17.012 1.00 76.81 381 LEU A C 1
ATOM 2980 O O . LEU A 1 381 ? -26.514 35.897 16.583 1.00 76.81 381 LEU A O 1
ATOM 2984 N N . SER A 1 382 ? -24.977 34.464 17.349 1.00 66.81 382 SER A N 1
ATOM 2985 C CA . SER A 1 382 ? -25.830 33.272 17.260 1.00 66.81 382 SER A CA 1
ATOM 2986 C C . SER A 1 382 ? -26.786 33.090 18.455 1.00 66.81 382 SER A C 1
ATOM 2988 O O . SER A 1 382 ? -27.604 32.171 18.426 1.00 66.81 382 SER A O 1
ATOM 2990 N N . GLY A 1 383 ? -26.678 33.905 19.514 1.00 52.59 383 GLY A N 1
ATOM 2991 C CA . GLY A 1 383 ? -27.416 33.723 20.774 1.00 52.59 383 GLY A CA 1
ATOM 2992 C C . GLY A 1 383 ? -28.661 34.599 20.969 1.00 52.59 383 GLY A C 1
ATOM 2993 O O . GLY A 1 383 ? -29.392 34.380 21.929 1.00 52.59 383 GLY A O 1
ATOM 2994 N N . GLU A 1 384 ? -28.933 35.570 20.093 1.00 48.41 384 GLU A N 1
ATOM 2995 C CA . GLU A 1 384 ? -29.986 36.590 20.293 1.00 48.41 384 GLU A CA 1
ATOM 2996 C C . GLU A 1 384 ? -31.312 36.296 19.567 1.00 48.41 384 GLU A C 1
ATOM 2998 O O . GLU A 1 384 ? -32.032 37.203 19.158 1.00 48.41 384 GLU A O 1
ATOM 3003 N N . GLY A 1 385 ? -31.682 35.025 19.415 1.00 48.41 385 GLY A N 1
ATOM 3004 C CA . GLY A 1 385 ? -32.928 34.657 18.742 1.00 48.41 385 GLY A CA 1
ATOM 3005 C C . GLY A 1 385 ? -33.668 33.533 19.437 1.00 48.41 385 GLY A C 1
ATOM 3006 O O . GLY A 1 385 ? -33.722 32.457 18.861 1.00 48.41 385 GLY A O 1
ATOM 3007 N N . ASN A 1 386 ? -34.174 33.750 20.663 1.00 48.88 386 ASN A N 1
ATOM 3008 C CA . ASN A 1 386 ? -35.291 32.987 21.258 1.00 48.88 386 ASN A CA 1
ATOM 3009 C C . ASN A 1 386 ? -35.708 33.527 22.646 1.00 48.88 386 ASN A C 1
ATOM 3011 O O . ASN A 1 386 ? -35.660 32.806 23.635 1.00 48.88 386 ASN A O 1
ATOM 3015 N N . GLU A 1 387 ? -36.172 34.774 22.740 1.00 50.97 387 GLU A N 1
ATOM 3016 C CA . GLU A 1 387 ? -37.030 35.198 23.859 1.00 50.97 387 GLU A CA 1
ATOM 3017 C C . GLU A 1 387 ? -38.069 36.203 23.360 1.00 50.97 387 GLU A C 1
ATOM 3019 O O . GLU A 1 387 ? -37.829 37.400 23.363 1.00 50.97 387 GLU A O 1
ATOM 3024 N N . GLU A 1 388 ? -39.238 35.712 22.941 1.00 46.81 388 GLU A N 1
ATOM 3025 C CA . GLU A 1 388 ? -40.493 36.466 23.024 1.00 46.81 388 GLU A CA 1
ATOM 3026 C C . GLU A 1 388 ? -41.692 35.520 22.841 1.00 46.81 388 GLU A C 1
ATOM 3028 O O . GLU A 1 388 ? -41.994 35.055 21.746 1.00 46.81 388 GLU A O 1
ATOM 3033 N N . THR A 1 389 ? -42.365 35.178 23.944 1.00 39.72 389 THR A N 1
ATOM 3034 C CA . THR A 1 389 ? -43.802 35.442 24.170 1.00 39.72 389 THR A CA 1
ATOM 3035 C C . THR A 1 389 ? -44.320 34.699 25.412 1.00 39.72 389 THR A C 1
ATOM 3037 O O . THR A 1 389 ? -44.295 33.478 25.501 1.00 39.72 389 THR A O 1
ATOM 3040 N N . GLY A 1 390 ? -44.913 35.459 26.341 1.00 35.19 390 GLY A N 1
ATOM 3041 C CA . GLY A 1 390 ? -46.259 35.102 26.801 1.00 35.19 390 GLY A CA 1
ATOM 3042 C C . GLY A 1 390 ? -46.474 34.629 28.244 1.00 35.19 390 GLY A C 1
ATOM 3043 O O . GLY A 1 390 ? -46.678 33.454 28.501 1.00 35.19 390 GLY A O 1
ATOM 3044 N N . TYR A 1 391 ? -46.666 35.607 29.133 1.00 38.34 391 TYR A N 1
ATOM 3045 C CA . TYR A 1 391 ? -47.872 35.741 29.972 1.00 38.34 391 TYR A CA 1
ATOM 3046 C C . TYR A 1 391 ? -48.175 34.737 31.118 1.00 38.34 391 TYR A C 1
ATOM 3048 O O . TYR A 1 391 ? -48.834 33.717 30.964 1.00 38.34 391 TYR A O 1
ATOM 3056 N N . SER A 1 392 ? -47.841 35.185 32.336 1.00 47.62 392 SER A N 1
ATOM 3057 C CA . SER A 1 392 ? -48.750 35.383 33.487 1.00 47.62 392 SER A CA 1
ATOM 3058 C C . SER A 1 392 ? -49.860 34.345 33.763 1.00 47.62 392 SER A C 1
ATOM 3060 O O . SER A 1 392 ? -50.894 34.343 33.094 1.00 47.62 392 SER A O 1
ATOM 3062 N N . SER A 1 393 ? -49.785 33.680 34.928 1.00 41.00 393 SER A N 1
ATOM 3063 C CA . SER A 1 393 ? -50.847 33.768 35.954 1.00 41.00 393 SER A CA 1
ATOM 3064 C C . SER A 1 393 ? -50.439 33.221 37.327 1.00 41.00 393 SER A C 1
ATOM 3066 O O . SER A 1 393 ? -49.680 32.270 37.478 1.00 41.00 393 SER A O 1
ATOM 3068 N N . ARG A 1 394 ? -50.962 33.907 38.344 1.00 42.91 394 ARG A N 1
ATOM 3069 C CA . ARG A 1 394 ? -50.716 33.779 39.784 1.00 42.91 394 ARG A CA 1
ATOM 3070 C C . ARG A 1 394 ? -51.484 32.614 40.433 1.00 42.91 394 ARG A C 1
ATOM 3072 O O . ARG A 1 394 ? -52.604 32.331 40.045 1.00 42.91 394 ARG A O 1
ATOM 3079 N N . LYS A 1 395 ? -50.922 32.136 41.557 1.00 47.97 395 LYS A N 1
ATOM 3080 C CA . LYS A 1 395 ? -51.574 31.670 42.809 1.00 47.97 395 LYS A CA 1
ATOM 3081 C C . LYS A 1 395 ? -52.727 30.649 42.707 1.00 47.97 395 LYS A C 1
ATOM 3083 O O . LYS A 1 395 ? -53.850 31.032 42.426 1.00 47.97 395 LYS A O 1
ATOM 3088 N N . HIS A 1 396 ? -52.512 29.446 43.252 1.00 35.53 396 HIS A N 1
ATOM 3089 C CA . HIS A 1 396 ? -53.145 29.006 44.513 1.00 35.53 396 HIS A CA 1
ATOM 3090 C C . HIS A 1 396 ? -52.721 27.586 44.929 1.00 35.53 396 HIS A C 1
ATOM 3092 O O . HIS A 1 396 ? -52.665 26.678 44.117 1.00 35.53 396 HIS A O 1
ATOM 3098 N N . GLY A 1 397 ? -52.537 27.404 46.242 1.00 33.97 397 GLY A N 1
ATOM 3099 C CA . GLY A 1 397 ? -53.327 26.416 46.983 1.00 33.97 397 GLY A CA 1
ATOM 3100 C C . GLY A 1 397 ? -52.871 24.957 46.977 1.00 33.97 397 GLY A C 1
ATOM 3101 O O . GLY A 1 397 ? -53.143 24.201 46.058 1.00 33.97 397 GLY A O 1
ATOM 3102 N N . ARG A 1 398 ? -52.324 24.544 48.127 1.00 48.62 398 ARG A N 1
ATOM 3103 C CA . ARG A 1 398 ? -52.366 23.170 48.651 1.00 48.62 398 ARG A CA 1
ATOM 3104 C C . ARG A 1 398 ? -53.739 22.533 48.395 1.00 48.62 398 ARG A C 1
ATOM 3106 O O . ARG A 1 398 ? -54.716 23.124 48.831 1.00 48.62 398 ARG A O 1
ATOM 3113 N N . PHE A 1 399 ? -53.804 21.313 47.867 1.00 39.88 399 PHE A N 1
ATOM 3114 C CA . PHE A 1 399 ? -54.774 20.313 48.322 1.00 39.88 399 PHE A CA 1
ATOM 3115 C C . PHE A 1 399 ? -54.328 18.895 47.950 1.00 39.88 399 PHE A C 1
ATOM 3117 O O . PHE A 1 399 ? -53.478 18.662 47.099 1.00 39.88 399 PHE A O 1
ATOM 3124 N N . ARG A 1 400 ? -54.858 17.987 48.751 1.00 43.94 400 ARG A N 1
ATOM 3125 C CA . ARG A 1 400 ? -54.476 16.614 49.046 1.00 43.94 400 ARG A CA 1
ATOM 3126 C C . ARG A 1 400 ? -55.200 15.632 48.110 1.00 43.94 400 ARG A C 1
ATOM 3128 O O . ARG A 1 400 ? -56.232 15.969 47.552 1.00 43.94 400 ARG A O 1
ATOM 3135 N N . ASP A 1 401 ? -54.712 14.394 48.151 1.00 38.59 401 ASP A N 1
ATOM 3136 C CA . ASP A 1 401 ? -55.435 13.127 47.960 1.00 38.59 401 ASP A CA 1
ATOM 3137 C C . ASP A 1 401 ? -55.610 12.508 46.556 1.00 38.59 401 ASP A C 1
ATOM 3139 O O . ASP A 1 401 ? -56.190 13.070 45.640 1.00 38.59 401 ASP A O 1
ATOM 3143 N N . ARG A 1 402 ? -55.131 11.250 46.506 1.00 45.88 402 ARG A N 1
ATOM 3144 C CA . ARG A 1 402 ? -55.706 10.023 45.918 1.00 45.88 402 ARG A CA 1
ATOM 3145 C C . ARG A 1 402 ? -56.481 10.155 44.602 1.00 45.88 402 ARG A C 1
ATOM 3147 O O . ARG A 1 402 ? -57.572 10.690 44.607 1.00 45.88 402 ARG A O 1
ATOM 3154 N N . TYR A 1 403 ? -56.075 9.379 43.594 1.00 43.09 403 TYR A N 1
ATOM 3155 C CA . TYR A 1 403 ? -56.886 8.257 43.091 1.00 43.09 403 TYR A CA 1
ATOM 3156 C C . TYR A 1 403 ? -56.039 7.298 42.235 1.00 43.09 403 TYR A C 1
ATOM 3158 O O . TYR A 1 403 ? -55.279 7.707 41.364 1.00 43.09 403 TYR A O 1
ATOM 3166 N N . LYS A 1 404 ? -56.186 6.001 42.527 1.00 52.31 404 LYS A N 1
ATOM 3167 C CA . LYS A 1 404 ? -55.902 4.870 41.631 1.00 52.31 404 LYS A CA 1
ATOM 3168 C C . LYS A 1 404 ? -56.866 4.925 40.440 1.00 52.31 404 LYS A C 1
ATOM 3170 O O . LYS A 1 404 ? -58.050 5.110 40.710 1.00 52.31 404 LYS A O 1
ATOM 3175 N N . LYS A 1 405 ? -56.425 4.565 39.229 1.00 45.84 405 LYS A N 1
ATOM 3176 C CA . LYS A 1 405 ? -57.034 3.478 38.432 1.00 45.84 405 LYS A CA 1
ATOM 3177 C C . LYS A 1 405 ? -56.195 3.151 37.192 1.00 45.84 405 LYS A C 1
ATOM 3179 O O . LYS A 1 405 ? -55.649 4.044 36.559 1.00 45.84 405 LYS A O 1
ATOM 3184 N N . GLU A 1 406 ? -56.095 1.856 36.924 1.00 49.59 406 GLU A N 1
ATOM 3185 C CA . GLU A 1 406 ? -55.581 1.226 35.709 1.00 49.59 406 GLU A CA 1
ATOM 3186 C C . GLU A 1 406 ? -56.422 1.619 34.487 1.00 49.59 406 GLU A C 1
ATOM 3188 O O . GLU A 1 406 ? -57.636 1.738 34.623 1.00 49.59 406 GLU A O 1
ATOM 3193 N N . GLU A 1 407 ? -55.802 1.710 33.308 1.00 37.91 407 GLU A N 1
ATOM 3194 C CA . GLU A 1 407 ? -56.245 0.931 32.145 1.00 37.91 407 GLU A CA 1
ATOM 3195 C C . GLU A 1 407 ? -55.172 0.892 31.046 1.00 37.91 407 GLU A C 1
ATOM 3197 O O . GLU A 1 407 ? -54.476 1.861 30.754 1.00 37.91 407 GLU A O 1
ATOM 3202 N N . ILE A 1 408 ? -55.028 -0.316 30.512 1.00 45.25 408 ILE A N 1
ATOM 3203 C CA . ILE A 1 408 ? -54.267 -0.742 29.341 1.00 45.25 408 ILE A CA 1
ATOM 3204 C C . ILE A 1 408 ? -55.080 -0.340 28.104 1.00 45.25 408 ILE A C 1
ATOM 3206 O O . ILE A 1 408 ? -56.283 -0.548 28.154 1.00 45.25 408 ILE A O 1
ATOM 3210 N N . ILE A 1 409 ? -54.449 0.145 27.022 1.00 36.41 409 ILE A N 1
ATOM 3211 C CA . ILE A 1 409 ? -54.824 -0.100 25.608 1.00 36.41 409 ILE A CA 1
ATOM 3212 C C . ILE A 1 409 ? -53.719 0.444 24.668 1.00 36.41 409 ILE A C 1
ATOM 3214 O O . ILE A 1 409 ? -53.365 1.616 24.692 1.00 36.41 409 ILE A O 1
ATOM 3218 N N . GLU A 1 410 ? -53.172 -0.508 23.908 1.00 35.44 410 GLU A N 1
ATOM 3219 C CA . GLU A 1 410 ? -52.779 -0.533 22.486 1.00 35.44 410 GLU A CA 1
ATOM 3220 C C . GLU A 1 410 ? -51.840 0.512 21.844 1.00 35.44 410 GLU A C 1
ATOM 3222 O O . GLU A 1 410 ? -52.069 1.716 21.794 1.00 35.44 410 GLU A O 1
ATOM 3227 N N . ASN A 1 411 ? -50.802 -0.056 21.216 1.00 45.66 411 ASN A N 1
ATOM 3228 C CA . ASN A 1 411 ? -49.906 0.535 20.226 1.00 45.66 411 ASN A CA 1
ATOM 3229 C C . ASN A 1 411 ? -50.655 1.160 19.035 1.00 45.66 411 ASN A C 1
ATOM 3231 O O . ASN A 1 411 ? -51.504 0.483 18.450 1.00 45.66 411 ASN A O 1
ATOM 3235 N N . PRO A 1 412 ? -50.195 2.309 18.508 1.00 43.94 412 PRO A N 1
ATOM 3236 C CA . PRO A 1 412 ? -50.389 2.645 17.113 1.00 43.94 412 PRO A CA 1
ATOM 3237 C C . PRO A 1 412 ? -49.135 2.325 16.285 1.00 43.94 412 PRO A C 1
ATOM 3239 O O . PRO A 1 412 ? -48.012 2.738 16.567 1.00 43.94 412 PRO A O 1
ATOM 3242 N N . LYS A 1 413 ? -49.398 1.560 15.231 1.00 36.12 413 LYS A N 1
ATOM 3243 C CA . LYS A 1 413 ? -48.588 1.275 14.044 1.00 36.12 413 LYS A CA 1
ATOM 3244 C C . LYS A 1 413 ? -48.151 2.590 13.362 1.00 36.12 413 LYS A C 1
ATOM 3246 O O . LYS A 1 413 ? -49.019 3.438 13.156 1.00 36.12 413 LYS A O 1
ATOM 3251 N N . PRO A 1 414 ? -46.879 2.786 12.967 1.00 35.50 414 PRO A N 1
ATOM 3252 C CA . PRO A 1 414 ? -46.520 3.927 12.134 1.00 35.50 414 PRO A CA 1
ATOM 3253 C C . PRO A 1 414 ? -47.004 3.683 10.699 1.00 35.50 414 PRO A C 1
ATOM 3255 O O . PRO A 1 414 ? -46.698 2.658 10.089 1.00 35.50 414 PRO A O 1
ATOM 3258 N N . ALA A 1 415 ? -47.812 4.620 10.208 1.00 35.22 415 ALA A N 1
ATOM 3259 C CA . ALA A 1 415 ? -48.263 4.695 8.831 1.00 35.22 415 ALA A CA 1
ATOM 3260 C C . ALA A 1 415 ? -47.144 5.245 7.938 1.00 35.22 415 ALA A C 1
ATOM 3262 O O . ALA A 1 415 ? -46.471 6.218 8.278 1.00 35.22 415 ALA A O 1
ATOM 3263 N N . GLU A 1 416 ? -46.979 4.592 6.796 1.00 41.34 416 GLU A N 1
ATOM 3264 C CA . GLU A 1 416 ? -46.202 5.037 5.649 1.00 41.34 416 GLU A CA 1
ATOM 3265 C C . GLU A 1 416 ? -46.724 6.400 5.167 1.00 41.34 416 GLU A C 1
ATOM 3267 O O . GLU A 1 416 ? -47.927 6.584 4.989 1.00 41.34 416 GLU A O 1
ATOM 3272 N N . SER A 1 417 ? -45.819 7.354 4.942 1.00 35.88 417 SER A N 1
ATOM 3273 C CA . SER A 1 417 ? -46.097 8.545 4.134 1.00 35.88 417 SER A CA 1
ATOM 3274 C C . SER A 1 417 ? -45.091 8.593 2.989 1.00 35.88 417 SER A C 1
ATOM 3276 O O . SER A 1 417 ? -43.972 9.087 3.096 1.00 35.88 417 SER A O 1
ATOM 3278 N N . SER A 1 418 ? -45.505 7.982 1.885 1.00 46.03 418 SER A N 1
ATOM 3279 C CA . SER A 1 418 ? -44.952 8.168 0.554 1.00 46.03 418 SER A CA 1
ATOM 3280 C C . SER A 1 418 ? -45.479 9.492 0.000 1.00 46.03 418 SER A C 1
ATOM 3282 O O . SER A 1 418 ? -46.595 9.523 -0.501 1.00 46.03 418 SER A O 1
ATOM 3284 N N . ASP A 1 419 ? -44.723 10.583 0.115 1.00 43.41 419 ASP A N 1
ATOM 3285 C CA . ASP A 1 419 ? -45.009 11.788 -0.692 1.00 43.41 419 ASP A CA 1
ATOM 3286 C C . ASP A 1 419 ? -43.817 12.742 -0.902 1.00 43.41 419 ASP A C 1
ATOM 3288 O O . ASP A 1 419 ? -43.930 13.743 -1.604 1.00 43.41 419 ASP A O 1
ATOM 3292 N N . SER A 1 420 ? -42.624 12.414 -0.395 1.00 42.16 420 SER A N 1
ATOM 3293 C CA . SER A 1 420 ? -41.446 13.291 -0.522 1.00 42.16 420 SER A CA 1
ATOM 3294 C C . SER A 1 420 ? -40.535 12.971 -1.718 1.00 42.16 420 SER A C 1
ATOM 3296 O O . SER A 1 420 ? -39.586 13.706 -1.973 1.00 42.16 420 SER A O 1
ATOM 3298 N N . GLN A 1 421 ? -40.794 11.891 -2.467 1.00 44.06 421 GLN A N 1
ATOM 3299 C CA . GLN A 1 421 ? -39.934 11.439 -3.579 1.00 44.06 421 GLN A CA 1
ATOM 3300 C C . GLN A 1 421 ? -40.445 11.822 -4.976 1.00 44.06 421 GLN A C 1
ATOM 3302 O O . GLN A 1 421 ? -39.665 11.838 -5.920 1.00 44.06 421 GLN A O 1
ATOM 3307 N N . ALA A 1 422 ? -41.705 12.243 -5.118 1.00 46.56 422 ALA A N 1
ATOM 3308 C CA . ALA A 1 422 ? -42.273 12.627 -6.416 1.00 46.56 422 ALA A CA 1
ATOM 3309 C C . ALA A 1 422 ? -41.974 14.084 -6.841 1.00 46.56 422 ALA A C 1
ATOM 3311 O O . ALA A 1 422 ? -42.261 14.465 -7.976 1.00 46.56 422 ALA A O 1
ATOM 3312 N N . GLN A 1 423 ? -41.395 14.911 -5.960 1.00 46.75 423 GLN A N 1
ATOM 3313 C CA . GLN A 1 423 ? -41.049 16.308 -6.273 1.00 46.75 423 GLN A CA 1
ATOM 3314 C C . GLN A 1 423 ? -39.575 16.514 -6.661 1.00 46.75 423 GLN A C 1
ATOM 3316 O O . GLN A 1 423 ? -39.255 17.536 -7.264 1.00 46.75 423 GLN A O 1
ATOM 3321 N N . LEU A 1 424 ? -38.692 15.540 -6.405 1.00 44.16 424 LEU A N 1
ATOM 3322 C CA . LEU A 1 424 ? -37.265 15.645 -6.740 1.00 44.16 424 LEU A CA 1
ATOM 3323 C C . LEU A 1 424 ? -36.952 15.204 -8.185 1.00 44.16 424 LEU A C 1
ATOM 3325 O O . LEU A 1 424 ? -36.018 15.720 -8.796 1.00 44.16 424 LEU A O 1
ATOM 3329 N N . ASP A 1 425 ? -37.782 14.338 -8.775 1.00 51.41 425 ASP A N 1
ATOM 3330 C CA . ASP A 1 425 ? -37.601 13.853 -10.155 1.00 51.41 425 ASP A CA 1
ATOM 3331 C C . ASP A 1 425 ? -38.149 14.808 -11.231 1.00 51.41 425 ASP A C 1
ATOM 3333 O O . ASP A 1 425 ? -37.791 14.697 -12.403 1.00 51.41 425 ASP A O 1
ATOM 3337 N N . LYS A 1 426 ? -38.949 15.815 -10.851 1.00 50.00 426 LYS A N 1
ATOM 3338 C CA . LYS A 1 426 ? -39.430 16.853 -11.783 1.00 50.00 426 LYS A CA 1
ATOM 3339 C C . LYS A 1 426 ? -38.441 17.997 -12.024 1.00 50.00 426 LYS A C 1
ATOM 3341 O O . LYS A 1 426 ? -38.630 18.735 -12.987 1.00 50.00 426 LYS A O 1
ATOM 3346 N N . LEU A 1 427 ? -37.384 18.131 -11.214 1.00 43.91 427 LEU A N 1
ATOM 3347 C CA . LEU A 1 427 ? -36.352 19.159 -11.418 1.00 43.91 427 LEU A CA 1
ATOM 3348 C C . LEU A 1 427 ? -35.174 18.701 -12.295 1.00 43.91 427 LEU A C 1
ATOM 3350 O O . LEU A 1 427 ? -34.437 19.546 -12.785 1.00 43.91 427 LEU A O 1
ATOM 3354 N N . LYS A 1 428 ? -35.001 17.397 -12.552 1.00 47.84 428 LYS A N 1
ATOM 3355 C CA . LYS A 1 428 ? -33.857 16.881 -13.336 1.00 47.84 428 LYS A CA 1
ATOM 3356 C C . LYS A 1 428 ? -34.094 16.768 -14.848 1.00 47.84 428 LYS A C 1
ATOM 3358 O O . LYS A 1 428 ? -33.160 16.462 -15.578 1.00 47.84 428 LYS A O 1
ATOM 3363 N N . GLN A 1 429 ? -35.310 17.015 -15.341 1.00 47.19 429 GLN A N 1
ATOM 3364 C CA . GLN A 1 429 ? -35.648 16.859 -16.767 1.00 47.19 429 GLN A CA 1
ATOM 3365 C C . GLN A 1 429 ? -35.739 18.168 -17.572 1.00 47.19 429 GLN A C 1
ATOM 3367 O O . GLN A 1 429 ? -36.066 18.111 -18.755 1.00 47.19 429 GLN A O 1
ATOM 3372 N N . MET A 1 430 ? -35.434 19.333 -16.988 1.00 40.47 430 MET A N 1
ATOM 3373 C CA . MET A 1 430 ? -35.576 20.626 -17.682 1.00 40.47 430 MET A CA 1
ATOM 3374 C C . MET A 1 430 ? -34.267 21.345 -18.049 1.00 40.47 430 MET A C 1
ATOM 3376 O O . MET A 1 430 ? -34.340 22.443 -18.579 1.00 40.47 430 MET A O 1
ATOM 3380 N N . GLU A 1 431 ? -33.087 20.738 -17.879 1.00 44.47 431 GLU A N 1
ATOM 3381 C CA . GLU A 1 431 ? -31.815 21.476 -18.038 1.00 44.47 431 GLU A CA 1
ATOM 3382 C C . GLU A 1 431 ? -30.795 20.870 -19.022 1.00 44.47 431 GLU A C 1
ATOM 3384 O O . GLU A 1 431 ? -29.600 21.123 -18.923 1.00 44.47 431 GLU A O 1
ATOM 3389 N N . PHE A 1 432 ? -31.234 20.086 -20.016 1.00 39.44 432 PHE A N 1
ATOM 3390 C CA . PHE A 1 432 ? -30.305 19.510 -21.009 1.00 39.44 432 PHE A CA 1
ATOM 3391 C C . PHE A 1 432 ? -30.844 19.485 -22.446 1.00 39.44 432 PHE A C 1
ATOM 3393 O O . PHE A 1 432 ? -30.661 18.514 -23.182 1.00 39.44 432 PHE A O 1
ATOM 3400 N N . LYS A 1 433 ? -31.560 20.541 -22.859 1.00 39.44 433 LYS A N 1
ATOM 3401 C CA . LYS A 1 433 ? -32.109 20.625 -24.226 1.00 39.44 433 LYS A CA 1
ATOM 3402 C C . LYS A 1 433 ? -32.043 21.998 -24.910 1.00 39.44 433 LYS A C 1
ATOM 3404 O O . LYS A 1 433 ? -32.673 22.166 -25.945 1.00 39.44 433 LYS A O 1
ATOM 3409 N N . GLU A 1 434 ? -31.248 22.936 -24.394 1.00 39.72 434 GLU A N 1
ATOM 3410 C CA . GLU A 1 434 ? -31.120 24.300 -24.953 1.00 39.72 434 GLU A CA 1
ATOM 3411 C C . GLU A 1 434 ? -29.684 24.720 -25.338 1.00 39.72 434 GLU A C 1
ATOM 3413 O O . GLU A 1 434 ? -29.416 25.901 -25.521 1.00 39.72 434 GLU A O 1
ATOM 3418 N N . LEU A 1 435 ? -28.751 23.777 -25.530 1.00 38.53 435 LEU A N 1
ATOM 3419 C CA . LEU A 1 435 ? -27.365 24.095 -25.940 1.00 38.53 435 LEU A CA 1
ATOM 3420 C C . LEU A 1 435 ? -26.992 23.720 -27.383 1.00 38.53 435 LEU A C 1
ATOM 3422 O O . LEU A 1 435 ? -25.836 23.848 -27.770 1.00 38.53 435 LEU A O 1
ATOM 3426 N N . LEU A 1 436 ? -27.960 23.334 -28.216 1.00 39.81 436 LEU A N 1
ATOM 3427 C CA . LEU A 1 436 ? -27.755 23.180 -29.662 1.00 39.81 436 LEU A CA 1
ATOM 3428 C C . LEU A 1 436 ? -28.672 24.144 -30.415 1.00 39.81 436 LEU A C 1
ATOM 3430 O O . LEU A 1 436 ? -29.623 23.753 -31.085 1.00 39.81 436 LEU A O 1
ATOM 3434 N N . GLY A 1 437 ? -28.390 25.434 -30.229 1.00 35.19 437 GLY A N 1
ATOM 3435 C CA . GLY A 1 437 ? -28.954 26.517 -31.020 1.00 35.19 437 GLY A CA 1
ATOM 3436 C C . GLY A 1 437 ? -28.204 26.648 -32.339 1.00 35.19 437 GLY A C 1
ATOM 3437 O O . GLY A 1 437 ? -27.040 27.044 -32.371 1.00 35.19 437 GLY A O 1
ATOM 3438 N N . GLU A 1 438 ? -28.904 26.312 -33.416 1.00 43.78 438 GLU A N 1
ATOM 3439 C CA . GLU A 1 438 ? -28.540 26.574 -34.803 1.00 43.78 438 GLU A CA 1
ATOM 3440 C C . GLU A 1 438 ? -28.150 28.048 -35.016 1.00 43.78 438 GLU A C 1
ATOM 3442 O O . GLU A 1 438 ? -28.892 28.965 -34.656 1.00 43.78 438 GLU A O 1
ATOM 3447 N N . LYS A 1 439 ? -27.024 28.284 -35.697 1.00 38.00 439 LYS A N 1
ATOM 3448 C CA . LYS A 1 439 ? -26.801 29.521 -36.451 1.00 38.00 439 LYS A CA 1
ATOM 3449 C C . LYS A 1 439 ? -26.344 29.186 -37.862 1.00 38.00 439 LYS A C 1
ATOM 3451 O O . LYS A 1 439 ? -25.259 28.654 -38.076 1.00 38.00 439 LYS A O 1
ATOM 3456 N N . LYS A 1 440 ? -27.228 29.512 -38.801 1.00 42.75 440 LYS A N 1
ATOM 3457 C CA . LYS A 1 440 ? -26.986 29.611 -40.235 1.00 42.75 440 LYS A CA 1
ATOM 3458 C C . LYS A 1 440 ? -26.464 31.005 -40.604 1.00 42.75 440 LYS A C 1
ATOM 3460 O O . LYS A 1 440 ? -26.823 31.988 -39.962 1.00 42.75 440 LYS A O 1
ATOM 3465 N N . GLU A 1 441 ? -25.751 30.997 -41.728 1.00 41.16 441 GLU A N 1
ATOM 3466 C CA . GLU A 1 441 ? -25.577 32.044 -42.748 1.00 41.16 441 GLU A CA 1
ATOM 3467 C C . GLU A 1 441 ? -24.541 33.161 -42.538 1.00 41.16 441 GLU A C 1
ATOM 3469 O O . GLU A 1 441 ? -24.626 33.997 -41.643 1.00 41.16 441 GLU A O 1
ATOM 3474 N N . GLY A 1 442 ? -23.592 33.172 -43.483 1.00 32.53 442 GLY A N 1
ATOM 3475 C CA . GLY A 1 442 ? -22.603 34.211 -43.750 1.00 32.53 442 GLY A CA 1
ATOM 3476 C C . GLY A 1 442 ? -21.622 33.753 -44.839 1.00 32.53 442 GLY A C 1
ATOM 3477 O O . GLY A 1 442 ? -20.595 33.165 -44.525 1.00 32.53 442 GLY A O 1
ATOM 3478 N N . THR A 1 443 ? -22.001 33.981 -46.099 1.00 36.31 443 THR A N 1
ATOM 3479 C CA . THR A 1 443 ? -21.193 34.002 -47.345 1.00 36.31 443 THR A CA 1
ATOM 3480 C C . THR A 1 443 ? -19.874 34.783 -47.162 1.00 36.31 443 THR A C 1
ATOM 3482 O O . THR A 1 443 ? -19.855 35.726 -46.379 1.00 36.31 443 THR A O 1
ATOM 3485 N N . GLU A 1 444 ? -18.734 34.431 -47.768 1.00 36.91 444 GLU A N 1
ATOM 3486 C CA . GLU A 1 444 ? -18.367 34.642 -49.184 1.00 36.91 444 GLU A CA 1
ATOM 3487 C C . GLU A 1 444 ? -17.080 33.856 -49.556 1.00 36.91 444 GLU A C 1
ATOM 3489 O O . GLU A 1 444 ? -16.149 33.749 -48.761 1.00 36.91 444 GLU A O 1
ATOM 3494 N N . ASP A 1 445 ? -17.081 33.334 -50.786 1.00 42.09 445 ASP A N 1
ATOM 3495 C CA . ASP A 1 445 ? -16.002 33.246 -51.783 1.00 42.09 445 ASP A CA 1
ATOM 3496 C C . ASP A 1 445 ? -14.602 32.709 -51.419 1.00 42.09 445 ASP A C 1
ATOM 3498 O O . ASP A 1 445 ? -13.747 33.424 -50.899 1.00 42.09 445 ASP A O 1
ATOM 3502 N N . SER A 1 446 ? -14.290 31.496 -51.901 1.00 39.72 446 SER A N 1
ATOM 3503 C CA . SER A 1 446 ? -13.133 31.257 -52.789 1.00 39.72 446 SER A CA 1
ATOM 3504 C C . SER A 1 446 ? -13.124 29.838 -53.373 1.00 39.72 446 SER A C 1
ATOM 3506 O O . SER A 1 446 ? -13.455 28.854 -52.719 1.00 39.72 446 SER A O 1
ATOM 3508 N N . GLU A 1 447 ? -12.770 29.806 -54.652 1.00 44.22 447 GLU A N 1
ATOM 3509 C CA . GLU A 1 447 ? -12.842 28.737 -55.645 1.00 44.22 447 GLU A CA 1
ATOM 3510 C C . GLU A 1 447 ? -11.857 27.564 -55.451 1.00 44.22 447 GLU A C 1
ATOM 3512 O O . GLU A 1 447 ? -10.816 27.708 -54.815 1.00 44.22 447 GLU A O 1
ATOM 3517 N N . LEU A 1 448 ? -12.154 26.477 -56.190 1.00 39.12 448 LEU A N 1
ATOM 3518 C CA . LEU A 1 448 ? -11.310 25.334 -56.606 1.00 39.12 448 LEU A CA 1
ATOM 3519 C C . LEU A 1 448 ? -11.198 24.179 -55.585 1.00 39.12 448 LEU A C 1
ATOM 3521 O O . LEU A 1 448 ? -10.674 24.346 -54.497 1.00 39.12 448 LEU A O 1
ATOM 3525 N N . GLY A 1 449 ? -11.614 22.944 -55.875 1.00 33.81 449 GLY A N 1
ATOM 3526 C CA . GLY A 1 449 ? -12.004 22.339 -57.144 1.00 33.81 449 GLY A CA 1
ATOM 3527 C C . GLY A 1 449 ? -12.615 20.946 -56.944 1.00 33.81 449 GLY A C 1
ATOM 3528 O O . GLY A 1 449 ? -12.468 20.318 -55.897 1.00 33.81 449 GLY A O 1
ATOM 3529 N N . GLU A 1 450 ? -13.344 20.531 -57.975 1.00 50.50 450 GLU A N 1
ATOM 3530 C CA . GLU A 1 450 ? -14.069 19.273 -58.159 1.00 50.50 450 GLU A CA 1
ATOM 3531 C C . GLU A 1 450 ? -13.251 18.028 -57.790 1.00 50.50 450 GLU A C 1
ATOM 3533 O O . GLU A 1 450 ? -12.163 17.860 -58.332 1.00 50.50 450 GLU A O 1
ATOM 3538 N N . ILE A 1 451 ? -13.833 17.122 -56.988 1.00 38.72 451 ILE A N 1
ATOM 3539 C CA . ILE A 1 451 ? -13.909 15.679 -57.292 1.00 38.72 451 ILE A CA 1
ATOM 3540 C C . ILE A 1 451 ? -15.245 15.148 -56.740 1.00 38.72 451 ILE A C 1
ATOM 3542 O O . ILE A 1 451 ? -15.415 14.949 -55.537 1.00 38.72 451 ILE A O 1
ATOM 3546 N N . GLU A 1 452 ? -16.197 14.941 -57.648 1.00 45.06 452 GLU A N 1
ATOM 3547 C CA . GLU A 1 452 ? -17.369 14.083 -57.470 1.00 45.06 452 GLU A CA 1
ATOM 3548 C C . GLU A 1 452 ? -16.929 12.610 -57.481 1.00 45.06 452 GLU A C 1
ATOM 3550 O O . GLU A 1 452 ? -16.257 12.195 -58.416 1.00 45.06 452 GLU A O 1
ATOM 3555 N N . GLU A 1 453 ? -17.306 11.841 -56.453 1.00 49.53 453 GLU A N 1
ATOM 3556 C CA . GLU A 1 453 ? -17.707 10.415 -56.483 1.00 49.53 453 GLU A CA 1
ATOM 3557 C C . GLU A 1 453 ? -17.476 9.778 -55.104 1.00 49.53 453 GLU A C 1
ATOM 3559 O O . GLU A 1 453 ? -16.342 9.485 -54.739 1.00 49.53 453 GLU A O 1
ATOM 3564 N N . LEU A 1 454 ? -18.566 9.553 -54.350 1.00 41.03 454 LEU A N 1
ATOM 3565 C CA . LEU A 1 454 ? -18.863 8.356 -53.529 1.00 41.03 454 LEU A CA 1
ATOM 3566 C C . LEU A 1 454 ? -19.979 8.655 -52.507 1.00 41.03 454 LEU A C 1
ATOM 3568 O O . LEU A 1 454 ? -19.798 8.603 -51.293 1.00 41.03 454 LEU A O 1
ATOM 3572 N N . GLU A 1 455 ? -21.190 8.902 -53.010 1.00 43.06 455 GLU A N 1
ATOM 3573 C CA . GLU A 1 455 ? -22.417 8.656 -52.247 1.00 43.06 455 GLU A CA 1
ATOM 3574 C C . GLU A 1 455 ? -22.779 7.168 -52.346 1.00 43.06 455 GLU A C 1
ATOM 3576 O O . GLU A 1 455 ? -23.346 6.726 -53.346 1.00 43.06 455 GLU A O 1
ATOM 3581 N N . LYS A 1 456 ? -22.431 6.394 -51.309 1.00 50.00 456 LYS A N 1
ATOM 3582 C CA . LYS A 1 456 ? -23.171 5.220 -50.792 1.00 50.00 456 LYS A CA 1
ATOM 3583 C C . LYS A 1 456 ? -22.298 4.463 -49.795 1.00 50.00 456 LYS A C 1
ATOM 3585 O O . LYS A 1 456 ? -21.632 3.500 -50.160 1.00 50.00 456 LYS A O 1
ATOM 3590 N N . ILE A 1 457 ? -22.364 4.844 -48.522 1.00 39.34 457 ILE A N 1
ATOM 3591 C CA . ILE A 1 457 ? -22.133 3.891 -47.435 1.00 39.34 457 ILE A CA 1
ATOM 3592 C C . ILE A 1 457 ? -23.260 4.055 -46.424 1.00 39.34 457 ILE A C 1
ATOM 3594 O O . ILE A 1 457 ? -23.567 5.142 -45.937 1.00 39.34 457 ILE A O 1
ATOM 3598 N N . GLU A 1 458 ? -23.928 2.931 -46.223 1.00 44.12 458 GLU A N 1
ATOM 3599 C CA . GLU A 1 458 ? -25.041 2.695 -45.329 1.00 44.12 458 GLU A CA 1
ATOM 3600 C C . GLU A 1 458 ? -24.706 3.037 -43.876 1.00 44.12 458 GLU A C 1
ATOM 3602 O O . GLU A 1 458 ? -23.561 2.991 -43.432 1.00 44.12 458 GLU A O 1
ATOM 3607 N N . LYS A 1 459 ? -25.770 3.350 -43.134 1.00 42.34 459 LYS A N 1
ATOM 3608 C CA . LYS A 1 459 ? -25.829 3.472 -41.678 1.00 42.34 459 LYS A CA 1
ATOM 3609 C C . LYS A 1 459 ? -25.021 2.356 -41.003 1.00 42.34 459 LYS A C 1
ATOM 3611 O O . LYS A 1 459 ? -25.489 1.226 -40.910 1.00 42.34 459 LYS A O 1
ATOM 3616 N N . GLY A 1 460 ? -23.831 2.699 -40.516 1.00 30.50 460 GLY A N 1
ATOM 3617 C CA . GLY A 1 460 ? -23.030 1.835 -39.662 1.00 30.50 460 GLY A CA 1
ATOM 3618 C C . GLY A 1 460 ? -23.725 1.657 -38.321 1.00 30.50 460 GLY A C 1
ATOM 3619 O O . GLY A 1 460 ? -23.766 2.575 -37.503 1.00 30.50 460 GLY A O 1
ATOM 3620 N N . GLU A 1 461 ? -24.293 0.474 -38.117 1.00 40.75 461 GLU A N 1
ATOM 3621 C CA . GLU A 1 461 ? -24.610 -0.047 -36.797 1.00 40.75 461 GLU A CA 1
ATOM 3622 C C . GLU A 1 461 ? -23.338 0.014 -35.941 1.00 40.75 461 GLU A C 1
ATOM 3624 O O . GLU A 1 461 ? -22.283 -0.501 -36.315 1.00 40.75 461 GLU A O 1
ATOM 3629 N N . THR A 1 462 ? -23.431 0.675 -34.790 1.00 37.19 462 THR A N 1
ATOM 3630 C CA . THR A 1 462 ? -22.439 0.574 -33.718 1.00 37.19 462 THR A CA 1
ATOM 3631 C C . THR A 1 462 ? -22.127 -0.904 -33.459 1.00 37.19 462 THR A C 1
ATOM 3633 O O . THR A 1 462 ? -23.064 -1.657 -33.178 1.00 37.19 462 THR A O 1
ATOM 3636 N N . PRO A 1 463 ? -20.858 -1.349 -33.528 1.00 37.81 463 PRO A N 1
ATOM 3637 C CA . PRO A 1 463 ? -20.507 -2.727 -33.228 1.00 37.81 463 PRO A CA 1
ATOM 3638 C C . PRO A 1 463 ? -20.757 -2.987 -31.739 1.00 37.81 463 PRO A C 1
ATOM 3640 O O . PRO A 1 463 ? -19.928 -2.664 -30.890 1.00 37.81 463 PRO A O 1
ATOM 3643 N N . SER A 1 464 ? -21.913 -3.573 -31.410 1.00 43.06 464 SER A N 1
ATOM 3644 C CA . SER A 1 464 ? -22.121 -4.231 -30.121 1.00 43.06 464 SER A CA 1
ATOM 3645 C C . SER A 1 464 ? -21.051 -5.306 -29.987 1.00 43.06 464 SER A C 1
ATOM 3647 O O . SER A 1 464 ? -21.074 -6.323 -30.683 1.00 43.06 464 SER A O 1
ATOM 3649 N N . LYS A 1 465 ? -20.081 -5.031 -29.115 1.00 49.41 465 LYS A N 1
ATOM 3650 C CA . LYS A 1 465 ? -19.041 -5.949 -28.664 1.00 49.41 465 LYS A CA 1
ATOM 3651 C C . LYS A 1 465 ? -19.734 -7.261 -28.276 1.00 49.41 465 LYS A C 1
ATOM 3653 O O . LYS A 1 465 ? -20.485 -7.291 -27.308 1.00 49.41 465 LYS A O 1
ATOM 3658 N N . LYS A 1 466 ? -19.573 -8.311 -29.088 1.00 52.50 466 LYS A N 1
ATOM 3659 C CA . LYS A 1 466 ? -20.041 -9.658 -28.745 1.00 52.50 466 LYS A CA 1
ATOM 3660 C C . LYS A 1 466 ? -19.226 -10.102 -27.535 1.00 52.50 466 LYS A C 1
ATOM 3662 O O . LYS A 1 466 ? -18.069 -10.475 -27.696 1.00 52.50 466 LYS A O 1
ATOM 3667 N N . GLU A 1 467 ? -19.795 -9.968 -26.343 1.00 65.56 467 GLU A N 1
ATOM 3668 C CA . GLU A 1 467 ? -19.221 -10.538 -25.128 1.00 65.56 467 GLU A CA 1
ATOM 3669 C C . GLU A 1 467 ? -19.131 -12.057 -25.314 1.00 65.56 467 GLU A C 1
ATOM 3671 O O . GLU A 1 467 ? -20.072 -12.704 -25.779 1.00 65.56 467 GLU A O 1
ATOM 3676 N N . GLU A 1 468 ? -17.949 -12.617 -25.062 1.00 75.06 468 GLU A N 1
ATOM 3677 C CA . GLU A 1 468 ? -17.701 -14.046 -25.209 1.00 75.06 468 GLU A CA 1
ATOM 3678 C C . GLU A 1 468 ? -18.480 -14.806 -24.132 1.00 75.06 468 GLU A C 1
ATOM 3680 O O . GLU A 1 468 ? -18.107 -14.830 -22.961 1.00 75.06 468 GLU A O 1
ATOM 3685 N N . THR A 1 469 ? -19.577 -15.445 -24.532 1.00 88.69 469 THR A N 1
ATOM 3686 C CA . THR A 1 469 ? -20.383 -16.295 -23.653 1.00 88.69 469 THR A CA 1
ATOM 3687 C C . THR A 1 469 ? -19.580 -17.521 -23.211 1.00 88.69 469 THR A C 1
ATOM 3689 O O . THR A 1 469 ? -19.076 -18.271 -24.054 1.00 88.69 469 THR A O 1
ATOM 3692 N N . GLN A 1 470 ? -19.504 -17.780 -21.904 1.00 94.38 470 GLN A N 1
ATOM 3693 C CA . GLN A 1 470 ? -18.816 -18.946 -21.334 1.00 94.38 470 GLN A CA 1
ATOM 3694 C C . GLN A 1 470 ? -19.827 -20.001 -20.858 1.00 94.38 470 GLN A C 1
ATOM 3696 O O . GLN A 1 470 ? -20.958 -19.689 -20.486 1.00 94.38 470 GLN A O 1
ATOM 3701 N N . LYS A 1 471 ? -19.449 -21.287 -20.851 1.00 97.38 471 LYS A N 1
ATOM 3702 C CA . LYS A 1 471 ? -20.321 -22.363 -20.344 1.00 97.38 471 LYS A CA 1
ATOM 3703 C C . LYS A 1 471 ? -20.203 -22.485 -18.828 1.00 97.38 471 LYS A C 1
ATOM 3705 O O . LYS A 1 471 ? -19.114 -22.671 -18.295 1.00 97.38 471 LYS A O 1
ATOM 3710 N N . CYS A 1 472 ? -21.337 -22.450 -18.132 1.00 97.38 472 CYS A N 1
ATOM 3711 C CA . CYS A 1 472 ? -21.396 -22.593 -16.682 1.00 97.38 472 CYS A CA 1
ATOM 3712 C C . CYS A 1 472 ? -20.843 -23.962 -16.222 1.00 97.38 472 CYS A C 1
ATOM 3714 O O . CYS A 1 472 ? -21.373 -24.986 -16.656 1.00 97.38 472 CYS A O 1
ATOM 3716 N N . PRO A 1 473 ? -19.888 -24.031 -15.275 1.00 97.00 473 PRO A N 1
ATOM 3717 C CA . PRO A 1 473 ? -19.334 -25.303 -14.801 1.00 97.00 473 PRO A CA 1
ATOM 3718 C C . PRO A 1 473 ? -20.369 -26.209 -14.118 1.00 97.00 473 PRO A C 1
ATOM 3720 O O . PRO A 1 473 ? -20.261 -27.430 -14.178 1.00 97.00 473 PRO A O 1
ATOM 3723 N N . ASN A 1 474 ? -21.397 -25.617 -13.496 1.00 97.25 474 ASN A N 1
ATOM 3724 C CA . ASN A 1 474 ? -22.412 -26.352 -12.739 1.00 97.25 474 ASN A CA 1
ATOM 3725 C C . ASN A 1 474 ? -23.571 -26.892 -13.603 1.00 97.25 474 ASN A C 1
ATOM 3727 O O . ASN A 1 474 ? -24.082 -27.972 -13.328 1.00 97.25 474 ASN A O 1
ATOM 3731 N N . CYS A 1 475 ? -24.010 -26.165 -14.642 1.00 97.19 475 CYS A N 1
ATOM 3732 C CA . CYS A 1 475 ? -25.158 -26.578 -15.477 1.00 97.19 475 CYS A CA 1
ATOM 3733 C C . CYS A 1 475 ? -24.885 -26.660 -16.983 1.00 97.19 475 CYS A C 1
ATOM 3735 O O . CYS A 1 475 ? -25.795 -26.998 -17.738 1.00 97.19 475 CYS A O 1
ATOM 3737 N N . GLN A 1 476 ? -23.671 -26.327 -17.426 1.00 97.50 476 GLN A N 1
ATOM 3738 C CA . GLN A 1 476 ? -23.218 -26.317 -18.825 1.00 97.50 476 GLN A CA 1
ATOM 3739 C C . GLN A 1 476 ? -23.991 -25.394 -19.782 1.00 97.50 476 GLN A C 1
ATOM 3741 O O . GLN A 1 476 ? -23.727 -25.410 -20.984 1.00 97.50 476 GLN A O 1
ATOM 3746 N N . LYS A 1 477 ? -24.910 -24.563 -19.275 1.00 97.50 477 LYS A N 1
ATOM 3747 C CA . LYS A 1 477 ? -25.574 -23.521 -20.067 1.00 97.50 477 LYS A CA 1
ATOM 3748 C C . LYS A 1 477 ? -24.614 -22.364 -20.331 1.00 97.50 477 LYS A C 1
ATOM 3750 O O . LYS A 1 477 ? -23.807 -22.026 -19.465 1.00 97.50 477 LYS A O 1
ATOM 3755 N N . GLU A 1 478 ? -24.719 -21.778 -21.515 1.00 96.81 478 GLU A N 1
ATOM 3756 C CA . GLU A 1 478 ? -24.011 -20.549 -21.874 1.00 96.81 478 GLU A CA 1
ATOM 3757 C C . GLU A 1 478 ? -24.537 -19.394 -21.015 1.00 96.81 478 GLU A C 1
ATOM 3759 O O . GLU A 1 478 ? -25.743 -19.277 -20.783 1.00 96.81 478 GLU A O 1
ATOM 3764 N N . THR A 1 479 ? -23.616 -18.613 -20.462 1.00 96.25 479 THR A N 1
ATOM 3765 C CA . THR A 1 479 ? -23.884 -17.505 -19.544 1.00 96.25 479 THR A CA 1
ATOM 3766 C C . THR A 1 479 ? -22.862 -16.403 -19.787 1.00 96.25 479 THR A C 1
ATOM 3768 O O . THR A 1 479 ? -21.704 -16.685 -20.104 1.00 96.25 479 THR A O 1
ATOM 3771 N N . ASP A 1 480 ? -23.285 -15.158 -19.601 1.00 95.62 480 ASP A N 1
ATOM 3772 C CA . ASP A 1 480 ? -22.420 -13.986 -19.772 1.00 95.62 480 ASP A CA 1
ATOM 3773 C C . ASP A 1 480 ? -21.476 -13.816 -18.571 1.00 95.62 480 ASP A C 1
ATOM 3775 O O . ASP A 1 480 ? -20.376 -13.289 -18.690 1.00 95.62 480 ASP A O 1
ATOM 3779 N N . GLN A 1 481 ? -21.885 -14.317 -17.399 1.00 95.25 481 GLN A N 1
ATOM 3780 C CA . GLN A 1 481 ? -21.115 -14.223 -16.160 1.00 95.25 481 GLN A CA 1
ATOM 3781 C C . GLN A 1 481 ? -21.063 -15.561 -15.413 1.00 95.25 481 GLN A C 1
ATOM 3783 O O . GLN A 1 481 ? -22.069 -16.272 -15.280 1.00 95.25 481 GLN A O 1
ATOM 3788 N N . ILE A 1 482 ? -19.874 -15.893 -14.902 1.00 97.19 482 ILE A N 1
ATOM 3789 C CA . ILE A 1 482 ? -19.616 -17.030 -14.011 1.00 97.19 482 ILE A CA 1
ATOM 3790 C C . ILE A 1 482 ? -19.131 -16.477 -12.667 1.00 97.19 482 ILE A C 1
ATOM 3792 O O . ILE A 1 482 ? -18.148 -15.748 -12.604 1.00 97.19 482 ILE A O 1
ATOM 3796 N N . LEU A 1 483 ? -19.815 -16.853 -11.588 1.00 97.19 483 LEU A N 1
ATOM 3797 C CA . LEU A 1 483 ? -19.492 -16.487 -10.211 1.00 97.19 483 LEU A CA 1
ATOM 3798 C C . LEU A 1 483 ? -18.674 -17.612 -9.571 1.00 97.19 483 LEU A C 1
ATOM 3800 O O . LEU A 1 483 ? -19.061 -18.778 -9.667 1.00 97.19 483 LEU A O 1
ATOM 3804 N N . TYR A 1 484 ? -17.587 -17.283 -8.873 1.00 97.81 484 TYR A N 1
ATOM 3805 C CA . TYR A 1 484 ? -16.753 -18.262 -8.166 1.00 97.81 484 TYR A CA 1
ATOM 3806 C C . TYR A 1 484 ? -16.938 -18.158 -6.650 1.00 97.81 484 TYR A C 1
ATOM 3808 O O . TYR A 1 484 ? -16.838 -17.082 -6.060 1.00 97.81 484 TYR A O 1
ATOM 3816 N N . CYS A 1 485 ? -17.216 -19.287 -5.995 1.00 97.00 485 CYS A N 1
ATOM 3817 C CA . CYS A 1 485 ? -17.354 -19.325 -4.542 1.00 97.00 485 CYS A CA 1
ATOM 3818 C C . CYS A 1 485 ? -15.984 -19.326 -3.848 1.00 97.00 485 CYS A C 1
ATOM 3820 O O . CYS A 1 485 ? -15.239 -20.291 -3.985 1.00 97.00 485 CYS A O 1
ATOM 3822 N N . HIS A 1 486 ? -15.696 -18.323 -3.014 1.00 96.31 486 HIS A N 1
ATOM 3823 C CA . HIS A 1 486 ? -14.423 -18.219 -2.285 1.00 96.31 486 HIS A CA 1
ATOM 3824 C C . HIS A 1 486 ? -14.184 -19.351 -1.270 1.00 96.31 486 HIS A C 1
ATOM 3826 O O . HIS A 1 486 ? -13.037 -19.687 -1.007 1.00 96.31 486 HIS A O 1
ATOM 3832 N N . GLU A 1 487 ? -15.235 -19.972 -0.719 1.00 97.00 487 GLU A N 1
ATOM 3833 C CA . GLU A 1 487 ? -15.048 -21.065 0.252 1.00 97.00 487 GLU A CA 1
ATOM 3834 C C . GLU A 1 487 ? -14.772 -22.443 -0.366 1.00 97.00 487 GLU A C 1
ATOM 3836 O O . GLU A 1 487 ? -14.003 -23.212 0.198 1.00 97.00 487 GLU A O 1
ATOM 3841 N N . CYS A 1 488 ? -15.387 -22.789 -1.503 1.00 97.00 488 CYS A N 1
ATOM 3842 C CA . CYS A 1 488 ? -15.245 -24.128 -2.101 1.00 97.00 488 CYS A CA 1
ATOM 3843 C C . CYS A 1 488 ? -14.641 -24.133 -3.512 1.00 97.00 488 CYS A C 1
ATOM 3845 O O . CYS A 1 488 ? -14.489 -25.202 -4.098 1.00 97.00 488 CYS A O 1
ATOM 3847 N N . GLY A 1 489 ? -14.351 -22.966 -4.091 1.00 96.75 489 GLY A N 1
ATOM 3848 C CA . GLY A 1 489 ? -13.759 -22.816 -5.424 1.00 96.75 489 GLY A CA 1
ATOM 3849 C C . GLY A 1 489 ? -14.680 -23.161 -6.601 1.00 96.75 489 GLY A C 1
ATOM 3850 O O . GLY A 1 489 ? -14.284 -22.992 -7.750 1.00 96.75 489 GLY A O 1
ATOM 3851 N N . THR A 1 490 ? -15.908 -23.638 -6.363 1.00 97.44 490 THR A N 1
ATOM 3852 C CA . THR A 1 490 ? -16.817 -24.014 -7.461 1.00 97.44 490 THR A CA 1
ATOM 3853 C C . THR A 1 490 ? -17.398 -22.787 -8.172 1.00 97.44 490 THR A C 1
ATOM 3855 O O . THR A 1 490 ? -17.880 -21.851 -7.529 1.00 97.44 490 THR A O 1
ATOM 3858 N N . GLY A 1 491 ? -17.344 -22.802 -9.508 1.00 97.19 491 GLY A N 1
ATOM 3859 C CA . GLY A 1 491 ? -17.932 -21.785 -10.381 1.00 97.19 491 GLY A CA 1
ATOM 3860 C C . GLY A 1 491 ? -19.381 -22.110 -10.760 1.00 97.19 491 GLY A C 1
ATOM 3861 O O . GLY A 1 491 ? -19.702 -23.249 -11.109 1.00 97.19 491 GLY A O 1
ATOM 3862 N N . PHE A 1 492 ? -20.273 -21.122 -10.720 1.00 98.19 492 PHE A N 1
ATOM 3863 C CA . PHE A 1 492 ? -21.695 -21.277 -11.043 1.00 98.19 492 PHE A CA 1
ATOM 3864 C C . PHE A 1 492 ? -22.264 -20.013 -11.710 1.00 98.19 492 PHE A C 1
ATOM 3866 O O . PHE A 1 492 ? -21.735 -18.922 -11.554 1.00 98.19 492 PHE A O 1
ATOM 3873 N N . CYS A 1 493 ? -23.338 -20.150 -12.493 1.00 97.88 493 CYS A N 1
ATOM 3874 C CA . CYS A 1 493 ? -24.036 -19.010 -13.106 1.00 97.88 493 CYS A CA 1
ATOM 3875 C C . CYS A 1 493 ? -25.151 -18.487 -12.189 1.00 97.88 493 CYS A C 1
ATOM 3877 O O . CYS A 1 493 ? -25.581 -19.189 -11.269 1.00 97.88 493 CYS A O 1
ATOM 3879 N N . SER A 1 494 ? -25.692 -17.306 -12.489 1.00 97.06 494 SER A N 1
ATOM 3880 C CA . SER A 1 494 ? -26.826 -16.713 -11.760 1.00 97.06 494 SER A CA 1
ATOM 3881 C C . SER A 1 494 ? -28.040 -17.653 -11.662 1.00 97.06 494 SER A C 1
ATOM 3883 O O . SER A 1 494 ? -28.675 -17.739 -10.614 1.00 97.06 494 SER A O 1
ATOM 3885 N N . SER A 1 495 ? -28.305 -18.448 -12.705 1.00 97.38 495 SER A N 1
ATOM 3886 C CA . SER A 1 495 ? -29.391 -19.448 -12.726 1.00 97.38 495 SER A CA 1
ATOM 3887 C C . SER A 1 495 ? -29.121 -20.691 -11.868 1.00 97.38 495 SER A C 1
ATOM 3889 O O . SER A 1 495 ? -30.039 -21.459 -11.592 1.00 97.38 495 SER A O 1
ATOM 3891 N N . CYS A 1 496 ? -27.866 -20.932 -11.484 1.00 97.88 496 CYS A N 1
ATOM 3892 C CA . CYS A 1 496 ? -27.471 -22.035 -10.607 1.00 97.88 496 CYS A CA 1
ATOM 3893 C C . CYS A 1 496 ? -27.414 -21.640 -9.130 1.00 97.88 496 CYS A C 1
ATOM 3895 O O . CYS A 1 496 ? -27.254 -22.523 -8.290 1.00 97.88 496 CYS A O 1
ATOM 3897 N N . ALA A 1 497 ? -27.493 -20.349 -8.804 1.00 97.50 497 ALA A N 1
ATOM 3898 C CA . ALA A 1 497 ? -27.477 -19.897 -7.422 1.00 97.50 497 ALA A CA 1
ATOM 3899 C C . ALA A 1 497 ? -28.708 -20.428 -6.669 1.00 97.50 497 ALA A C 1
ATOM 3901 O O . ALA A 1 497 ? -29.826 -20.394 -7.180 1.00 97.50 497 ALA A O 1
ATOM 3902 N N . SER A 1 498 ? -28.516 -20.897 -5.434 1.00 97.44 498 SER A N 1
ATOM 3903 C CA . SER A 1 498 ? -29.618 -21.427 -4.615 1.00 97.44 498 SER A CA 1
ATOM 3904 C C . SER A 1 498 ? -30.543 -20.328 -4.087 1.00 97.44 498 SER A C 1
ATOM 3906 O O . SER A 1 498 ? -31.724 -20.569 -3.841 1.00 97.44 498 SER A O 1
ATOM 3908 N N . SER A 1 499 ? -30.021 -19.109 -3.927 1.00 97.38 499 SER A N 1
ATOM 3909 C CA . SER A 1 499 ? -30.809 -17.917 -3.621 1.00 97.38 499 SER A CA 1
ATOM 3910 C C . SER A 1 499 ? -30.136 -16.650 -4.155 1.00 97.38 499 SER A C 1
ATOM 3912 O O . SER A 1 499 ? -28.914 -16.614 -4.335 1.00 97.38 499 SER A O 1
ATOM 3914 N N . PHE A 1 500 ? -30.948 -15.620 -4.388 1.00 96.12 500 PHE A N 1
ATOM 3915 C CA . PHE A 1 500 ? -30.554 -14.300 -4.877 1.00 96.12 500 PHE A CA 1
ATOM 3916 C C . PHE A 1 500 ? -31.122 -13.230 -3.943 1.00 96.12 500 PHE A C 1
ATOM 3918 O O . PHE A 1 500 ? -32.317 -13.251 -3.627 1.00 96.12 500 PHE A O 1
ATOM 3925 N N . LYS A 1 501 ? -30.282 -12.288 -3.503 1.00 97.00 501 LYS A N 1
ATOM 3926 C CA . LYS A 1 501 ? -30.719 -11.133 -2.714 1.00 97.00 501 LYS A CA 1
ATOM 3927 C C . LYS A 1 501 ? -29.969 -9.878 -3.150 1.00 97.00 501 LYS A C 1
ATOM 3929 O O . LYS A 1 501 ? -28.753 -9.794 -3.005 1.00 97.00 501 LYS A O 1
ATOM 3934 N N . LYS A 1 502 ? -30.713 -8.882 -3.628 1.00 96.31 502 LYS A N 1
ATOM 3935 C CA . LYS A 1 502 ? -30.198 -7.533 -3.874 1.00 96.31 502 LYS A CA 1
ATOM 3936 C C . LYS A 1 502 ? -30.260 -6.736 -2.571 1.00 96.31 502 LYS A C 1
ATOM 3938 O O . LYS A 1 502 ? -31.324 -6.675 -1.950 1.00 96.31 502 LYS A O 1
ATOM 3943 N N . GLN A 1 503 ? -29.135 -6.183 -2.134 1.00 94.19 503 GLN A N 1
ATOM 3944 C CA . GLN A 1 503 ? -29.059 -5.326 -0.952 1.00 94.19 503 GLN A CA 1
ATOM 3945 C C . GLN A 1 503 ? -28.309 -4.050 -1.338 1.00 94.19 503 GLN A C 1
ATOM 3947 O O . GLN A 1 503 ? -27.159 -4.106 -1.769 1.00 94.19 503 GLN A O 1
ATOM 3952 N N . ASP A 1 504 ? -29.004 -2.918 -1.234 1.00 92.44 504 ASP A N 1
ATOM 3953 C CA . ASP A 1 504 ? -28.543 -1.599 -1.669 1.00 92.44 504 ASP A CA 1
ATOM 3954 C C . ASP A 1 504 ? -28.204 -1.578 -3.175 1.00 92.44 504 ASP A C 1
ATOM 3956 O O . ASP A 1 504 ? -29.102 -1.680 -4.017 1.00 92.44 504 ASP A O 1
ATOM 3960 N N . SER A 1 505 ? -26.919 -1.495 -3.520 1.00 90.62 505 SER A N 1
ATOM 3961 C CA . SER A 1 505 ? -26.380 -1.514 -4.886 1.00 90.62 505 SER A CA 1
ATOM 3962 C C . SER A 1 505 ? -25.643 -2.810 -5.243 1.00 90.62 505 SER A C 1
ATOM 3964 O O . SER A 1 505 ? -25.132 -2.922 -6.353 1.00 90.62 505 SER A O 1
ATOM 3966 N N . GLN A 1 506 ? -25.582 -3.788 -4.333 1.00 93.94 506 GLN A N 1
ATOM 3967 C CA . GLN A 1 506 ? -24.813 -5.020 -4.515 1.00 93.94 506 GLN A CA 1
ATOM 3968 C C . GLN A 1 506 ? -25.729 -6.243 -4.613 1.00 93.94 506 GLN A C 1
ATOM 3970 O O . GLN A 1 506 ? -26.722 -6.379 -3.886 1.00 93.94 506 GLN A O 1
ATOM 3975 N N . THR A 1 507 ? -25.373 -7.159 -5.509 1.00 96.31 507 THR A N 1
ATOM 3976 C CA . THR A 1 507 ? -26.070 -8.430 -5.686 1.00 96.31 507 THR A CA 1
ATOM 3977 C C . THR A 1 507 ? -25.330 -9.541 -4.950 1.00 96.31 507 THR A C 1
ATOM 3979 O O . THR A 1 507 ? -24.135 -9.750 -5.157 1.00 96.31 507 THR A O 1
ATOM 3982 N N . TYR A 1 508 ? -26.047 -10.282 -4.104 1.00 96.94 508 TYR A N 1
ATOM 3983 C CA . TYR A 1 508 ? -25.522 -11.462 -3.422 1.00 96.94 508 TYR A CA 1
ATOM 3984 C C . TYR A 1 508 ? -26.202 -12.729 -3.943 1.00 96.94 508 TYR A C 1
ATOM 3986 O O . TYR A 1 508 ? -27.433 -12.846 -3.922 1.00 96.94 508 TYR A O 1
ATOM 3994 N N . TYR A 1 509 ? -25.390 -13.704 -4.335 1.00 97.94 509 TYR A N 1
ATOM 3995 C CA . TYR A 1 509 ? -25.802 -15.046 -4.732 1.00 97.94 509 TYR A CA 1
ATOM 3996 C C . TYR A 1 509 ? -25.392 -16.058 -3.668 1.00 97.94 509 TYR A C 1
ATOM 3998 O O . TYR A 1 509 ? -24.410 -15.870 -2.961 1.00 97.94 509 TYR A O 1
ATOM 4006 N N . THR A 1 510 ? -26.131 -17.152 -3.528 1.00 97.88 510 THR A N 1
ATOM 4007 C CA . THR A 1 510 ? -25.754 -18.242 -2.615 1.00 97.88 510 THR A CA 1
ATOM 4008 C C . THR A 1 510 ? -25.226 -19.430 -3.408 1.00 97.88 510 THR A C 1
ATOM 4010 O O . THR A 1 510 ? -25.907 -19.919 -4.312 1.00 97.88 510 THR A O 1
ATOM 4013 N N . CYS A 1 511 ? -24.018 -19.890 -3.073 1.00 98.00 511 CYS A N 1
ATOM 4014 C CA . CYS A 1 511 ? -23.367 -21.012 -3.743 1.00 98.00 511 CYS A CA 1
ATOM 4015 C C . CYS A 1 511 ? -24.227 -22.288 -3.627 1.00 98.00 511 CYS A C 1
ATOM 4017 O O . CYS A 1 511 ? -24.622 -22.649 -2.513 1.00 98.00 511 CYS A O 1
ATOM 4019 N N . PRO A 1 512 ? -24.519 -23.002 -4.733 1.00 97.88 512 PRO A N 1
ATOM 4020 C CA . PRO A 1 512 ? -25.318 -24.228 -4.685 1.00 97.88 512 PRO A CA 1
ATOM 4021 C C . PRO A 1 512 ? -24.606 -25.389 -3.974 1.00 97.88 512 PRO A C 1
ATOM 4023 O O . PRO A 1 512 ? -25.277 -26.268 -3.441 1.00 97.88 512 PRO A O 1
ATOM 4026 N N . THR A 1 513 ? -23.269 -25.384 -3.937 1.00 97.56 513 THR A N 1
ATOM 4027 C CA . THR A 1 513 ? -22.456 -26.471 -3.368 1.00 97.56 513 THR A CA 1
ATOM 4028 C C . THR A 1 513 ? -22.325 -26.369 -1.847 1.00 97.56 513 THR A C 1
ATOM 4030 O O . THR A 1 513 ? -22.556 -27.348 -1.144 1.00 97.56 513 THR A O 1
ATOM 4033 N N . CYS A 1 514 ? -21.960 -25.191 -1.323 1.00 97.31 514 CYS A N 1
ATOM 4034 C CA . CYS A 1 514 ? -21.643 -24.998 0.102 1.00 97.31 514 CYS A CA 1
ATOM 4035 C C . CYS A 1 514 ? -22.575 -24.023 0.842 1.00 97.31 514 CYS A C 1
ATOM 4037 O O . CYS A 1 514 ? -22.429 -23.847 2.045 1.00 97.31 514 CYS A O 1
ATOM 4039 N N . GLN A 1 515 ? -23.546 -23.407 0.155 1.00 97.88 515 GLN A N 1
ATOM 4040 C CA . GLN A 1 515 ? -24.504 -22.439 0.715 1.00 97.88 515 GLN A CA 1
ATOM 4041 C C . GLN A 1 515 ? -23.901 -21.124 1.254 1.00 97.88 515 GLN A C 1
ATOM 4043 O O . GLN A 1 515 ? -24.597 -20.343 1.906 1.00 97.88 515 GLN A O 1
ATOM 4048 N N . THR A 1 516 ? -22.640 -20.824 0.937 1.00 97.25 516 THR A N 1
ATOM 4049 C CA . THR A 1 516 ? -21.986 -19.551 1.286 1.00 97.25 516 THR A CA 1
ATOM 4050 C C . THR A 1 516 ? -22.435 -18.427 0.346 1.00 97.25 516 THR A C 1
ATOM 4052 O O . THR A 1 516 ? -22.703 -18.657 -0.837 1.00 97.25 516 THR A O 1
ATOM 4055 N N . LYS A 1 517 ? -22.541 -17.198 0.863 1.00 97.44 517 LYS A N 1
ATOM 4056 C CA . LYS A 1 517 ? -22.918 -16.011 0.078 1.00 97.44 517 LYS A CA 1
ATOM 4057 C C . LYS A 1 517 ? -21.723 -15.487 -0.720 1.00 97.44 517 LYS A C 1
ATOM 4059 O O . LYS A 1 517 ? -20.665 -15.251 -0.152 1.00 97.44 517 LYS A O 1
ATOM 4064 N N . VAL A 1 518 ? -21.917 -15.257 -2.011 1.00 97.31 518 VAL A N 1
ATOM 4065 C CA . VAL A 1 518 ? -20.943 -14.732 -2.974 1.00 97.31 518 VAL A CA 1
ATOM 4066 C C . VAL A 1 518 ? -21.473 -13.403 -3.510 1.00 97.31 518 VAL A C 1
ATOM 4068 O O . VAL A 1 518 ? -22.651 -13.303 -3.850 1.00 97.31 518 VAL A O 1
ATOM 4071 N N . LYS A 1 519 ? -20.625 -12.377 -3.554 1.00 95.50 519 LYS A N 1
ATOM 4072 C CA . LYS A 1 519 ? -20.961 -11.053 -4.090 1.00 95.50 519 LYS A CA 1
ATOM 4073 C C . LYS A 1 519 ? -20.649 -11.011 -5.593 1.00 95.50 519 LYS A C 1
ATOM 4075 O O . LYS A 1 519 ? -19.601 -11.506 -5.993 1.00 95.50 519 LYS A O 1
ATOM 4080 N N . GLU A 1 520 ? -21.558 -10.457 -6.394 1.00 93.62 520 GLU A N 1
ATOM 4081 C CA . GLU A 1 520 ? -21.323 -10.137 -7.815 1.00 93.62 520 GLU A CA 1
ATOM 4082 C C . GLU A 1 520 ? -20.226 -9.064 -7.904 1.00 93.62 520 GLU A C 1
ATOM 4084 O O . GLU A 1 520 ? -20.335 -8.043 -7.216 1.00 93.62 520 GLU A O 1
ATOM 4089 N N . GLN A 1 521 ? -19.146 -9.352 -8.642 1.00 82.00 521 GLN A N 1
ATOM 4090 C CA . GLN A 1 521 ? -18.022 -8.426 -8.832 1.00 82.00 521 GLN A CA 1
ATOM 4091 C C . GLN A 1 521 ? -18.363 -7.333 -9.834 1.00 82.00 521 GLN A C 1
ATOM 4093 O O . GLN A 1 521 ? -19.024 -7.658 -10.847 1.00 82.00 521 GLN A O 1
#

Foldseek 3Di:
DDDDDPPCPVVVVVVVVVVLVLQLQAQKEWEWEWEAEPQQKIKIKIKIQNLSVVVVQPDDDPDPRPNPPQPPFVVVQCCQQPVDPDVPDPDSVPQQLLPQFAPWDWGADSSGMIMIIGIHHADPVQWDWDDDLFFIKIKGFCCRRHSHPQPPCPDDPPPCPVVLVVLVVCVSSRYWYKYKYAYPAAWPDKVQFDQDPSITIHRVSVCSNVVHTIMIMHTHGPVVSVCVVVVVVVVVVVVVVVVVVVVVVVVVVVVPPPPDPPPPDDDDDDDDDDDDDDDDDDDDDDDDDDDDDDDDDDDDDDDDDDDDPPDPDDPPPDDDDDDDDDDPPPPVVVVVVPPPPPPVPVVVVVVVVVVVVVVVVVVVVVVVVVVVVVVVVVVVVVPPPDDDDDDDDDDDDDDDDDDDDDDDDDDDDDDDDPDPPVVVVVVPPPPPDPPPDDDDDDDDDDDDDDDDDDPDDDDDDDPPDPQDFDQFPVPRDTDSDWFADPPPRHIGHPVQFPDWDDDDPWIWTAHNPPRDIGTDD

pLDDT: mean 70.87, std 23.07, range [30.5, 98.19]

Radius of gyration: 43.49 Å; chains: 1; bounding box: 122×84×131 Å

Secondary structure (DSSP, 8-state):
-PPPPTTHHHHHHHHHHHHHHHHHS-SEEEEEEEEE-TTSEEEEEEEEE-HHHHHHHTS-SSS----PPP--HHHHHHHHHS----TT-------TTGGG-EEEEEEE-TTSEEEEEEEEE--TTTEEEEEETTEEEEEE-TTTT-SS------S-SSSTHHHHHHHHHHHHTTEEEEEEEE-SSEEEEEETSEEETTEEEEEHHHHHHHTPPPEEEEEEE-HHHHHHHHHHHHHHHHHHHHHHHHHHHHHHHHHTSPPPGGG-SS------------------------------------------------TTS---------STTSSTTTTTTTTTSSHHHHHHHHHHHHHHHHHHHHHHHHHHHHHHHHHHHHHHHTSSS-------------------------PPPPPP---SSTTTTTSSSSSSSSS----------------------------------EE-TTT--EES--EE-TTT--EE-GGG-S-EEEETTEEEEE-TTT--EEE--